Protein AF-A0A4S4KG31-F1 (afdb_monomer_lite)

Foldseek 3Di:
DVVVLCCCPPNPCVVVFPPSVVVVVVVVVCVVCVVVLVVLLVVCLLVVPLVSLVVNLVVLVVCLVVVVCLCVTPSSVVCLVVPVVVVVVVVVVNVCSVVSSVVSVVSNVCRVVPSLLVLLLLLLQFFAFEFLEAAFAFDPVCLPVDDPLVLQAQEDDCCSPPVSCVDLLNLVLQVVLCVLLVPPDDGHPVNSVVSCVPDDQVVQLCSQLQSLNHQEYAYACQPPCSVPTGDDQQVCVVSHNHGYAYAYEQQSVLQVLLLVLLVVCVVVVHDDLVVSLVSSVVVSLVVLLVLLPDPRHLAYEYALQLAAFLLQDAPPDPPLSVVLSVVSVVQSVVCVPPVDHGPRRRSVSSVSVNSNLVSQLVSLHAYEYEAADHYPSGPRVRRACLSNVNVLVVRLSHAYEYECCNPPNVLSLLVCQQPRVRYAYENEPVFSNPNLVVSLVSVVSNVPRHDLLRAAYHLNYDHGSSSSNRRSVSSSVSLSVNLVVCVVVVVDPSVVSSVSSCNHRHDSSCVSSVVPDDTPGDSD

Sequence (524 aa):
MGLWADQLLHGAIAAVSSHTQIYLGLFIFTIVTFVPWMILGRHAVRRENKWMMSIFIFLTAFYIVSWSIMFYSEVYRWTWVQWPFFACLTICAFIVLVAGGVLAAICWFNFTKGLAHYQLVRVALTYPAIDNHAHPLLKAEHRDAFDFEGLVSEASGPSLTEDAIHTLACYRATQQLGKLYRLTGESTWEAVKQARKAADYDALCRACMEPTRIQCILIDDGLGGSSEYAEDYKWHDRYTSSPTKRIVRVEILAEGILKTIFDSQLSTGSINPYYAWIEFLASFSRALEESAADPEVVGFKSIACYRTGLNVVPDVNDEDGNRVEQCVTVVMLRYEVTRTLRLADKALNDYIVNSTMRVAGKCGKPVQFHTGLGDSDITLSLSSPSVMQPLIKAYPSTKIVLLHSSYPFTREAGYLTAVYPNVFLDFGEIFPFLSAEGQAGVVKQVLELCPTNKIMWSTDGHWWPESYYLGTLQARETLWKVLAETVHRQEMTEAQAIGVVKRAMFDNANRVYGLNLEPRWHPE

Radius of gyration: 32.2 Å; chains: 1; bounding box: 80×58×98 Å

pLDDT: mean 92.92, std 8.39, range [49.84, 98.94]

Organism: NCBI:txid98765

Structure (mmCIF, N/CA/C/O backbone):
data_AF-A0A4S4KG31-F1
#
_entry.id   AF-A0A4S4KG31-F1
#
loop_
_atom_site.group_PDB
_atom_site.id
_atom_site.type_symbol
_atom_site.label_atom_id
_atom_site.label_alt_id
_atom_site.label_comp_id
_atom_site.label_asym_id
_atom_site.label_entity_id
_atom_site.label_seq_id
_atom_site.pdbx_PDB_ins_code
_atom_site.Cartn_x
_atom_site.Cartn_y
_atom_site.Cartn_z
_atom_site.occupancy
_atom_site.B_iso_or_equiv
_atom_site.auth_seq_id
_atom_site.auth_comp_id
_atom_site.auth_asym_id
_atom_site.auth_atom_id
_atom_site.pdbx_PDB_model_num
ATOM 1 N N . MET A 1 1 ? -30.311 -23.800 45.338 1.00 67.06 1 MET A N 1
ATOM 2 C CA . MET A 1 1 ? -31.302 -24.461 44.459 1.00 67.06 1 MET A CA 1
ATOM 3 C C . MET A 1 1 ? -31.426 -25.951 44.754 1.00 67.06 1 MET A C 1
ATOM 5 O O . MET A 1 1 ? -32.380 -26.310 45.426 1.00 67.06 1 MET A O 1
ATOM 9 N N . GLY A 1 2 ? -30.468 -26.797 44.351 1.00 71.81 2 GLY A N 1
ATOM 10 C CA . GLY A 1 2 ? -30.572 -28.262 44.514 1.00 71.81 2 GLY A CA 1
ATOM 11 C C . GLY A 1 2 ? -30.770 -28.742 45.959 1.00 71.81 2 GLY A C 1
ATOM 12 O O . GLY A 1 2 ? -31.665 -29.532 46.213 1.00 71.81 2 GLY A O 1
ATOM 13 N N . LEU A 1 3 ? -30.024 -28.177 46.915 1.00 70.75 3 LEU A N 1
ATOM 14 C CA . LEU A 1 3 ? -30.133 -28.516 48.346 1.00 70.75 3 LEU A CA 1
ATOM 15 C C . LEU A 1 3 ? -31.522 -28.233 48.948 1.00 70.75 3 LEU A C 1
ATOM 17 O O . LEU A 1 3 ? -31.983 -28.958 49.821 1.00 70.75 3 LEU A O 1
ATOM 21 N N . TRP A 1 4 ? -32.193 -27.179 48.477 1.00 71.50 4 TRP A N 1
ATOM 22 C CA . TRP A 1 4 ? -33.532 -26.815 48.946 1.00 71.50 4 TRP A CA 1
ATOM 23 C C . TRP A 1 4 ? -34.614 -27.674 48.281 1.00 71.50 4 TRP A C 1
ATOM 25 O O . TRP A 1 4 ? -35.542 -28.109 48.954 1.00 71.50 4 TRP A O 1
ATOM 35 N N . ALA A 1 5 ? -34.468 -27.977 46.986 1.00 74.31 5 ALA A N 1
ATOM 36 C CA . ALA A 1 5 ? -35.367 -28.891 46.280 1.00 74.31 5 ALA A CA 1
ATOM 37 C C . ALA A 1 5 ? -35.327 -30.310 46.874 1.00 74.31 5 ALA A C 1
ATOM 39 O O . ALA A 1 5 ? -36.372 -30.934 47.025 1.00 74.31 5 ALA A O 1
ATOM 40 N N . ASP A 1 6 ? -34.143 -30.784 47.271 1.00 76.19 6 ASP A N 1
ATOM 41 C CA . ASP A 1 6 ? -33.980 -32.081 47.930 1.00 76.19 6 ASP A CA 1
ATOM 42 C C . ASP A 1 6 ? -34.660 -32.125 49.311 1.00 76.19 6 ASP A C 1
ATOM 44 O O . ASP A 1 6 ? -35.422 -33.044 49.597 1.00 76.19 6 ASP A O 1
ATOM 48 N N . GLN A 1 7 ? -34.506 -31.077 50.129 1.00 73.81 7 GLN A N 1
ATOM 49 C CA . GLN A 1 7 ? -35.229 -30.948 51.406 1.00 73.81 7 GLN A CA 1
ATOM 50 C C . GLN A 1 7 ? -36.757 -30.904 51.238 1.00 73.81 7 GLN A C 1
ATOM 52 O O . GLN A 1 7 ? -37.483 -31.464 52.057 1.00 73.81 7 GLN A O 1
ATOM 57 N N . LEU A 1 8 ? -37.248 -30.262 50.175 1.00 75.00 8 LEU A N 1
ATOM 58 C CA . LEU A 1 8 ? -38.678 -30.161 49.861 1.00 75.00 8 LEU A CA 1
ATOM 59 C C . LEU A 1 8 ? -39.294 -31.467 49.344 1.00 75.00 8 LEU A C 1
ATOM 61 O O . LEU A 1 8 ? -40.496 -31.661 49.511 1.00 75.00 8 LEU A O 1
ATOM 65 N N . LEU A 1 9 ? -38.504 -32.323 48.690 1.00 76.56 9 LEU A N 1
ATOM 66 C CA . LEU A 1 9 ? -38.977 -33.555 48.046 1.00 76.56 9 LEU A CA 1
ATOM 67 C C . LEU A 1 9 ? -38.705 -34.815 48.872 1.00 76.56 9 LEU A C 1
ATOM 69 O O . LEU A 1 9 ? -39.533 -35.722 48.885 1.00 76.56 9 LEU A O 1
ATOM 73 N N . HIS A 1 10 ? -37.561 -34.872 49.554 1.00 76.88 10 HIS A N 1
ATOM 74 C CA . HIS A 1 10 ? -37.070 -36.070 50.242 1.00 76.88 10 HIS A CA 1
ATOM 75 C C . HIS A 1 10 ? -36.780 -35.842 51.734 1.00 76.88 10 HIS A C 1
ATOM 77 O O . HIS A 1 10 ? -36.544 -36.800 52.468 1.00 76.88 10 HIS A O 1
ATOM 83 N N . GLY A 1 11 ? -36.790 -34.590 52.204 1.00 70.38 11 GLY A N 1
ATOM 84 C CA . GLY A 1 11 ? -36.552 -34.247 53.606 1.00 70.38 11 GLY A CA 1
ATOM 85 C C . GLY A 1 11 ? -37.796 -34.388 54.491 1.00 70.38 11 GLY A C 1
ATOM 86 O O . GLY A 1 11 ? -38.931 -34.302 54.025 1.00 70.38 11 GLY A O 1
ATOM 87 N N . ALA A 1 12 ? -37.591 -34.504 55.810 1.00 67.50 12 ALA A N 1
ATOM 88 C CA . ALA A 1 12 ? -38.670 -34.500 56.818 1.00 67.50 12 ALA A CA 1
ATOM 89 C C . ALA A 1 12 ? -39.547 -33.228 56.766 1.00 67.50 12 ALA A C 1
ATOM 91 O O . ALA A 1 12 ? -40.688 -33.205 57.221 1.00 67.50 12 ALA A O 1
ATOM 92 N N . ILE A 1 13 ? -38.998 -32.179 56.159 1.00 66.88 13 ILE A N 1
ATOM 93 C CA . ILE A 1 13 ? -39.610 -30.892 55.859 1.00 66.88 13 ILE A CA 1
ATOM 94 C C . ILE A 1 13 ? -40.797 -30.995 54.880 1.00 66.88 13 ILE A C 1
ATOM 96 O O . ILE A 1 13 ? -41.744 -30.209 54.985 1.00 66.88 13 ILE A O 1
ATOM 100 N N . ALA A 1 14 ? -40.789 -31.966 53.961 1.00 66.31 14 ALA A N 1
ATOM 101 C CA . ALA A 1 14 ? -41.847 -32.142 52.965 1.00 66.31 14 ALA A CA 1
ATOM 102 C C . ALA A 1 14 ? -43.237 -32.339 53.604 1.00 66.31 14 ALA A C 1
ATOM 104 O O . ALA A 1 14 ? -44.239 -31.884 53.056 1.00 66.31 14 ALA A O 1
ATOM 105 N N . ALA A 1 15 ? -43.288 -32.949 54.796 1.00 64.94 15 ALA A N 1
ATOM 106 C CA . ALA A 1 15 ? -44.517 -33.225 55.542 1.00 64.94 15 ALA A CA 1
ATOM 107 C C . ALA A 1 15 ? -45.172 -31.978 56.170 1.00 64.94 15 ALA A C 1
ATOM 109 O O . ALA A 1 15 ? -46.331 -32.038 56.573 1.00 64.94 15 ALA A O 1
ATOM 110 N N . VAL A 1 16 ? -44.443 -30.860 56.264 1.00 68.94 16 VAL A N 1
ATOM 111 C CA . VAL A 1 16 ? -44.873 -29.633 56.967 1.00 68.94 16 VAL A CA 1
ATOM 112 C C . VAL A 1 16 ? -45.075 -28.457 55.995 1.00 68.94 16 VAL A C 1
ATOM 114 O O . VAL A 1 16 ? -45.614 -27.415 56.357 1.00 68.94 16 VAL A O 1
ATOM 117 N N . SER A 1 17 ? -44.672 -28.606 54.731 1.00 72.31 17 SER A N 1
ATOM 118 C CA . SER A 1 17 ? -44.790 -27.560 53.712 1.00 72.31 17 SER A CA 1
ATOM 119 C C . SER A 1 17 ? -46.217 -27.474 53.149 1.00 72.31 17 SER A C 1
ATOM 121 O O . SER A 1 17 ? -46.688 -28.386 52.473 1.00 72.31 17 SER A O 1
ATOM 123 N N . SER A 1 18 ? -46.901 -26.345 53.366 1.00 73.44 18 SER A N 1
ATOM 124 C CA . SER A 1 18 ? -48.282 -26.104 52.906 1.00 73.44 18 SER A CA 1
ATOM 125 C C . SER A 1 18 ? -48.413 -25.747 51.415 1.00 73.44 18 SER A C 1
ATOM 127 O O . SER A 1 18 ? -49.518 -25.755 50.874 1.00 73.44 18 SER A O 1
ATOM 129 N N . HIS A 1 19 ? -47.306 -25.429 50.730 1.00 81.12 19 HIS A N 1
ATOM 130 C CA . HIS A 1 19 ? -47.312 -24.879 49.362 1.00 81.12 19 HIS A CA 1
ATOM 131 C C . HIS A 1 19 ? -46.295 -25.543 48.418 1.00 81.12 19 HIS A C 1
ATOM 133 O O . HIS A 1 19 ? -45.845 -24.939 47.444 1.00 81.12 19 HIS A O 1
ATOM 139 N N . THR A 1 20 ? -45.955 -26.808 48.668 1.00 77.38 20 THR A N 1
ATOM 140 C CA . THR A 1 20 ? -44.930 -27.578 47.934 1.00 77.38 20 THR A CA 1
ATOM 141 C C . THR A 1 20 ? -45.080 -27.528 46.407 1.00 77.38 20 THR A C 1
ATOM 143 O O . THR A 1 20 ? -44.085 -27.358 45.706 1.00 77.38 20 THR A O 1
ATOM 146 N N . GLN A 1 21 ? -46.308 -27.587 45.876 1.00 79.69 21 GLN A N 1
ATOM 147 C CA . GLN A 1 21 ? -46.562 -27.512 44.426 1.00 79.69 21 GLN A CA 1
ATOM 148 C C . GLN A 1 21 ? -46.187 -26.151 43.818 1.00 79.69 21 GLN A C 1
ATOM 150 O O . GLN A 1 21 ? -45.639 -26.087 42.719 1.00 79.69 21 GLN A O 1
ATOM 155 N N . ILE A 1 22 ? -46.430 -25.059 44.548 1.00 82.25 22 ILE A N 1
ATOM 156 C CA . ILE A 1 22 ? -46.080 -23.701 44.108 1.00 82.25 22 ILE A CA 1
ATOM 157 C C . ILE A 1 22 ? -44.556 -23.545 44.083 1.00 82.25 22 ILE A C 1
ATOM 159 O O . ILE A 1 22 ? -44.002 -23.022 43.116 1.00 82.25 22 ILE A O 1
ATOM 163 N N . TYR A 1 23 ? -43.866 -24.055 45.108 1.00 82.25 23 TYR A N 1
ATOM 164 C CA . TYR A 1 23 ? -42.404 -24.027 45.169 1.00 82.25 23 TYR A CA 1
ATOM 165 C C . TYR A 1 23 ? -41.772 -24.857 44.046 1.00 82.25 23 TYR A C 1
ATOM 167 O O . TYR A 1 23 ? -40.850 -24.383 43.385 1.00 82.25 23 TYR A O 1
ATOM 175 N N . LEU A 1 24 ? -42.306 -26.050 43.765 1.00 81.38 24 LEU A N 1
ATOM 176 C CA . LEU A 1 24 ? -41.871 -26.888 42.642 1.00 81.38 24 LEU A CA 1
ATOM 177 C C . LEU A 1 24 ? -42.060 -26.194 41.290 1.00 81.38 24 LEU A C 1
ATOM 179 O O . LEU A 1 24 ? -41.137 -26.192 40.477 1.00 81.38 24 LEU A O 1
ATOM 183 N N . GLY A 1 25 ? -43.209 -25.549 41.066 1.00 85.00 25 GLY A N 1
ATOM 184 C CA . GLY A 1 25 ? -43.453 -24.762 39.855 1.00 85.00 25 GLY A CA 1
ATOM 185 C C . GLY A 1 25 ? -42.430 -23.636 39.671 1.00 85.00 25 GLY A C 1
ATOM 186 O O . GLY A 1 25 ? -41.867 -23.482 38.587 1.00 85.00 25 GLY A O 1
ATOM 187 N N . LEU A 1 26 ? -42.116 -22.906 40.748 1.00 84.81 26 LEU A N 1
ATOM 188 C CA . LEU A 1 26 ? -41.096 -21.852 40.750 1.00 84.81 26 LEU A CA 1
ATOM 189 C C . LEU A 1 26 ? -39.699 -22.385 40.397 1.00 84.81 26 LEU A C 1
ATOM 191 O O . LEU A 1 26 ? -38.938 -21.758 39.653 1.00 84.81 26 LEU A O 1
ATOM 195 N N . PHE A 1 27 ? -39.361 -23.553 40.938 1.00 83.50 27 PHE A N 1
ATOM 196 C CA . PHE A 1 27 ? -38.094 -24.230 40.702 1.00 83.50 27 PHE A CA 1
ATOM 197 C C . PHE A 1 27 ? -37.937 -24.678 39.256 1.00 83.50 27 PHE A C 1
ATOM 199 O O . PHE A 1 27 ? -36.922 -24.366 38.630 1.00 83.50 27 PHE A O 1
ATOM 206 N N . ILE A 1 28 ? -38.943 -25.380 38.730 1.00 86.75 28 ILE A N 1
ATOM 207 C CA . ILE A 1 28 ? -38.958 -25.858 37.347 1.00 86.75 28 ILE A CA 1
ATOM 208 C C . ILE A 1 28 ? -38.846 -24.667 36.402 1.00 86.75 28 ILE A C 1
ATOM 210 O O . ILE A 1 28 ? -37.991 -24.679 35.519 1.00 86.75 28 ILE A O 1
ATOM 214 N N . PHE A 1 29 ? -39.635 -23.613 36.636 1.00 89.88 29 PHE A N 1
ATOM 215 C CA . PHE A 1 29 ? -39.545 -22.383 35.860 1.00 89.88 29 PHE A CA 1
ATOM 216 C C . PHE A 1 29 ? -38.121 -21.827 35.878 1.00 89.88 29 PHE A C 1
ATOM 218 O O . PHE A 1 29 ? -37.525 -21.676 34.818 1.00 89.88 29 PHE A O 1
ATOM 225 N N . THR A 1 30 ? -37.544 -21.614 37.067 1.00 88.00 30 THR A N 1
ATOM 226 C CA . THR A 1 30 ? -36.198 -21.040 37.200 1.00 88.00 30 THR A CA 1
ATOM 227 C C . THR A 1 30 ? -35.155 -21.872 36.456 1.00 88.00 30 THR A C 1
ATOM 229 O O . THR A 1 30 ? -34.332 -21.300 35.754 1.00 88.00 30 THR A O 1
ATOM 232 N N . ILE A 1 31 ? -35.195 -23.205 36.547 1.00 87.50 31 ILE A N 1
ATOM 233 C CA . ILE A 1 31 ? -34.257 -24.092 35.837 1.00 87.50 31 ILE A CA 1
ATOM 234 C C . ILE A 1 31 ? -34.419 -23.965 34.318 1.00 87.50 31 ILE A C 1
ATOM 236 O O . ILE A 1 31 ? -33.428 -23.793 33.607 1.00 87.50 31 ILE A O 1
ATOM 240 N N . VAL A 1 32 ? -35.659 -24.014 33.826 1.00 91.44 32 VAL A N 1
ATOM 241 C CA . VAL A 1 32 ? -35.966 -23.935 32.391 1.00 91.44 32 VAL A CA 1
ATOM 242 C C . VAL A 1 32 ? -35.549 -22.583 31.813 1.00 91.44 32 VAL A C 1
ATOM 244 O O . VAL A 1 32 ? -34.999 -22.521 30.714 1.00 91.44 32 VAL A O 1
ATOM 247 N N . THR A 1 33 ? -35.766 -21.491 32.547 1.00 92.88 33 THR A N 1
ATOM 248 C CA . THR A 1 33 ? -35.501 -20.135 32.054 1.00 92.88 33 THR A CA 1
ATOM 249 C C . THR A 1 33 ? -34.097 -19.621 32.366 1.00 92.88 33 THR A C 1
ATOM 251 O O . THR A 1 33 ? -33.697 -18.608 31.793 1.00 92.88 33 THR A O 1
ATOM 254 N N . PHE A 1 34 ? -33.306 -20.295 33.208 1.00 88.94 34 PHE A N 1
ATOM 255 C CA . PHE A 1 34 ? -31.970 -19.828 33.603 1.00 88.94 34 PHE A CA 1
ATOM 256 C C . PHE A 1 34 ? -30.987 -19.742 32.428 1.00 88.94 34 PHE A C 1
ATOM 258 O O . PHE A 1 34 ? -30.346 -18.710 32.228 1.00 88.94 34 PHE A O 1
ATOM 265 N N . VAL A 1 35 ? -30.887 -20.801 31.617 1.00 89.19 35 VAL A N 1
ATOM 266 C CA . VAL A 1 35 ? -29.986 -20.820 30.451 1.00 89.19 35 VAL A CA 1
ATOM 267 C C . VAL A 1 35 ? -30.401 -19.774 29.403 1.00 89.19 35 VAL A C 1
ATOM 269 O O . VAL A 1 35 ? -29.548 -18.968 29.018 1.00 89.19 35 VAL A O 1
ATOM 272 N N . PRO A 1 36 ? -31.685 -19.687 28.988 1.00 91.19 36 PRO A N 1
ATOM 273 C CA . PRO A 1 36 ? -32.158 -18.596 28.139 1.00 91.19 36 PRO A CA 1
ATOM 274 C C . PRO A 1 36 ? -31.860 -17.205 28.709 1.00 91.19 36 PRO A C 1
ATOM 276 O O . PRO A 1 36 ? -31.396 -16.336 27.974 1.00 91.19 36 PRO A O 1
ATOM 279 N N . TRP A 1 37 ? -32.068 -16.996 30.012 1.00 92.44 37 TRP A N 1
ATOM 280 C CA . TRP A 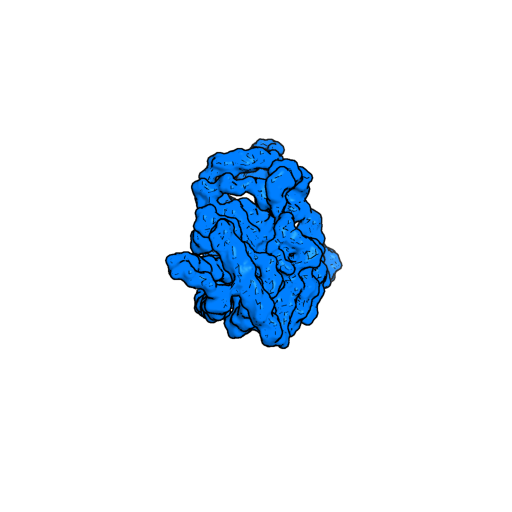1 37 ? -31.798 -15.724 30.687 1.00 92.44 37 TRP A CA 1
ATOM 281 C C . TRP A 1 37 ? -30.321 -15.309 30.580 1.00 92.44 37 TRP A C 1
ATOM 283 O O . TRP A 1 37 ? -30.036 -14.172 30.196 1.00 92.44 37 TRP A O 1
ATOM 293 N N . MET A 1 38 ? -29.375 -16.229 30.805 1.00 87.50 38 MET A N 1
ATOM 294 C CA . MET A 1 38 ? -27.941 -15.941 30.646 1.00 87.50 38 MET A CA 1
ATOM 295 C C . MET A 1 38 ? -27.571 -15.564 29.202 1.00 87.50 38 MET A C 1
ATOM 297 O O . MET A 1 38 ? -26.794 -14.634 28.969 1.00 87.50 38 MET A O 1
ATOM 301 N N . ILE A 1 39 ? -28.137 -16.266 28.215 1.00 89.44 39 ILE A N 1
ATOM 302 C CA . ILE A 1 39 ? -27.874 -16.003 26.791 1.00 89.44 39 ILE A CA 1
ATOM 303 C C . ILE A 1 39 ? -28.472 -14.653 26.369 1.00 89.44 39 ILE A C 1
ATOM 305 O O . ILE A 1 39 ? -27.819 -13.899 25.633 1.00 89.44 39 ILE A O 1
ATOM 309 N N . LEU A 1 40 ? -29.684 -14.345 26.843 1.00 90.56 40 LEU A N 1
ATOM 310 C CA . LEU A 1 40 ? -30.417 -13.116 26.540 1.00 90.56 40 LEU A CA 1
ATOM 311 C C . LEU A 1 40 ? -29.647 -11.878 26.988 1.00 90.56 40 LEU A C 1
ATOM 313 O O . LEU A 1 40 ? -29.462 -10.984 26.168 1.00 90.56 40 LEU A O 1
ATOM 317 N N . GLY A 1 41 ? -29.140 -11.837 28.225 1.00 86.00 41 GLY A N 1
ATOM 318 C CA . GLY A 1 41 ? -28.415 -10.668 28.741 1.00 86.00 41 GLY A CA 1
ATOM 319 C C . GLY A 1 41 ? -27.200 -10.305 27.882 1.00 86.00 41 GLY A C 1
ATOM 320 O O . GLY A 1 41 ? -27.045 -9.163 27.446 1.00 86.00 41 GLY A O 1
ATOM 321 N N . ARG A 1 42 ? -26.379 -11.303 27.529 1.00 85.12 42 ARG A N 1
ATOM 322 C CA . ARG A 1 42 ? -25.193 -11.113 26.676 1.00 85.12 42 ARG A CA 1
ATOM 323 C C . ARG A 1 42 ? -25.553 -10.600 25.281 1.00 85.12 42 ARG A C 1
ATOM 325 O O . ARG A 1 42 ? -24.885 -9.702 24.766 1.00 85.12 42 ARG A O 1
ATOM 332 N N . HIS A 1 43 ? -26.576 -11.178 24.651 1.00 84.50 43 HIS A N 1
ATOM 333 C CA . HIS A 1 43 ? -26.995 -10.779 23.305 1.00 84.50 43 HIS A CA 1
ATOM 334 C C . HIS A 1 43 ? -27.673 -9.411 23.293 1.00 84.50 43 HIS A C 1
ATOM 336 O O . HIS A 1 43 ? -27.393 -8.609 22.402 1.00 84.50 43 HIS A O 1
ATOM 342 N N . ALA A 1 44 ? -28.519 -9.138 24.286 1.00 85.81 44 ALA A N 1
ATOM 343 C CA . ALA A 1 44 ? -29.234 -7.881 24.429 1.00 85.81 44 ALA A CA 1
ATOM 344 C C . ALA A 1 44 ? -28.269 -6.701 24.554 1.00 85.81 44 ALA A C 1
ATOM 346 O O . ALA A 1 44 ? -28.421 -5.727 23.825 1.00 85.81 44 ALA A O 1
ATOM 347 N N . VAL A 1 45 ? -27.236 -6.817 25.402 1.00 83.62 45 VAL A N 1
ATOM 348 C CA . VAL A 1 45 ? -26.202 -5.778 25.544 1.00 83.62 45 VAL A CA 1
ATOM 349 C C . VAL A 1 45 ? -25.403 -5.618 24.253 1.00 83.62 45 VAL A C 1
ATOM 351 O O . VAL A 1 45 ? -25.278 -4.510 23.751 1.00 83.62 45 VAL A O 1
ATOM 354 N N . ARG A 1 46 ? -24.896 -6.713 23.666 1.00 77.75 46 ARG A N 1
ATOM 355 C CA . ARG A 1 46 ? -24.018 -6.648 22.479 1.00 77.75 46 ARG A CA 1
ATOM 356 C C . ARG A 1 46 ? -24.687 -6.088 21.227 1.00 77.75 46 ARG A C 1
ATOM 358 O O . ARG A 1 46 ? -23.989 -5.564 20.363 1.00 77.75 46 ARG A O 1
ATOM 365 N N . ARG A 1 47 ? -26.003 -6.263 21.108 1.00 76.00 47 ARG A N 1
ATOM 366 C CA . ARG A 1 47 ? -26.804 -5.789 19.972 1.00 76.00 47 ARG A CA 1
ATOM 367 C C . ARG A 1 47 ? -27.636 -4.550 20.300 1.00 76.00 47 ARG A C 1
ATOM 369 O O . ARG A 1 47 ? -28.449 -4.168 19.469 1.00 76.00 47 ARG A O 1
ATOM 376 N N . GLU A 1 48 ? -27.496 -3.995 21.506 1.00 82.06 48 GLU A N 1
ATOM 377 C CA . GLU A 1 48 ? -28.353 -2.921 22.033 1.00 82.06 48 GLU A CA 1
ATOM 378 C C . GLU A 1 48 ? -29.862 -3.178 21.802 1.00 82.06 48 GLU A C 1
ATOM 380 O O . GLU A 1 48 ? -30.655 -2.273 21.538 1.00 82.06 48 GLU A O 1
ATOM 385 N N . ASN A 1 49 ? -30.287 -4.447 21.874 1.00 83.38 49 ASN A N 1
ATOM 386 C CA . ASN A 1 49 ? -31.652 -4.841 21.541 1.00 83.38 49 ASN A CA 1
ATOM 387 C C . ASN A 1 49 ? -32.566 -4.625 22.753 1.00 83.38 49 ASN A C 1
ATOM 389 O O . ASN A 1 49 ? -32.585 -5.433 23.687 1.00 83.38 49 ASN A O 1
ATOM 393 N N . LYS A 1 50 ? -33.358 -3.547 22.708 1.00 86.56 50 LYS A N 1
ATOM 394 C CA . LYS A 1 50 ? -34.330 -3.202 23.757 1.00 86.56 50 LYS A CA 1
ATOM 395 C C . LYS A 1 50 ? -35.322 -4.334 24.021 1.00 86.56 50 LYS A C 1
ATOM 397 O O . LYS A 1 50 ? -35.575 -4.653 25.170 1.00 86.56 50 LYS A O 1
ATOM 402 N N . TRP A 1 51 ? -35.839 -5.015 23.003 1.00 89.19 51 TRP A N 1
ATOM 403 C CA . TRP A 1 51 ? -36.808 -6.093 23.228 1.00 89.19 51 TRP A CA 1
ATOM 404 C C . TRP A 1 51 ? -36.204 -7.265 24.019 1.00 89.19 51 TRP A C 1
ATOM 406 O O . TRP A 1 51 ? -36.754 -7.679 25.038 1.00 89.19 51 TRP A O 1
ATOM 416 N N . MET A 1 52 ? -35.015 -7.734 23.628 1.00 91.31 52 MET A N 1
ATOM 417 C CA . MET A 1 52 ? -34.313 -8.806 24.351 1.00 91.31 52 MET A CA 1
ATOM 418 C C . MET A 1 52 ? -33.903 -8.379 25.765 1.00 91.31 52 MET A C 1
ATOM 420 O O . MET A 1 52 ? -34.014 -9.170 26.702 1.00 91.31 52 MET A O 1
ATOM 424 N N . MET A 1 53 ? -33.470 -7.124 25.939 1.00 93.00 53 MET A N 1
ATOM 425 C CA . MET A 1 53 ? -33.167 -6.584 27.265 1.00 93.00 53 MET A CA 1
ATOM 426 C C . MET A 1 53 ? -34.427 -6.514 28.139 1.00 93.00 53 MET A C 1
ATOM 428 O O . MET A 1 53 ? -34.338 -6.656 29.352 1.00 93.00 53 MET A O 1
ATOM 432 N N . SER A 1 54 ? -35.611 -6.359 27.541 1.00 92.56 54 SER A N 1
ATOM 433 C CA . SER A 1 54 ? -36.874 -6.202 28.280 1.00 92.56 54 SER A CA 1
ATOM 434 C C . SER A 1 54 ? -37.239 -7.513 28.933 1.00 92.56 54 SER A C 1
ATOM 436 O O . SER A 1 54 ? -37.509 -7.568 30.128 1.00 92.56 54 SER A O 1
ATOM 438 N N . ILE A 1 55 ? -37.129 -8.586 28.150 1.00 93.50 55 ILE A N 1
ATOM 439 C CA . ILE A 1 55 ? -37.310 -9.956 28.615 1.00 93.50 55 ILE A CA 1
ATOM 440 C C . ILE A 1 55 ? -36.267 -10.289 29.682 1.00 93.50 55 ILE A C 1
ATOM 442 O O . ILE A 1 55 ? -36.612 -10.864 30.711 1.00 93.50 55 ILE A O 1
ATOM 446 N N . PHE A 1 56 ? -35.004 -9.897 29.482 1.00 94.75 56 PHE A N 1
ATOM 447 C CA . PHE A 1 56 ? -33.953 -10.107 30.478 1.00 94.75 56 PHE A CA 1
ATOM 448 C C . PHE A 1 56 ? -34.260 -9.400 31.807 1.00 94.75 56 PHE A C 1
ATOM 450 O O . PHE A 1 56 ? -34.201 -10.034 32.861 1.00 94.75 56 PHE A O 1
ATOM 457 N N . ILE A 1 57 ? -34.622 -8.113 31.775 1.00 94.44 57 ILE A N 1
ATOM 458 C CA . ILE A 1 57 ? -34.983 -7.332 32.968 1.00 94.44 57 ILE A CA 1
ATOM 459 C C . ILE A 1 57 ? -36.223 -7.929 33.637 1.00 94.44 57 ILE A C 1
ATOM 461 O O . ILE A 1 57 ? -36.221 -8.104 34.852 1.00 94.44 57 ILE A O 1
ATOM 465 N N . PHE A 1 58 ? -37.243 -8.303 32.860 1.00 94.25 58 PHE A N 1
ATOM 466 C CA . PHE A 1 58 ? -38.456 -8.940 33.370 1.00 94.25 58 PHE A CA 1
ATOM 467 C C . PHE A 1 58 ? -38.145 -10.246 34.107 1.00 94.25 58 PHE A C 1
ATOM 469 O O . PHE A 1 58 ? -38.552 -10.410 35.253 1.00 94.25 58 PHE A O 1
ATOM 476 N N . LEU A 1 59 ? -37.376 -11.150 33.492 1.00 94.25 59 LEU A N 1
ATOM 477 C CA . LEU A 1 59 ? -36.972 -12.410 34.122 1.00 94.25 59 LEU A CA 1
ATOM 478 C C . LEU A 1 59 ? -36.110 -12.171 35.367 1.00 94.25 59 LEU A C 1
ATOM 480 O O . LEU A 1 59 ? -36.296 -12.840 36.379 1.00 94.25 59 LEU A O 1
ATOM 484 N N . THR A 1 60 ? -35.211 -11.183 35.329 1.00 94.31 60 THR A N 1
ATOM 485 C CA . THR A 1 60 ? -34.387 -10.803 36.488 1.00 94.31 60 THR A CA 1
ATOM 486 C C . THR A 1 60 ? -35.256 -10.311 37.644 1.00 94.31 60 THR A C 1
ATOM 488 O O . THR A 1 60 ? -35.105 -10.781 38.769 1.00 94.31 60 THR A O 1
ATOM 491 N N . ALA A 1 61 ? -36.204 -9.411 37.371 1.00 93.88 61 ALA A N 1
ATOM 492 C CA . ALA A 1 61 ? -37.151 -8.912 38.361 1.00 93.88 61 ALA A CA 1
ATOM 493 C C . ALA A 1 61 ? -38.038 -10.041 38.905 1.00 93.88 61 ALA A C 1
ATOM 495 O O . ALA A 1 61 ? -38.231 -10.138 40.116 1.00 93.88 61 ALA A O 1
ATOM 496 N N . PHE A 1 62 ? -38.507 -10.937 38.032 1.00 93.38 62 PHE A N 1
ATOM 497 C CA . PHE A 1 62 ? -39.267 -12.116 38.427 1.00 93.38 62 PHE A CA 1
ATOM 498 C C . PHE A 1 62 ? -38.467 -13.006 39.379 1.00 93.38 62 PHE A C 1
ATOM 500 O O . PHE A 1 62 ? -39.007 -13.407 40.407 1.00 93.38 62 PHE A O 1
ATOM 507 N N . TYR A 1 63 ? -37.189 -13.280 39.099 1.00 92.69 63 TYR A N 1
ATOM 508 C CA . TYR A 1 63 ? -36.335 -14.039 40.012 1.00 92.69 63 TYR A CA 1
ATOM 509 C C . TYR A 1 63 ? -36.151 -13.317 41.348 1.00 92.69 63 TYR A C 1
ATOM 511 O O . TYR A 1 63 ? -36.339 -13.941 42.388 1.00 92.69 63 TYR A O 1
ATOM 519 N N . ILE A 1 64 ? -35.851 -12.014 41.348 1.00 91.88 64 ILE A N 1
ATOM 520 C CA . ILE A 1 64 ? -35.682 -11.241 42.588 1.00 91.88 64 ILE A CA 1
ATOM 521 C C . ILE A 1 64 ? -36.945 -11.346 43.447 1.00 91.88 64 ILE A C 1
ATOM 523 O O . ILE A 1 64 ? -36.858 -11.713 44.617 1.00 91.88 64 ILE A O 1
ATOM 527 N N . VAL A 1 65 ? -38.119 -11.080 42.870 1.00 91.69 65 VAL A N 1
ATOM 528 C CA . VAL A 1 65 ? -39.401 -11.114 43.589 1.00 91.69 65 VAL A CA 1
ATOM 529 C C . VAL A 1 65 ? -39.719 -12.527 44.071 1.00 91.69 65 VAL A C 1
ATOM 531 O O . VAL A 1 65 ? -39.977 -12.730 45.255 1.00 91.69 65 VAL A O 1
ATOM 534 N N . SER A 1 66 ? -39.643 -13.511 43.179 1.00 87.81 66 SER A N 1
ATOM 535 C CA . SER A 1 66 ? -39.967 -14.909 43.469 1.00 87.81 66 SER A CA 1
ATOM 536 C C . SER A 1 66 ? -39.119 -15.480 44.598 1.00 87.81 66 SER A C 1
ATOM 538 O O . SER A 1 66 ? -39.642 -16.073 45.540 1.00 87.81 66 SER A O 1
ATOM 540 N N . TRP A 1 67 ? -37.806 -15.255 44.539 1.00 87.75 67 TRP A N 1
ATOM 541 C CA . TRP A 1 67 ? -36.887 -15.720 45.569 1.00 87.75 67 TRP A CA 1
ATOM 542 C C . TRP A 1 67 ? -36.985 -14.891 46.856 1.00 87.75 67 TRP A C 1
ATOM 544 O O . TRP A 1 67 ? -36.690 -15.412 47.926 1.00 87.75 67 TRP A O 1
ATOM 554 N N . SER A 1 68 ? -37.437 -13.632 46.797 1.00 89.00 68 SER A N 1
ATOM 555 C CA . SER A 1 68 ? -37.651 -12.816 48.005 1.00 89.00 68 SER A CA 1
ATOM 556 C C . SER A 1 68 ? -38.887 -13.283 48.764 1.00 89.00 68 SER A C 1
ATOM 558 O O . SER A 1 68 ? -38.866 -13.398 49.988 1.00 89.00 68 SER A O 1
ATOM 560 N N . ILE A 1 69 ? -39.952 -13.629 48.034 1.00 87.69 69 ILE A N 1
ATOM 561 C CA . ILE A 1 69 ? -41.181 -14.187 48.606 1.00 87.69 69 ILE A CA 1
ATOM 562 C C . ILE A 1 69 ? -40.898 -15.503 49.337 1.00 87.69 69 ILE A C 1
ATOM 564 O O . ILE A 1 69 ? -41.610 -15.839 50.282 1.00 87.69 69 ILE A O 1
ATOM 568 N N . MET A 1 70 ? -39.828 -16.224 48.985 1.00 84.44 70 MET A N 1
ATOM 569 C CA . MET A 1 70 ? -39.494 -17.475 49.662 1.00 84.44 70 MET A CA 1
ATOM 570 C C . MET A 1 70 ? -39.241 -17.316 51.161 1.00 84.44 70 MET A C 1
ATOM 572 O O . MET A 1 70 ? -39.529 -18.239 51.917 1.00 84.44 70 MET A O 1
ATOM 576 N N . PHE A 1 71 ? -38.838 -16.130 51.620 1.00 86.88 71 PHE A N 1
ATOM 577 C CA . PHE A 1 71 ? -38.695 -15.839 53.045 1.00 86.88 71 PHE A CA 1
ATOM 578 C C . PHE A 1 71 ? -40.024 -15.780 53.820 1.00 86.88 71 PHE A C 1
ATOM 580 O O . PHE A 1 71 ? -39.992 -15.803 55.047 1.00 86.88 71 PHE A O 1
ATOM 587 N N . TYR A 1 72 ? -41.190 -15.780 53.163 1.00 85.44 72 TYR A N 1
ATOM 588 C CA . TYR A 1 72 ? -42.470 -16.008 53.851 1.00 85.44 72 TYR A CA 1
ATOM 589 C C . TYR A 1 72 ? -42.645 -17.461 54.303 1.00 85.44 72 TYR A C 1
ATOM 591 O O . TYR A 1 72 ? -43.361 -17.723 55.267 1.00 85.44 72 TYR A O 1
ATOM 599 N N . SER A 1 73 ? -41.986 -18.416 53.640 1.00 83.25 73 SER A N 1
ATOM 600 C CA . SER A 1 73 ? -42.040 -19.819 54.039 1.00 83.25 73 SER A CA 1
ATOM 601 C C . SER A 1 73 ? -41.288 -20.014 55.354 1.00 83.25 73 SER A C 1
ATOM 603 O O . SER A 1 73 ? -40.091 -19.734 55.452 1.00 83.25 73 SER A O 1
ATOM 605 N N . GLU A 1 74 ? -41.980 -20.515 56.379 1.00 82.19 74 GLU A N 1
ATOM 606 C CA . GLU A 1 74 ? -41.359 -20.861 57.666 1.00 82.19 74 GLU A CA 1
ATOM 607 C C . GLU A 1 74 ? -40.230 -21.866 57.483 1.00 82.19 74 GLU A C 1
ATOM 609 O O . GLU A 1 74 ? -39.150 -21.721 58.048 1.00 82.19 74 GLU A O 1
ATOM 614 N N . VAL A 1 75 ? -40.470 -22.835 56.608 1.00 80.56 75 VAL A N 1
ATOM 615 C CA . VAL A 1 75 ? -39.524 -23.885 56.276 1.00 80.56 75 VAL A CA 1
ATOM 616 C C . VAL A 1 75 ? -38.274 -23.305 55.606 1.00 80.56 75 VAL A C 1
ATOM 618 O O . VAL A 1 75 ? -37.157 -23.643 55.991 1.00 80.56 75 VAL A O 1
ATOM 621 N N . TYR A 1 76 ? -38.441 -22.387 54.647 1.00 83.75 76 TYR A N 1
ATOM 622 C CA . TYR A 1 76 ? -37.307 -21.745 53.976 1.00 83.75 76 TYR A CA 1
ATOM 623 C C . TYR A 1 76 ? -36.472 -20.922 54.959 1.00 83.75 76 TYR A C 1
ATOM 625 O O . TYR A 1 76 ? -35.246 -21.015 54.956 1.00 83.75 76 TYR A O 1
ATOM 633 N N . ARG A 1 77 ? -37.128 -20.157 55.845 1.00 88.12 77 ARG A N 1
ATOM 634 C CA . ARG A 1 77 ? -36.454 -19.402 56.914 1.00 88.12 77 ARG A CA 1
ATOM 635 C C . ARG A 1 77 ? -35.719 -20.317 57.885 1.00 88.12 77 ARG A C 1
ATOM 637 O O . ARG A 1 77 ? -34.620 -19.987 58.319 1.00 88.12 77 ARG A O 1
ATOM 644 N N . TRP A 1 78 ? -36.299 -21.463 58.220 1.00 84.31 78 TRP A N 1
ATOM 645 C CA . TRP A 1 78 ? -35.652 -22.426 59.097 1.00 84.31 78 TRP A CA 1
ATOM 646 C C . TRP A 1 78 ? -34.381 -22.991 58.455 1.00 84.31 78 TRP A C 1
ATOM 648 O O . TRP A 1 78 ? -33.313 -22.917 59.060 1.00 84.31 78 TRP A O 1
ATOM 658 N N . THR A 1 79 ? -34.448 -23.451 57.201 1.00 83.81 79 THR A N 1
ATOM 659 C CA . THR A 1 79 ? -33.263 -23.921 56.461 1.00 83.81 79 THR A CA 1
ATOM 660 C C . THR A 1 79 ? -32.222 -22.819 56.298 1.00 83.81 79 THR A C 1
ATOM 662 O O . THR A 1 79 ? -31.032 -23.076 56.447 1.00 83.81 79 THR A O 1
ATOM 665 N N . TRP A 1 80 ? -32.660 -21.583 56.064 1.00 86.88 80 TRP A N 1
ATOM 666 C CA . TRP A 1 80 ? -31.787 -20.416 56.012 1.00 86.88 80 TRP A CA 1
ATOM 667 C C . TRP A 1 80 ? -30.966 -20.221 57.287 1.00 86.88 80 TRP A C 1
ATOM 669 O O . TRP A 1 80 ? -29.754 -20.049 57.224 1.00 86.88 80 TRP A O 1
ATOM 679 N N . VAL A 1 81 ? -31.622 -20.254 58.449 1.00 88.56 81 VAL A N 1
ATOM 680 C CA . VAL A 1 81 ? -30.972 -20.025 59.747 1.00 88.56 81 VAL A CA 1
ATOM 681 C C . VAL A 1 81 ? -30.077 -21.199 60.134 1.00 88.56 81 VAL A C 1
ATOM 683 O O . VAL A 1 81 ? -28.990 -20.996 60.667 1.00 88.56 81 VAL A O 1
ATOM 686 N N . GLN A 1 82 ? -30.522 -22.426 59.869 1.00 89.19 82 GLN A N 1
ATOM 687 C CA . GLN A 1 82 ? -29.807 -23.621 60.305 1.00 89.19 82 GLN A CA 1
ATOM 688 C C . GLN A 1 82 ? -28.591 -23.947 59.436 1.00 89.19 82 GLN A C 1
ATOM 690 O O . GLN A 1 82 ? -27.685 -24.633 59.902 1.00 89.19 82 GLN A O 1
ATOM 695 N N . TRP A 1 83 ? -28.582 -23.542 58.160 1.00 88.75 83 TRP A N 1
ATOM 696 C CA . TRP A 1 83 ? -27.556 -23.949 57.195 1.00 88.75 83 TRP A CA 1
ATOM 697 C C . TRP A 1 83 ? -26.792 -22.723 56.665 1.00 88.75 83 TRP A C 1
ATOM 699 O O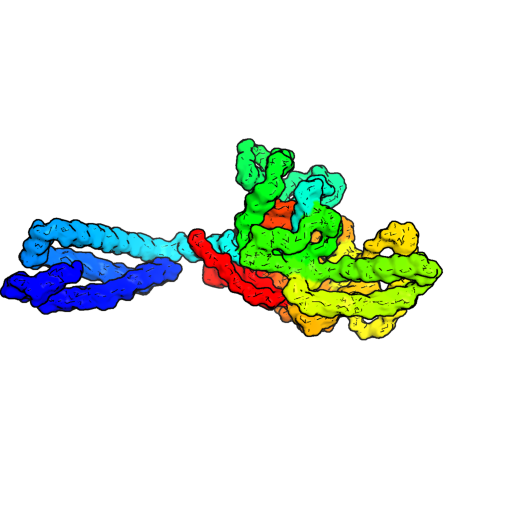 . TRP A 1 83 ? -27.119 -22.202 55.594 1.00 88.75 83 TRP A O 1
ATOM 709 N N . PRO A 1 84 ? -25.719 -22.284 57.357 1.00 88.25 84 PRO A N 1
ATOM 710 C CA . PRO A 1 84 ? -24.965 -21.082 56.995 1.00 88.25 84 PRO A CA 1
ATOM 711 C C . PRO A 1 84 ? -24.446 -21.077 55.553 1.00 88.25 84 PRO A C 1
ATOM 713 O O . PRO A 1 84 ? -24.468 -20.046 54.889 1.00 88.25 84 PRO A O 1
ATOM 716 N N . PHE A 1 85 ? -24.025 -22.232 55.030 1.00 86.50 85 PHE A N 1
ATOM 717 C CA . PHE A 1 85 ? -23.561 -22.350 53.644 1.00 86.50 85 PHE A CA 1
ATOM 718 C C . PHE A 1 85 ? -24.658 -22.007 52.623 1.00 86.50 85 PHE A C 1
ATOM 720 O O . PHE A 1 85 ? -24.413 -21.277 51.661 1.00 86.50 85 PHE A O 1
ATOM 727 N N . PHE A 1 86 ? -25.882 -22.494 52.850 1.00 85.81 86 PHE A N 1
ATOM 728 C CA . PHE A 1 86 ? -27.037 -22.197 52.001 1.00 85.81 86 PHE A CA 1
ATOM 729 C C . PHE A 1 86 ? -27.412 -20.711 52.065 1.00 85.81 86 PHE A C 1
ATOM 731 O O . PHE A 1 86 ? -27.679 -20.100 51.024 1.00 85.81 86 PHE A O 1
ATOM 738 N N . ALA A 1 87 ? -27.367 -20.127 53.267 1.00 87.81 87 ALA A N 1
ATOM 739 C CA . ALA A 1 87 ? -27.595 -18.703 53.470 1.00 87.81 87 ALA A CA 1
ATOM 740 C C . ALA A 1 87 ? -26.571 -17.849 52.708 1.00 87.81 87 ALA A C 1
ATOM 742 O O . ALA A 1 87 ? -26.954 -17.015 51.890 1.00 87.81 87 ALA A O 1
ATOM 743 N N . CYS A 1 88 ? -25.272 -18.107 52.889 1.00 91.31 88 CYS A N 1
ATOM 744 C CA . CYS A 1 88 ? -24.208 -17.369 52.206 1.00 91.31 88 CYS A CA 1
ATOM 745 C C . CYS A 1 88 ? -24.336 -17.437 50.680 1.00 91.31 88 CYS A C 1
ATOM 747 O O . CYS A 1 88 ? -24.329 -16.400 50.019 1.00 91.31 88 CYS A O 1
ATOM 749 N N . LEU A 1 89 ? -24.512 -18.638 50.113 1.00 89.06 89 LEU A N 1
ATOM 750 C CA . LEU A 1 89 ? -24.669 -18.811 48.665 1.00 89.06 89 LEU A CA 1
ATOM 751 C C . LEU A 1 89 ? -25.841 -18.009 48.109 1.00 89.06 89 LEU A C 1
ATOM 753 O O . LEU A 1 89 ? -25.738 -17.400 47.045 1.00 89.06 89 LEU A O 1
ATOM 757 N N . THR A 1 90 ? -26.958 -18.007 48.821 1.00 88.50 90 THR A N 1
ATOM 758 C CA . THR A 1 90 ? -28.146 -17.311 48.349 1.00 88.50 90 THR A CA 1
ATOM 759 C C . THR A 1 90 ? -28.019 -15.798 48.523 1.00 88.50 90 THR A C 1
ATOM 761 O O . THR A 1 90 ? -28.469 -15.074 47.641 1.00 88.50 90 THR A O 1
ATOM 764 N N . ILE A 1 91 ? -27.361 -15.303 49.582 1.00 91.06 91 ILE A N 1
ATOM 765 C CA . ILE A 1 91 ? -27.022 -13.873 49.713 1.00 91.06 91 ILE A CA 1
ATOM 766 C C . ILE A 1 91 ? -26.158 -13.437 48.530 1.00 91.06 91 ILE A C 1
ATOM 768 O O . ILE A 1 91 ? -26.498 -12.473 47.847 1.00 91.06 91 ILE A O 1
ATOM 772 N N . CYS A 1 92 ? -25.077 -14.167 48.238 1.00 92.81 92 CYS A N 1
ATOM 773 C CA . CYS A 1 92 ? -24.211 -13.873 47.096 1.00 92.81 92 CYS A CA 1
ATOM 774 C C . CYS A 1 92 ? -24.990 -13.891 45.773 1.00 92.81 92 CYS A C 1
ATOM 776 O O . CYS A 1 92 ? -24.850 -12.970 44.968 1.00 92.81 92 CYS A O 1
ATOM 778 N N . ALA A 1 93 ? -25.847 -14.895 45.564 1.00 90.38 93 ALA A N 1
ATOM 779 C CA . ALA A 1 93 ? -26.685 -14.984 44.372 1.00 90.38 93 ALA A CA 1
ATOM 780 C C . ALA A 1 93 ? -27.635 -13.782 44.246 1.00 90.38 93 ALA A C 1
ATOM 782 O O . ALA A 1 93 ? -27.745 -13.211 43.164 1.00 90.38 93 ALA A O 1
ATOM 783 N N . PHE A 1 94 ? -28.267 -13.353 45.342 1.00 91.25 94 PHE A N 1
ATOM 784 C CA . PHE A 1 94 ? -29.130 -12.172 45.366 1.00 91.25 94 PHE A CA 1
ATOM 785 C C . PHE A 1 94 ? -28.378 -10.886 45.042 1.00 91.25 94 PHE A C 1
ATOM 787 O O . PHE A 1 94 ? -28.867 -10.084 44.251 1.00 91.25 94 PHE A O 1
ATOM 794 N N . ILE A 1 95 ? -27.185 -10.701 45.613 1.00 93.94 95 ILE A N 1
ATOM 795 C CA . ILE A 1 95 ? -26.343 -9.533 45.334 1.00 93.94 95 ILE A CA 1
ATOM 796 C C . ILE A 1 95 ? -26.021 -9.466 43.838 1.00 93.94 95 ILE A C 1
ATOM 798 O O . ILE A 1 95 ? -26.235 -8.428 43.215 1.00 93.94 95 ILE A O 1
ATOM 802 N N . VAL A 1 96 ? -25.567 -10.575 43.243 1.00 91.81 96 VAL A N 1
ATOM 803 C CA . VAL A 1 96 ? -25.252 -10.640 41.805 1.00 91.81 96 VAL A CA 1
ATOM 804 C C . VAL A 1 96 ? -26.499 -10.402 40.952 1.00 91.81 96 VAL A C 1
ATOM 806 O O . VAL A 1 96 ? -26.430 -9.685 39.957 1.00 91.81 96 VAL A O 1
ATOM 809 N N . LEU A 1 97 ? -27.645 -10.961 41.343 1.00 92.38 97 LEU A N 1
ATOM 810 C CA . LEU A 1 97 ? -28.904 -10.822 40.614 1.00 92.38 97 LEU A CA 1
ATOM 811 C C . LEU A 1 97 ? -29.416 -9.373 40.622 1.00 92.38 97 LEU A C 1
ATOM 813 O O . LEU A 1 97 ? -29.775 -8.841 39.572 1.00 92.38 97 LEU A O 1
ATOM 817 N N . VAL A 1 98 ? -29.403 -8.716 41.786 1.00 93.94 98 VAL A N 1
ATOM 818 C CA . VAL A 1 98 ? -29.793 -7.306 41.934 1.00 93.94 98 VAL A CA 1
ATOM 819 C C . VAL A 1 98 ? -28.816 -6.401 41.187 1.00 93.94 98 VAL A C 1
ATOM 821 O O . VAL A 1 98 ? -29.253 -5.560 40.403 1.00 93.94 98 VAL A O 1
ATOM 824 N N . ALA A 1 99 ? -27.506 -6.601 41.357 1.00 93.62 99 ALA A N 1
ATOM 825 C CA . ALA A 1 99 ? -26.490 -5.837 40.636 1.00 93.62 99 ALA A CA 1
ATOM 826 C C . ALA A 1 99 ? -26.628 -6.003 39.113 1.00 93.62 99 ALA A C 1
ATOM 828 O O . ALA A 1 99 ? -26.588 -5.017 38.377 1.00 93.62 99 ALA A O 1
ATOM 829 N N . GLY A 1 100 ? -26.864 -7.230 38.638 1.00 91.31 100 GLY A N 1
ATOM 830 C CA . GLY A 1 100 ? -27.121 -7.530 37.230 1.00 91.31 100 GLY A CA 1
ATOM 831 C C . GLY A 1 100 ? -28.383 -6.848 36.697 1.00 91.31 100 GLY A C 1
ATOM 832 O O . GLY A 1 100 ? -28.360 -6.302 35.596 1.00 91.31 100 GLY A O 1
ATOM 833 N N . GLY A 1 101 ? -29.461 -6.807 37.488 1.00 92.69 101 GLY A N 1
ATOM 834 C CA . GLY A 1 101 ? -30.689 -6.083 37.148 1.00 92.69 101 GLY A CA 1
ATOM 835 C C . GLY A 1 101 ? -30.487 -4.568 37.055 1.00 92.69 101 GLY A C 1
ATOM 836 O O . GLY A 1 101 ? -30.932 -3.947 36.089 1.00 92.69 101 GLY A O 1
ATOM 837 N N . VAL A 1 102 ? -29.762 -3.977 38.011 1.00 93.25 102 VAL A N 1
ATOM 838 C CA . VAL A 1 102 ? -29.413 -2.545 38.000 1.00 93.25 102 VAL A CA 1
ATOM 839 C C . VAL A 1 102 ? -28.551 -2.209 36.783 1.00 93.25 102 VAL A C 1
ATOM 841 O O . VAL A 1 102 ? -28.870 -1.276 36.048 1.00 93.25 102 VAL A O 1
ATOM 844 N N . LEU A 1 103 ? -27.503 -2.993 36.515 1.00 91.62 103 LEU A N 1
ATOM 845 C CA . LEU A 1 103 ? -26.655 -2.816 35.333 1.00 91.62 103 LEU A CA 1
ATOM 846 C C . LEU A 1 103 ? -27.453 -2.954 34.034 1.00 91.62 103 LEU A C 1
ATOM 848 O O . LEU A 1 103 ? -27.279 -2.144 33.130 1.00 91.62 103 LEU A O 1
ATOM 852 N N . ALA A 1 104 ? -28.364 -3.924 33.941 1.00 90.69 104 ALA A N 1
ATOM 853 C CA . ALA A 1 104 ? -29.227 -4.094 32.776 1.00 90.69 104 ALA A CA 1
ATOM 854 C C . ALA A 1 104 ? -30.143 -2.886 32.538 1.00 90.69 104 ALA A C 1
ATOM 856 O O . ALA A 1 104 ? -30.291 -2.450 31.395 1.00 90.69 104 ALA A O 1
ATOM 857 N N . ALA A 1 105 ? -30.703 -2.301 33.601 1.00 91.00 105 ALA A N 1
ATOM 858 C CA . ALA A 1 105 ? -31.467 -1.060 33.510 1.00 91.00 105 ALA A CA 1
ATOM 859 C C . ALA A 1 105 ? -30.583 0.114 33.054 1.00 91.00 105 ALA A C 1
ATOM 861 O O . ALA A 1 105 ? -30.955 0.840 32.134 1.00 91.00 105 ALA A O 1
ATOM 862 N N . ILE A 1 106 ? -29.378 0.265 33.619 1.00 88.88 106 ILE A N 1
ATOM 863 C CA . ILE A 1 106 ? -28.406 1.279 33.175 1.00 88.88 106 ILE A CA 1
ATOM 864 C C . ILE A 1 106 ? -28.076 1.091 31.688 1.00 88.88 106 ILE A C 1
ATOM 866 O O . ILE A 1 106 ? -28.085 2.065 30.935 1.00 88.88 106 ILE A O 1
ATOM 870 N N . CYS A 1 107 ? -27.825 -0.142 31.240 1.00 85.88 107 CYS A N 1
ATOM 871 C CA . CYS A 1 107 ? -27.588 -0.456 29.834 1.00 85.88 107 CYS A CA 1
ATOM 872 C C . CYS A 1 107 ? -28.788 -0.070 28.966 1.00 85.88 107 CYS A C 1
ATOM 874 O O . CYS A 1 107 ? -28.597 0.607 27.964 1.00 85.88 107 CYS A O 1
ATOM 876 N N . TRP A 1 108 ? -30.015 -0.420 29.361 1.00 87.00 108 TRP A N 1
ATOM 877 C CA . TRP A 1 108 ? -31.231 -0.057 28.627 1.00 87.00 108 TRP A CA 1
ATOM 878 C C . TRP A 1 108 ? -31.326 1.447 28.350 1.00 87.00 108 TRP A C 1
ATOM 880 O O . TRP A 1 108 ? -31.625 1.857 27.227 1.00 87.00 108 TRP A O 1
ATOM 890 N N . PHE A 1 109 ? -31.057 2.275 29.364 1.00 85.31 109 PHE A N 1
ATOM 891 C CA . PHE A 1 109 ? -31.104 3.736 29.240 1.00 85.31 109 PHE A CA 1
ATOM 892 C C . PHE A 1 109 ? -29.930 4.329 28.449 1.00 85.31 109 PHE A C 1
ATOM 894 O O . PHE A 1 109 ? -29.982 5.502 28.069 1.00 85.31 109 PHE A O 1
ATOM 901 N N . ASN A 1 110 ? -28.877 3.546 28.208 1.00 80.19 110 ASN A N 1
ATOM 902 C CA . ASN A 1 110 ? -27.677 3.962 27.482 1.00 80.19 110 ASN A CA 1
ATOM 903 C C . ASN A 1 110 ? -27.478 3.251 26.139 1.00 80.19 110 ASN A C 1
ATOM 905 O O . ASN A 1 110 ? -26.531 3.575 25.426 1.00 80.19 110 ASN A O 1
ATOM 909 N N . PHE A 1 111 ? -28.371 2.339 25.756 1.00 77.44 111 PHE A N 1
ATOM 910 C CA . PHE A 1 111 ? -28.440 1.850 24.383 1.00 77.44 111 PHE A CA 1
ATOM 911 C C . PHE A 1 111 ? -28.559 3.032 23.423 1.00 77.44 111 PHE A C 1
ATOM 913 O O . PHE A 1 111 ? -29.211 4.023 23.751 1.00 77.44 111 PHE A O 1
ATOM 920 N N . THR A 1 112 ? -27.899 2.910 22.271 1.00 66.94 112 THR A N 1
ATOM 921 C CA . THR A 1 112 ? -27.693 3.930 21.236 1.00 66.94 112 THR A CA 1
ATOM 922 C C . THR A 1 112 ? -26.777 5.093 21.622 1.00 66.94 112 THR A C 1
ATOM 924 O O . THR A 1 112 ? -26.688 6.056 20.866 1.00 66.94 112 THR A O 1
ATOM 927 N N . LYS A 1 113 ? -26.080 5.037 22.769 1.00 68.69 113 LYS A N 1
ATOM 928 C CA . LYS A 1 113 ? -25.164 6.111 23.210 1.00 68.69 113 LYS A CA 1
ATOM 929 C C . LYS A 1 113 ? -23.673 5.803 23.043 1.00 68.69 113 LYS A C 1
ATOM 931 O O . LYS A 1 113 ? -22.857 6.593 23.508 1.00 68.69 113 LYS A O 1
ATOM 936 N N . GLY A 1 114 ? -23.286 4.695 22.397 1.00 70.19 114 GLY A N 1
ATOM 937 C CA . GLY A 1 114 ? -21.872 4.517 22.038 1.00 70.19 114 GLY A CA 1
ATOM 938 C C . GLY A 1 114 ? -21.350 3.110 21.760 1.00 70.19 114 GLY A C 1
ATOM 939 O O . GLY A 1 114 ? -20.210 3.011 21.309 1.00 70.19 114 GLY A O 1
ATOM 940 N N . LEU A 1 115 ? -22.105 2.020 21.971 1.00 72.12 115 LEU A N 1
ATOM 941 C CA . LEU A 1 115 ? -21.552 0.679 21.719 1.00 72.12 115 LEU A CA 1
ATOM 942 C C . LEU A 1 115 ? -21.205 0.472 20.241 1.00 72.12 115 LEU A C 1
ATOM 944 O O . LEU A 1 115 ? -20.161 -0.097 19.929 1.00 72.12 115 LEU A O 1
ATOM 948 N N . ALA A 1 116 ? -22.064 0.941 19.336 1.00 71.94 116 ALA A N 1
ATOM 949 C CA . ALA A 1 116 ? -21.845 0.828 17.898 1.00 71.94 116 ALA A CA 1
ATOM 950 C C . ALA A 1 116 ? -20.614 1.642 17.447 1.00 71.94 116 ALA A C 1
ATOM 952 O O . ALA A 1 116 ? -19.763 1.131 16.718 1.00 71.94 116 ALA A O 1
ATOM 953 N N . HIS A 1 117 ? -20.445 2.852 17.991 1.00 79.56 117 HIS A N 1
ATOM 954 C CA . HIS A 1 117 ? -19.239 3.661 17.798 1.00 79.56 117 HIS A CA 1
ATOM 955 C C . HIS A 1 117 ? -17.984 2.948 18.325 1.00 79.56 117 HIS A C 1
ATOM 957 O O . HIS A 1 117 ? -16.991 2.840 17.610 1.00 79.56 117 HIS A O 1
ATOM 963 N N . TYR A 1 118 ? -18.038 2.382 19.535 1.00 85.88 118 TYR A N 1
ATOM 964 C CA . TYR A 1 118 ? -16.939 1.599 20.104 1.00 85.88 118 TYR A CA 1
ATOM 965 C C . TYR A 1 118 ? -16.575 0.387 19.231 1.00 85.88 118 TYR A C 1
ATOM 967 O O . TYR A 1 118 ? -15.396 0.093 19.039 1.00 85.88 118 TYR A O 1
ATOM 975 N N . GLN A 1 119 ? -17.564 -0.307 18.658 1.00 87.75 119 GLN A N 1
ATOM 976 C CA . GLN A 1 119 ? -17.309 -1.414 17.735 1.00 87.75 119 GLN A CA 1
ATOM 977 C C . GLN A 1 119 ? -16.612 -0.946 16.456 1.00 87.75 119 GLN A C 1
ATOM 979 O O . GLN A 1 119 ? -15.668 -1.609 16.028 1.00 87.75 119 GLN A O 1
ATOM 984 N N . LEU A 1 120 ? -17.029 0.184 15.876 1.00 93.12 120 LEU A N 1
ATOM 985 C CA . LEU A 1 120 ? -16.367 0.768 14.709 1.00 93.12 120 LEU A CA 1
ATOM 986 C C . LEU A 1 120 ? -14.913 1.146 15.020 1.00 93.12 120 LEU A C 1
ATOM 988 O O . LEU A 1 120 ? -14.022 0.726 14.286 1.00 93.12 120 LEU A O 1
ATOM 992 N N . VAL A 1 121 ? -14.671 1.862 16.127 1.00 93.94 121 VAL A N 1
ATOM 993 C CA . VAL A 1 121 ? -13.318 2.207 16.608 1.00 93.94 121 VAL A CA 1
ATOM 994 C C . VAL A 1 121 ? -12.478 0.941 16.730 1.00 93.94 121 VAL A C 1
ATOM 996 O O . VAL A 1 121 ? -11.396 0.840 16.158 1.00 93.94 121 VAL A O 1
ATOM 999 N N . ARG A 1 122 ? -12.997 -0.064 17.444 1.00 93.31 122 ARG A N 1
ATOM 1000 C CA . ARG A 1 122 ? -12.282 -1.315 17.673 1.00 93.31 122 ARG A CA 1
ATOM 1001 C C . ARG A 1 122 ? -11.937 -1.991 16.353 1.00 93.31 122 ARG A C 1
ATOM 1003 O O . ARG A 1 122 ? -10.780 -2.336 16.160 1.00 93.31 122 ARG A O 1
ATOM 1010 N N . VAL A 1 123 ? -12.887 -2.180 15.436 1.00 96.06 123 VAL A N 1
ATOM 1011 C CA . VAL A 1 123 ? -12.608 -2.856 14.156 1.00 96.06 123 VAL A CA 1
ATOM 1012 C C . VAL A 1 123 ? -11.601 -2.052 13.325 1.00 96.06 123 VAL A C 1
ATOM 1014 O O . VAL A 1 123 ? -10.621 -2.631 12.872 1.00 96.06 123 VAL A O 1
ATOM 1017 N N . ALA A 1 124 ? -11.761 -0.734 13.193 1.00 96.56 124 ALA A N 1
ATOM 1018 C CA . ALA A 1 124 ? -10.826 0.108 12.438 1.00 96.56 124 ALA A CA 1
ATOM 1019 C C . ALA A 1 124 ? -9.385 0.024 12.958 1.00 96.56 124 ALA A C 1
ATOM 1021 O O . ALA A 1 124 ? -8.445 -0.140 12.179 1.00 96.56 124 ALA A O 1
ATOM 1022 N N . LEU A 1 125 ? -9.211 0.059 14.279 1.00 95.50 125 LEU A N 1
ATOM 1023 C CA . LEU A 1 125 ? -7.887 0.080 14.893 1.00 95.50 125 LEU A CA 1
ATOM 1024 C C . LEU A 1 125 ? -7.268 -1.313 15.088 1.00 95.50 125 LEU A C 1
ATOM 1026 O O . LEU A 1 125 ? -6.057 -1.410 15.253 1.00 95.50 125 LEU A O 1
ATOM 1030 N N . THR A 1 126 ? -8.065 -2.390 15.096 1.00 95.38 126 THR A N 1
ATOM 1031 C CA . THR A 1 126 ? -7.584 -3.719 15.529 1.00 95.38 126 THR A CA 1
ATOM 1032 C C . THR A 1 126 ? -7.779 -4.856 14.539 1.00 95.38 126 THR A C 1
ATOM 1034 O O . THR A 1 126 ? -7.149 -5.897 14.724 1.00 95.38 126 THR A O 1
ATOM 1037 N N . TYR A 1 127 ? -8.649 -4.707 13.537 1.00 97.31 127 TYR A N 1
ATOM 1038 C CA . TYR A 1 127 ? -8.895 -5.769 12.561 1.00 97.31 127 TYR A CA 1
ATOM 1039 C C . TYR A 1 127 ? -7.622 -6.027 11.739 1.00 97.31 127 TYR A C 1
ATOM 1041 O O . TYR A 1 127 ? -6.962 -5.050 11.362 1.00 97.31 127 TYR A O 1
ATOM 1049 N N . PRO A 1 128 ? -7.245 -7.295 11.482 1.00 97.50 128 PRO A N 1
ATOM 1050 C CA . PRO A 1 128 ? -6.053 -7.615 10.709 1.00 97.50 128 PRO A CA 1
ATOM 1051 C C . PRO A 1 128 ? -6.120 -6.973 9.326 1.00 97.50 128 PRO A C 1
ATOM 1053 O O . PRO A 1 128 ? -7.206 -6.775 8.777 1.00 97.50 128 PRO A O 1
ATOM 1056 N N . ALA A 1 129 ? -4.953 -6.644 8.785 1.00 98.19 129 ALA A N 1
ATOM 1057 C CA . ALA A 1 129 ? -4.835 -6.064 7.456 1.00 98.19 129 ALA A CA 1
ATOM 1058 C C . ALA A 1 129 ? -4.023 -6.957 6.513 1.00 98.19 129 ALA A C 1
ATOM 1060 O O . ALA A 1 129 ? -3.129 -7.677 6.957 1.00 98.19 129 ALA A O 1
ATOM 1061 N N . ILE A 1 130 ? -4.329 -6.894 5.223 1.00 98.88 130 ILE A N 1
ATOM 1062 C CA . ILE A 1 130 ? -3.420 -7.295 4.155 1.00 98.88 130 ILE A CA 1
ATOM 1063 C C . ILE A 1 130 ? -2.859 -6.004 3.592 1.00 98.88 130 ILE A C 1
ATOM 1065 O O . ILE A 1 130 ? -3.607 -5.200 3.045 1.00 98.88 130 ILE A O 1
ATOM 1069 N N . ASP A 1 131 ? -1.557 -5.825 3.747 1.00 98.88 131 ASP A N 1
ATOM 1070 C CA . ASP A 1 131 ? -0.848 -4.722 3.125 1.00 98.88 131 ASP A CA 1
ATOM 1071 C C . ASP A 1 131 ? -0.606 -5.082 1.659 1.00 98.88 131 ASP A C 1
ATOM 1073 O O . ASP A 1 131 ? 0.237 -5.929 1.347 1.00 98.88 131 ASP A O 1
ATOM 1077 N N . ASN A 1 132 ? -1.430 -4.539 0.757 1.00 98.75 132 ASN A N 1
ATOM 1078 C CA . ASN A 1 132 ? -1.459 -5.019 -0.622 1.00 98.75 132 ASN A CA 1
ATOM 1079 C C . ASN A 1 132 ? -0.302 -4.513 -1.496 1.00 98.75 132 ASN A C 1
ATOM 1081 O O . ASN A 1 132 ? -0.247 -4.904 -2.665 1.00 98.75 132 ASN A O 1
ATOM 1085 N N . HIS A 1 133 ? 0.559 -3.632 -0.986 1.00 98.88 133 HIS A N 1
ATOM 1086 C CA . HIS A 1 133 ? 1.756 -3.163 -1.680 1.00 98.88 133 HIS A CA 1
ATOM 1087 C C . HIS A 1 133 ? 2.745 -2.536 -0.694 1.00 98.88 133 HIS A C 1
ATOM 1089 O O . HIS A 1 133 ? 2.455 -1.512 -0.079 1.00 98.88 133 HIS A O 1
ATOM 1095 N N . ALA A 1 134 ? 3.921 -3.131 -0.569 1.00 98.69 134 ALA A N 1
ATOM 1096 C CA . ALA A 1 134 ? 5.011 -2.560 0.207 1.00 98.69 134 ALA A CA 1
ATOM 1097 C C . ALA A 1 134 ? 6.359 -3.040 -0.339 1.00 98.69 134 ALA A C 1
ATOM 1099 O O . ALA A 1 134 ? 6.419 -3.823 -1.293 1.00 98.69 134 ALA A O 1
ATOM 1100 N N . HIS A 1 135 ? 7.440 -2.605 0.295 1.00 98.69 135 HIS A N 1
ATOM 1101 C CA . HIS A 1 135 ? 8.808 -2.908 -0.092 1.00 98.69 135 HIS A CA 1
ATOM 1102 C C . HIS A 1 135 ? 9.637 -3.414 1.091 1.00 98.69 135 HIS A C 1
ATOM 1104 O O . HIS A 1 135 ? 9.315 -3.148 2.254 1.00 98.69 135 HIS A O 1
ATOM 1110 N N . PRO A 1 136 ? 10.737 -4.130 0.822 1.00 98.31 136 PRO A N 1
ATOM 1111 C CA . PRO A 1 136 ? 11.578 -4.647 1.884 1.00 98.31 136 PRO A CA 1
ATOM 1112 C C . PRO A 1 136 ? 12.197 -3.574 2.798 1.00 98.31 136 PRO A C 1
ATOM 1114 O O . PRO A 1 136 ? 12.558 -2.475 2.366 1.00 98.31 136 PRO A O 1
ATOM 1117 N N . LEU A 1 137 ? 12.365 -3.930 4.072 1.00 98.44 137 LEU A N 1
ATOM 1118 C CA . LEU A 1 137 ? 13.138 -3.175 5.056 1.00 98.44 137 LEU A CA 1
ATOM 1119 C C . LEU A 1 137 ? 14.641 -3.293 4.793 1.00 98.44 137 LEU A C 1
ATOM 1121 O O . LEU A 1 137 ? 15.119 -4.313 4.304 1.00 98.44 137 LEU A O 1
ATOM 1125 N N . LEU A 1 138 ? 15.394 -2.250 5.143 1.00 98.38 138 LEU A N 1
ATOM 1126 C CA . LEU A 1 138 ? 16.854 -2.243 5.047 1.00 98.38 138 LEU A CA 1
ATOM 1127 C C . LEU A 1 138 ? 17.474 -3.353 5.905 1.00 98.38 138 LEU A C 1
ATOM 1129 O O . LEU A 1 138 ? 16.978 -3.683 6.978 1.00 98.38 138 LEU A O 1
ATOM 1133 N N . LYS A 1 139 ? 18.626 -3.873 5.486 1.00 98.25 139 LYS A N 1
ATOM 1134 C CA . LYS A 1 139 ? 19.479 -4.663 6.380 1.00 98.25 139 LYS A CA 1
ATOM 1135 C C . LYS A 1 139 ? 19.988 -3.772 7.507 1.00 98.25 139 LYS A C 1
ATOM 1137 O O . LYS A 1 139 ? 20.214 -2.574 7.316 1.00 98.25 139 LYS A O 1
ATOM 1142 N N . ALA A 1 140 ? 20.260 -4.363 8.668 1.00 97.25 140 ALA A N 1
ATOM 1143 C CA . ALA A 1 140 ? 20.744 -3.624 9.837 1.00 97.25 140 ALA A CA 1
ATOM 1144 C C . ALA A 1 140 ? 22.013 -2.791 9.548 1.00 97.25 140 ALA A C 1
ATOM 1146 O O . ALA A 1 140 ? 22.133 -1.665 10.028 1.00 97.25 140 ALA A O 1
ATOM 1147 N N . GLU A 1 141 ? 22.934 -3.314 8.734 1.00 97.00 141 GLU A N 1
ATOM 1148 C CA . GLU A 1 141 ? 24.165 -2.630 8.298 1.00 97.00 141 GLU A CA 1
ATOM 1149 C C . GLU A 1 141 ? 23.930 -1.447 7.346 1.00 97.00 141 GLU A C 1
ATOM 1151 O O . GLU A 1 141 ? 24.763 -0.547 7.267 1.00 97.00 141 GLU A O 1
ATOM 1156 N N . HIS A 1 142 ? 22.775 -1.409 6.676 1.00 97.50 142 HIS A N 1
ATOM 1157 C CA . HIS A 1 142 ? 22.374 -0.360 5.738 1.00 97.50 142 HIS A CA 1
ATOM 1158 C C . HIS A 1 142 ? 21.275 0.548 6.291 1.00 97.50 142 HIS A C 1
ATOM 1160 O O . HIS A 1 142 ? 20.719 1.357 5.556 1.00 97.50 142 HIS A O 1
ATOM 1166 N N . ARG A 1 143 ? 20.972 0.468 7.592 1.00 95.06 143 ARG A N 1
ATOM 1167 C CA . ARG A 1 143 ? 19.873 1.214 8.231 1.00 95.06 143 ARG A CA 1
ATOM 1168 C C . ARG A 1 143 ? 19.913 2.736 8.039 1.00 95.06 143 ARG A C 1
ATOM 1170 O O . ARG A 1 143 ? 18.879 3.373 8.226 1.00 95.06 143 ARG A O 1
ATOM 1177 N N . ASP A 1 144 ? 21.075 3.295 7.708 1.00 94.19 144 ASP A N 1
ATOM 1178 C CA . ASP A 1 144 ? 21.313 4.728 7.488 1.00 94.19 144 ASP A CA 1
ATOM 1179 C C . ASP A 1 144 ? 21.822 5.014 6.056 1.00 94.19 144 ASP A C 1
ATOM 1181 O O . ASP A 1 144 ? 22.461 6.032 5.818 1.00 94.19 144 ASP A O 1
ATOM 1185 N N . ALA A 1 145 ? 21.581 4.103 5.101 1.00 95.88 145 ALA A N 1
ATOM 1186 C CA . ALA A 1 145 ? 22.009 4.257 3.704 1.00 95.88 145 ALA A CA 1
ATOM 1187 C C . ALA A 1 145 ? 21.247 5.358 2.941 1.00 95.88 145 ALA A C 1
ATOM 1189 O O . ALA A 1 145 ? 21.726 5.830 1.914 1.00 95.88 145 ALA A O 1
ATOM 1190 N N . PHE A 1 146 ? 20.082 5.763 3.449 1.00 96.31 146 PHE A N 1
ATOM 1191 C CA . PHE A 1 146 ? 19.200 6.764 2.855 1.00 96.31 146 PHE A CA 1
ATOM 1192 C C . PHE A 1 146 ? 18.836 7.832 3.889 1.00 96.31 146 PHE A C 1
ATOM 1194 O O . PHE A 1 146 ? 18.714 7.525 5.082 1.00 96.31 146 PHE A O 1
ATOM 1201 N N . ASP A 1 147 ? 18.621 9.065 3.426 1.00 97.12 147 ASP A N 1
ATOM 1202 C CA . ASP A 1 147 ? 18.157 10.171 4.264 1.00 97.12 147 ASP A CA 1
ATOM 1203 C C . ASP A 1 147 ? 16.780 9.845 4.860 1.00 97.12 147 ASP A C 1
ATOM 1205 O O . ASP A 1 147 ? 15.828 9.524 4.147 1.00 97.12 147 ASP A O 1
ATOM 1209 N N . PHE A 1 148 ? 16.671 9.907 6.188 1.00 97.81 148 PHE A N 1
ATOM 1210 C CA . PHE A 1 148 ? 15.479 9.454 6.916 1.00 97.81 148 PHE A CA 1
ATOM 1211 C C . PHE A 1 148 ? 14.243 10.321 6.644 1.00 97.81 148 PHE A C 1
ATOM 1213 O O . PHE A 1 148 ? 13.113 9.890 6.859 1.00 97.81 148 PHE A O 1
ATOM 1220 N N . GLU A 1 149 ? 14.444 11.540 6.150 1.00 97.94 149 GLU A N 1
ATOM 1221 C CA . GLU A 1 149 ? 13.408 12.436 5.643 1.00 97.94 149 GLU A CA 1
ATOM 1222 C C . GLU A 1 149 ? 12.572 11.795 4.521 1.00 97.94 149 GLU A C 1
ATOM 1224 O O . GLU A 1 149 ? 11.405 12.163 4.363 1.00 97.94 149 GLU A O 1
ATOM 1229 N N . GLY A 1 150 ? 13.107 10.780 3.823 1.00 97.44 150 GLY A N 1
ATOM 1230 C CA . GLY A 1 150 ? 12.357 9.967 2.858 1.00 97.44 150 GLY A CA 1
ATOM 1231 C C . GLY A 1 150 ? 11.126 9.283 3.462 1.00 97.44 150 GLY A C 1
ATOM 1232 O O . GLY A 1 150 ? 10.175 8.972 2.759 1.00 97.44 150 GLY A O 1
ATOM 1233 N N . LEU A 1 151 ? 11.075 9.138 4.792 1.00 97.94 151 LEU A N 1
ATOM 1234 C CA . LEU A 1 151 ? 9.904 8.628 5.505 1.00 97.94 151 LEU A CA 1
ATOM 1235 C C . LEU A 1 151 ? 8.632 9.462 5.265 1.00 97.94 151 LEU A C 1
ATOM 1237 O O . LEU A 1 151 ? 7.530 8.948 5.446 1.00 97.94 151 LEU A O 1
ATOM 1241 N N . VAL A 1 152 ? 8.769 10.755 4.954 1.00 97.31 152 VAL A N 1
ATOM 1242 C CA . VAL A 1 152 ? 7.647 11.707 4.852 1.00 97.31 152 VAL A CA 1
ATOM 1243 C C . VAL A 1 152 ? 7.599 12.459 3.519 1.00 97.31 152 VAL A C 1
ATOM 1245 O O . VAL A 1 152 ? 6.758 13.347 3.366 1.00 97.31 152 VAL A O 1
ATOM 1248 N N . SER A 1 153 ? 8.505 12.163 2.582 1.00 97.50 153 SER A N 1
ATOM 1249 C CA . SER A 1 153 ? 8.632 12.880 1.311 1.00 97.50 153 SER A CA 1
ATOM 1250 C C . SER A 1 153 ? 9.361 12.054 0.253 1.00 97.50 153 SER A C 1
ATOM 1252 O O . SER A 1 153 ? 10.383 11.449 0.542 1.00 97.50 153 SER A O 1
ATOM 1254 N N . GLU A 1 154 ? 8.872 12.111 -0.988 1.00 96.00 154 GLU A N 1
ATOM 1255 C CA . GLU A 1 154 ? 9.501 11.487 -2.164 1.00 96.00 154 GLU A CA 1
ATOM 1256 C C . GLU A 1 154 ? 10.548 12.423 -2.799 1.00 96.00 154 GLU A C 1
ATOM 1258 O O . GLU A 1 154 ? 11.056 12.187 -3.892 1.00 96.00 154 GLU A O 1
ATOM 1263 N N . ALA A 1 155 ? 10.836 13.563 -2.165 1.00 96.94 155 ALA A N 1
ATOM 1264 C CA . ALA A 1 155 ? 11.841 14.488 -2.664 1.00 96.94 155 ALA A CA 1
ATOM 1265 C C . ALA A 1 155 ? 13.245 13.860 -2.635 1.00 96.94 155 ALA A C 1
ATOM 1267 O O . ALA A 1 155 ? 13.503 12.858 -1.975 1.00 96.94 155 ALA A O 1
ATOM 1268 N N . SER A 1 156 ? 14.191 14.509 -3.310 1.00 95.38 156 SER A N 1
ATOM 1269 C CA . SER A 1 156 ? 15.607 14.147 -3.262 1.00 95.38 156 SER A CA 1
ATOM 1270 C C . SER A 1 156 ? 16.474 15.388 -3.036 1.00 95.38 156 SER A C 1
ATOM 1272 O O . SER A 1 156 ? 16.028 16.523 -3.241 1.00 95.38 156 SER A O 1
ATOM 1274 N N . GLY A 1 157 ? 17.715 15.184 -2.584 1.00 96.19 157 GLY A N 1
ATOM 1275 C CA . GLY A 1 157 ? 18.675 16.269 -2.361 1.00 96.19 157 GLY A CA 1
ATOM 1276 C C . GLY A 1 157 ? 18.178 17.328 -1.360 1.00 96.19 157 GLY A C 1
ATOM 1277 O O . GLY A 1 157 ? 17.485 16.979 -0.406 1.00 96.19 157 GLY A O 1
ATOM 1278 N N . PRO A 1 158 ? 18.486 18.624 -1.568 1.00 97.12 158 PRO A N 1
ATOM 1279 C CA . PRO A 1 158 ? 18.089 19.695 -0.647 1.00 97.12 158 PRO A CA 1
ATOM 1280 C C . PRO A 1 158 ? 16.578 19.780 -0.392 1.00 97.12 158 PRO A C 1
ATOM 1282 O O . PRO A 1 158 ? 16.160 20.044 0.731 1.00 97.12 158 PRO A O 1
ATOM 1285 N N . SER A 1 159 ? 15.738 19.476 -1.388 1.00 97.56 159 SER A N 1
ATOM 1286 C CA . SER A 1 159 ? 14.282 19.458 -1.189 1.00 97.56 159 SER A CA 1
ATOM 1287 C C . SER A 1 159 ? 13.823 18.353 -0.236 1.00 97.56 159 SER A C 1
ATOM 1289 O O . SER A 1 159 ? 12.770 18.469 0.391 1.00 97.56 159 SER A O 1
ATOM 1291 N N . LEU A 1 160 ? 14.612 17.288 -0.090 1.00 97.69 160 LEU A N 1
ATOM 1292 C CA . LEU A 1 160 ? 14.385 16.271 0.926 1.00 97.69 160 LEU A CA 1
ATOM 1293 C C . LEU A 1 160 ? 14.926 16.709 2.289 1.00 97.69 160 LEU A C 1
ATOM 1295 O O . LEU A 1 160 ? 14.198 16.697 3.276 1.00 97.69 160 LEU A O 1
ATOM 1299 N N . THR A 1 161 ? 16.195 17.108 2.352 1.00 96.50 161 THR A N 1
ATOM 1300 C CA . THR A 1 161 ? 16.896 17.303 3.630 1.00 96.50 161 THR A CA 1
ATOM 1301 C C . THR A 1 161 ? 16.609 18.645 4.301 1.00 96.50 161 THR A C 1
ATOM 1303 O O . THR A 1 161 ? 16.701 18.744 5.522 1.00 96.50 161 THR A O 1
ATOM 1306 N N . GLU A 1 162 ? 16.276 19.679 3.527 1.00 97.19 162 GLU A N 1
ATOM 1307 C CA . GLU A 1 162 ? 16.062 21.045 4.022 1.00 97.19 162 GLU A CA 1
ATOM 1308 C C . GLU A 1 162 ? 14.575 21.424 4.027 1.00 97.19 162 GLU A C 1
ATOM 1310 O O . GLU A 1 162 ? 14.101 21.994 5.007 1.00 97.19 162 GLU A O 1
ATOM 1315 N N . ASP A 1 163 ? 13.809 21.060 2.990 1.00 97.62 163 ASP A N 1
ATOM 1316 C CA . ASP A 1 163 ? 12.409 21.501 2.859 1.00 97.62 163 ASP A CA 1
ATOM 1317 C C . ASP A 1 163 ? 11.396 20.530 3.493 1.00 97.62 163 ASP A C 1
ATOM 1319 O O . ASP A 1 163 ? 10.442 20.961 4.152 1.00 97.62 163 ASP A O 1
ATOM 1323 N N . ALA A 1 164 ? 11.574 19.211 3.329 1.00 97.31 164 ALA A N 1
ATOM 1324 C CA . ALA A 1 164 ? 10.563 18.220 3.728 1.00 97.31 164 ALA A CA 1
ATOM 1325 C C . ALA A 1 164 ? 10.272 18.216 5.237 1.00 97.31 164 ALA A C 1
ATOM 1327 O O . ALA A 1 164 ? 9.149 17.917 5.666 1.00 97.31 164 ALA A O 1
ATOM 1328 N N . ILE A 1 165 ? 11.257 18.605 6.051 1.00 97.25 165 ILE A N 1
ATOM 1329 C CA . ILE A 1 165 ? 11.109 18.697 7.505 1.00 97.25 165 ILE A CA 1
ATOM 1330 C C . ILE A 1 165 ? 10.166 19.826 7.940 1.00 97.25 165 ILE A C 1
ATOM 1332 O O . ILE A 1 165 ? 9.659 19.798 9.061 1.00 97.25 165 ILE A O 1
ATOM 1336 N N . HIS A 1 166 ? 9.882 20.786 7.055 1.00 97.56 166 HIS A N 1
ATOM 1337 C CA . HIS A 1 166 ? 9.008 21.935 7.294 1.00 97.56 166 HIS A CA 1
ATOM 1338 C C . HIS A 1 166 ? 7.566 21.707 6.813 1.00 97.56 166 HIS A C 1
ATOM 1340 O O . HIS A 1 166 ? 6.859 22.640 6.428 1.00 97.56 166 HIS A O 1
ATOM 1346 N N . THR A 1 167 ? 7.098 20.460 6.855 1.00 98.19 167 THR A N 1
ATOM 1347 C CA . THR A 1 167 ? 5.756 20.063 6.412 1.00 98.19 167 THR A CA 1
ATOM 1348 C C . THR A 1 167 ? 4.880 19.599 7.578 1.00 98.19 167 THR A C 1
ATOM 1350 O O . THR A 1 167 ? 5.356 19.075 8.585 1.00 98.19 167 THR A O 1
ATOM 1353 N N . LEU A 1 168 ? 3.55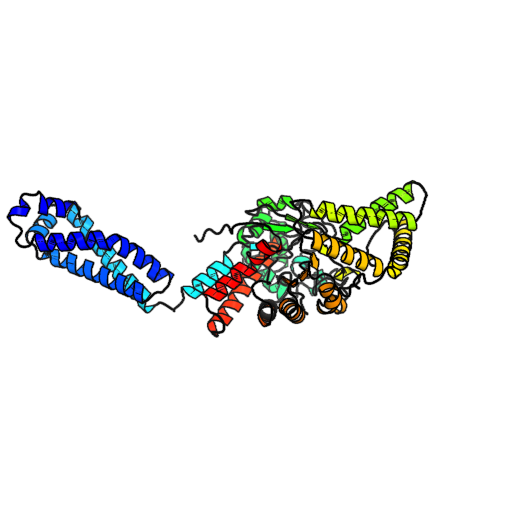2 19.719 7.430 1.00 98.25 168 LEU A N 1
ATOM 1354 C CA . LEU A 1 168 ? 2.602 19.150 8.401 1.00 98.25 168 LEU A CA 1
ATOM 1355 C C . LEU A 1 168 ? 2.729 17.620 8.516 1.00 98.25 168 LEU A C 1
ATOM 1357 O O . LEU A 1 168 ? 2.444 17.067 9.580 1.00 98.25 168 LEU A O 1
ATOM 1361 N N . ALA A 1 169 ? 3.153 16.960 7.434 1.00 97.69 169 ALA A N 1
ATOM 1362 C CA . ALA A 1 169 ? 3.491 15.542 7.406 1.00 97.69 169 ALA A CA 1
ATOM 1363 C C . ALA A 1 169 ? 4.633 15.236 8.387 1.00 97.69 169 ALA A C 1
ATOM 1365 O O . ALA A 1 169 ? 4.437 14.472 9.338 1.00 97.69 169 ALA A O 1
ATOM 1366 N N . CYS A 1 170 ? 5.772 15.927 8.247 1.00 98.50 170 CYS A N 1
ATOM 1367 C CA . CYS A 1 170 ? 6.911 15.779 9.152 1.00 98.50 170 CYS A CA 1
ATOM 1368 C C . CYS A 1 170 ? 6.552 16.126 10.605 1.00 98.50 170 CYS A C 1
ATOM 1370 O O . CYS A 1 170 ? 6.867 15.365 11.523 1.00 98.50 170 CYS A O 1
ATOM 1372 N N . TYR A 1 171 ? 5.833 17.227 10.849 1.00 98.25 171 TYR A N 1
ATOM 1373 C CA . TYR A 1 171 ? 5.454 17.618 12.213 1.00 98.25 171 TYR A CA 1
ATOM 1374 C C . TYR A 1 171 ? 4.579 16.561 12.894 1.00 98.25 171 TYR A C 1
ATOM 1376 O O . TYR A 1 171 ? 4.794 16.228 14.063 1.00 98.25 171 TYR A O 1
ATOM 1384 N N . ARG A 1 172 ? 3.619 15.974 12.169 1.00 98.00 172 ARG A N 1
ATOM 1385 C CA . ARG A 1 172 ? 2.789 14.890 12.708 1.00 98.00 172 ARG A CA 1
ATOM 1386 C C . ARG A 1 172 ? 3.607 13.622 12.948 1.00 98.00 172 ARG A C 1
ATOM 1388 O O . ARG A 1 172 ? 3.477 13.033 14.024 1.00 98.00 172 ARG A O 1
ATOM 1395 N N . ALA A 1 173 ? 4.440 13.221 11.986 1.00 98.50 173 ALA A N 1
ATOM 1396 C CA . ALA A 1 173 ? 5.319 12.061 12.114 1.00 98.50 173 ALA A CA 1
ATOM 1397 C C . ALA A 1 173 ? 6.246 12.206 13.329 1.00 98.50 173 ALA A C 1
ATOM 1399 O O . ALA A 1 173 ? 6.315 11.299 14.155 1.00 98.50 173 ALA A O 1
ATOM 1400 N N . THR A 1 174 ? 6.847 13.383 13.517 1.00 98.56 174 THR A N 1
ATOM 1401 C CA . THR A 1 174 ? 7.708 13.714 14.662 1.00 98.56 174 THR A CA 1
ATOM 1402 C C . THR A 1 174 ? 7.001 13.459 15.993 1.00 98.56 174 THR A C 1
ATOM 1404 O O . THR A 1 174 ? 7.544 12.796 16.873 1.00 98.56 174 THR A O 1
ATOM 1407 N N . GLN A 1 175 ? 5.760 13.930 16.144 1.00 97.69 175 GLN A N 1
ATOM 1408 C CA . GLN A 1 175 ? 4.991 13.740 17.379 1.00 97.69 175 GLN A CA 1
ATOM 1409 C C . GLN A 1 175 ? 4.587 12.276 17.608 1.00 97.69 175 GLN A C 1
ATOM 1411 O O . GLN A 1 175 ? 4.545 11.804 18.745 1.00 97.69 175 GLN A O 1
ATOM 1416 N N . GLN A 1 176 ? 4.269 11.536 16.544 1.00 98.06 176 GLN A N 1
ATOM 1417 C CA . GLN A 1 176 ? 3.883 10.126 16.645 1.00 98.06 176 GLN A CA 1
ATOM 1418 C C . GLN A 1 176 ? 5.084 9.219 16.942 1.00 98.06 176 GLN A C 1
ATOM 1420 O O . GLN A 1 176 ? 4.984 8.348 17.809 1.00 98.06 176 GLN A O 1
ATOM 1425 N N . LEU A 1 177 ? 6.221 9.457 16.290 1.00 98.44 177 LEU A N 1
ATOM 1426 C CA . LEU A 1 177 ? 7.473 8.751 16.558 1.00 98.44 177 LEU A CA 1
ATOM 1427 C C . LEU A 1 177 ? 8.054 9.133 17.919 1.00 98.44 177 LEU A C 1
ATOM 1429 O O . LEU A 1 177 ? 8.540 8.266 18.635 1.00 98.44 177 LEU A O 1
ATOM 1433 N N . GLY A 1 178 ? 7.908 10.389 18.346 1.00 97.88 178 GLY A N 1
ATOM 1434 C CA . GLY A 1 178 ? 8.276 10.814 19.695 1.00 97.88 178 GLY A CA 1
ATOM 1435 C C . GLY A 1 178 ? 7.566 10.006 20.785 1.00 97.88 178 GLY A C 1
ATOM 1436 O O . GLY A 1 178 ? 8.191 9.592 21.762 1.00 97.88 178 GLY A O 1
ATOM 1437 N N . LYS A 1 179 ? 6.279 9.682 20.584 1.00 96.81 179 LYS A N 1
ATOM 1438 C CA . LYS A 1 179 ? 5.528 8.775 21.471 1.00 96.81 179 LYS A CA 1
ATOM 1439 C C . LYS A 1 179 ? 6.030 7.335 21.395 1.00 96.81 179 LYS A C 1
ATOM 1441 O O . LYS A 1 179 ? 6.180 6.707 22.442 1.00 96.81 179 LYS A O 1
ATOM 1446 N N . LEU A 1 180 ? 6.295 6.823 20.190 1.00 96.88 180 LEU A N 1
ATOM 1447 C CA . LEU A 1 180 ? 6.825 5.469 19.989 1.00 96.88 180 LEU A CA 1
ATOM 1448 C C . LEU A 1 180 ? 8.169 5.288 20.714 1.00 96.88 180 LEU A C 1
ATOM 1450 O O . LEU A 1 180 ? 8.363 4.308 21.431 1.00 96.88 180 LEU A O 1
ATOM 1454 N N . TYR A 1 181 ? 9.052 6.279 20.599 1.00 96.88 181 TYR A N 1
ATOM 1455 C CA . TYR A 1 181 ? 10.387 6.291 21.204 1.00 96.88 181 TYR A CA 1
ATOM 1456 C C . TYR A 1 181 ? 10.414 6.800 22.644 1.00 96.88 181 TYR A C 1
ATOM 1458 O O . TYR A 1 181 ? 11.476 6.826 23.261 1.00 96.88 181 TYR A O 1
ATOM 1466 N N . ARG A 1 182 ? 9.252 7.160 23.208 1.00 95.62 182 ARG A N 1
ATOM 1467 C CA . ARG A 1 182 ? 9.102 7.653 24.587 1.00 95.62 182 ARG A CA 1
ATOM 1468 C C . ARG A 1 182 ? 10.009 8.854 24.884 1.00 95.62 182 ARG A C 1
ATOM 1470 O O . ARG A 1 182 ? 10.590 8.944 25.966 1.00 95.62 182 ARG A O 1
ATOM 1477 N N . LEU A 1 183 ? 10.127 9.771 23.924 1.00 95.69 183 LEU A N 1
ATOM 1478 C CA . LEU A 1 183 ? 10.910 10.993 24.089 1.00 95.69 183 LEU A CA 1
ATOM 1479 C C . LEU A 1 183 ? 10.293 11.880 25.175 1.00 95.69 183 LEU A C 1
ATOM 1481 O O . LEU A 1 183 ? 9.073 12.011 25.281 1.00 95.69 183 LEU A O 1
ATOM 1485 N N . THR A 1 184 ? 11.145 12.496 25.991 1.00 90.19 184 THR A N 1
ATOM 1486 C CA . THR A 1 184 ? 10.730 13.426 27.045 1.00 90.19 184 THR A CA 1
ATOM 1487 C C . THR A 1 184 ? 10.774 14.864 26.539 1.00 90.19 184 THR A C 1
ATOM 1489 O O . THR A 1 184 ? 11.802 15.292 26.020 1.00 90.19 184 THR A O 1
ATOM 1492 N N . GLY A 1 185 ? 9.705 15.631 26.762 1.00 86.94 185 GLY A N 1
ATOM 1493 C CA . GLY A 1 185 ? 9.610 17.029 26.326 1.00 86.94 185 GLY A CA 1
ATOM 1494 C C . GLY A 1 185 ? 9.046 17.182 24.911 1.00 86.94 185 GLY A C 1
ATOM 1495 O O . GLY A 1 185 ? 8.341 16.304 24.412 1.00 86.94 185 GLY A O 1
ATOM 1496 N N . GLU A 1 186 ? 9.315 18.324 24.280 1.00 88.31 186 GLU A N 1
ATOM 1497 C CA . GLU A 1 186 ? 8.888 18.590 22.905 1.00 88.31 186 GLU A CA 1
ATOM 1498 C C . GLU A 1 186 ? 9.702 17.739 21.921 1.00 88.31 186 GLU A C 1
ATOM 1500 O O . GLU A 1 186 ? 10.930 17.795 21.893 1.00 88.31 186 GLU A O 1
ATOM 1505 N N . SER A 1 187 ? 9.013 16.917 21.124 1.00 93.62 187 SER A N 1
ATOM 1506 C CA . SER A 1 187 ? 9.664 16.068 20.122 1.00 93.62 187 SER A CA 1
ATOM 1507 C C . SER A 1 187 ? 10.085 16.899 18.912 1.00 93.62 187 SER A C 1
ATOM 1509 O O . SER A 1 187 ? 9.240 17.517 18.266 1.00 93.62 187 SER A O 1
ATOM 1511 N N . THR A 1 188 ? 11.378 16.872 18.589 1.00 97.31 188 THR A N 1
ATOM 1512 C CA . THR A 1 188 ? 11.947 17.448 17.362 1.00 97.31 188 THR A CA 1
ATOM 1513 C C . THR A 1 188 ? 12.348 16.340 16.390 1.00 97.31 188 THR A C 1
ATOM 1515 O O . THR A 1 188 ? 12.608 15.207 16.804 1.00 97.31 188 THR A O 1
ATOM 1518 N N . TRP A 1 189 ? 12.426 16.658 15.096 1.00 97.56 189 TRP A N 1
ATOM 1519 C CA . TRP A 1 189 ? 12.837 15.685 14.079 1.00 97.56 189 TRP A CA 1
ATOM 1520 C C . TRP A 1 189 ? 14.253 15.140 14.333 1.00 97.56 189 TRP A C 1
ATOM 1522 O O . TRP A 1 189 ? 14.491 13.937 14.248 1.00 97.56 189 TRP A O 1
ATOM 1532 N N . GLU A 1 190 ? 15.176 15.996 14.776 1.00 97.00 190 GLU A N 1
ATOM 1533 C CA . GLU A 1 190 ? 16.522 15.572 15.178 1.00 97.00 190 GLU A CA 1
ATOM 1534 C C . GLU A 1 190 ? 16.518 14.629 16.386 1.00 97.00 190 GLU A C 1
ATOM 1536 O O . GLU A 1 190 ? 17.245 13.637 16.393 1.00 97.00 190 GLU A O 1
ATOM 1541 N N . ALA A 1 191 ? 15.672 14.876 17.394 1.00 97.56 191 ALA A N 1
ATOM 1542 C CA . ALA A 1 191 ? 15.549 13.970 18.536 1.00 97.56 191 ALA A CA 1
ATOM 1543 C C . ALA A 1 191 ? 15.013 12.591 18.112 1.00 97.56 191 ALA A C 1
ATOM 1545 O O . ALA A 1 191 ? 15.469 11.568 18.623 1.00 97.56 191 ALA A O 1
ATOM 1546 N N . VAL A 1 192 ? 14.096 12.551 17.138 1.00 98.12 192 VAL A N 1
ATOM 1547 C CA . VAL A 1 192 ? 13.611 11.303 16.527 1.00 98.12 192 VAL A CA 1
ATOM 1548 C C . VAL A 1 192 ? 14.748 10.568 15.813 1.00 98.12 192 VAL A C 1
ATOM 1550 O O . VAL A 1 192 ? 14.953 9.383 16.082 1.00 98.12 192 VAL A O 1
ATOM 1553 N N . LYS A 1 193 ? 15.536 11.254 14.971 1.00 97.44 193 LYS A N 1
ATOM 1554 C CA . LYS A 1 193 ? 16.698 10.656 14.285 1.00 97.44 193 LYS A CA 1
ATOM 1555 C C . LYS A 1 193 ? 17.740 10.117 15.268 1.00 97.44 193 LYS A C 1
ATOM 1557 O O . LYS A 1 193 ? 18.237 9.005 15.093 1.00 97.44 193 LYS A O 1
ATOM 1562 N N . GLN A 1 194 ? 18.039 10.860 16.335 1.00 96.88 194 GLN A N 1
ATOM 1563 C CA . GLN A 1 194 ? 18.974 10.430 17.381 1.00 96.88 194 GLN A CA 1
ATOM 1564 C C . GLN A 1 194 ? 18.472 9.196 18.138 1.00 96.88 194 GLN A C 1
ATOM 1566 O O . GLN A 1 194 ? 19.229 8.243 18.327 1.00 96.88 194 GLN A O 1
ATOM 1571 N N . ALA A 1 195 ? 17.197 9.185 18.537 1.00 96.62 195 ALA A N 1
ATOM 1572 C CA . ALA A 1 195 ? 16.599 8.053 19.237 1.00 96.62 195 ALA A CA 1
ATOM 1573 C C . ALA A 1 195 ? 16.559 6.798 18.361 1.00 96.62 195 ALA A C 1
ATOM 1575 O O . ALA A 1 195 ? 16.942 5.720 18.816 1.00 96.62 195 ALA A O 1
ATOM 1576 N N . ARG A 1 196 ? 16.190 6.955 17.083 1.00 96.31 196 ARG A N 1
ATOM 1577 C CA . ARG A 1 196 ? 16.268 5.889 16.084 1.00 96.31 196 ARG A CA 1
ATOM 1578 C C . ARG A 1 196 ? 17.684 5.326 16.011 1.00 96.31 196 ARG A C 1
ATOM 1580 O O . ARG A 1 196 ? 17.859 4.121 16.158 1.00 96.31 196 ARG A O 1
ATOM 1587 N N . LYS A 1 197 ? 18.693 6.182 15.821 1.00 95.75 197 LYS A N 1
ATOM 1588 C CA . LYS A 1 197 ? 20.102 5.775 15.694 1.00 95.75 197 LYS A CA 1
ATOM 1589 C C . LYS A 1 197 ? 20.620 5.025 16.926 1.00 95.75 197 LYS A C 1
ATOM 1591 O O . LYS A 1 197 ? 21.401 4.091 16.782 1.00 95.75 197 LYS A O 1
ATOM 1596 N N . ALA A 1 198 ? 20.177 5.415 18.120 1.00 95.69 198 ALA A N 1
ATOM 1597 C CA . ALA A 1 198 ? 20.558 4.769 19.374 1.00 95.69 198 ALA A CA 1
ATOM 1598 C C . ALA A 1 198 ? 19.838 3.431 19.630 1.00 95.69 198 ALA A C 1
ATOM 1600 O O . ALA A 1 198 ? 20.311 2.633 20.439 1.00 95.69 198 ALA A O 1
ATOM 1601 N N . ALA A 1 199 ? 18.700 3.182 18.976 1.00 96.50 199 ALA A N 1
ATOM 1602 C CA . ALA A 1 199 ? 17.930 1.959 19.161 1.00 96.50 199 ALA A CA 1
ATOM 1603 C C . ALA A 1 199 ? 18.611 0.747 18.508 1.00 96.50 199 ALA A C 1
ATOM 1605 O O . ALA A 1 199 ? 19.124 0.828 17.385 1.00 96.50 199 ALA A O 1
ATOM 1606 N N . ASP A 1 200 ? 18.544 -0.400 19.188 1.00 97.62 200 ASP A N 1
ATOM 1607 C CA . ASP A 1 200 ? 18.819 -1.700 18.575 1.00 97.62 200 ASP A CA 1
ATOM 1608 C C . ASP A 1 200 ? 17.879 -1.915 17.378 1.00 97.62 200 ASP A C 1
ATOM 1610 O O . ASP A 1 200 ? 16.681 -1.638 17.466 1.00 97.62 200 ASP A O 1
ATOM 1614 N N . TYR A 1 201 ? 18.425 -2.367 16.247 1.00 97.69 201 TYR A N 1
ATOM 1615 C CA . TYR A 1 201 ? 17.678 -2.420 14.990 1.00 97.69 201 TYR A CA 1
ATOM 1616 C C . TYR A 1 201 ? 16.530 -3.435 15.028 1.00 97.69 201 TYR A C 1
ATOM 1618 O O . TYR A 1 201 ? 15.442 -3.166 14.520 1.00 97.69 201 TYR A O 1
ATOM 1626 N N . ASP A 1 202 ? 16.741 -4.583 15.668 1.00 97.31 202 ASP A N 1
ATOM 1627 C CA . ASP A 1 202 ? 15.727 -5.626 15.768 1.00 97.31 202 ASP A CA 1
ATOM 1628 C C . ASP A 1 202 ? 14.610 -5.206 16.736 1.00 97.31 202 ASP A C 1
ATOM 1630 O O . ASP A 1 202 ? 13.425 -5.369 16.436 1.00 97.31 202 ASP A O 1
ATOM 1634 N N . ALA A 1 203 ? 14.971 -4.568 17.854 1.00 97.31 203 ALA A N 1
ATOM 1635 C CA . ALA A 1 203 ? 14.006 -3.961 18.769 1.00 97.31 203 ALA A CA 1
ATOM 1636 C C . ALA A 1 203 ? 13.201 -2.830 18.103 1.00 97.31 203 ALA A C 1
ATOM 1638 O O . ALA A 1 203 ? 11.988 -2.743 18.308 1.00 97.31 203 ALA A O 1
ATOM 1639 N N . LEU A 1 204 ? 13.849 -1.994 17.283 1.00 97.81 204 LEU A N 1
ATOM 1640 C CA . LEU A 1 204 ? 13.203 -0.939 16.499 1.00 97.81 204 LEU A CA 1
ATOM 1641 C C . LEU A 1 204 ? 12.176 -1.526 15.524 1.00 97.81 204 LEU A C 1
ATOM 1643 O O . LEU A 1 204 ? 11.027 -1.080 15.501 1.00 97.81 204 LEU A O 1
ATOM 1647 N N . CYS A 1 205 ? 12.566 -2.554 14.764 1.00 98.31 205 CYS A N 1
ATOM 1648 C CA . CYS A 1 205 ? 11.667 -3.229 13.833 1.00 98.31 205 CYS A CA 1
ATOM 1649 C C . CYS A 1 205 ? 10.452 -3.819 14.557 1.00 98.31 205 CYS A C 1
ATOM 1651 O O . CYS A 1 205 ? 9.322 -3.563 14.148 1.00 98.31 205 CYS A O 1
ATOM 1653 N N . ARG A 1 206 ? 10.650 -4.537 15.672 1.00 97.56 206 ARG A N 1
ATOM 1654 C CA . ARG A 1 206 ? 9.536 -5.081 16.471 1.00 97.56 206 ARG A CA 1
ATOM 1655 C C . ARG A 1 206 ? 8.604 -3.985 16.983 1.00 97.56 206 ARG A C 1
ATOM 1657 O O . ARG A 1 206 ? 7.395 -4.090 16.798 1.00 97.56 206 ARG A O 1
ATOM 1664 N N . ALA A 1 207 ? 9.153 -2.918 17.567 1.00 97.75 207 ALA A N 1
ATOM 1665 C CA . ALA A 1 207 ? 8.364 -1.820 18.125 1.00 97.75 207 ALA A CA 1
ATOM 1666 C C . ALA A 1 207 ? 7.471 -1.137 17.076 1.00 97.75 207 ALA A C 1
ATOM 1668 O O . ALA A 1 207 ? 6.357 -0.722 17.392 1.00 97.75 207 ALA A O 1
ATOM 1669 N N . CYS A 1 208 ? 7.946 -1.043 15.833 1.00 98.50 208 CYS A N 1
ATOM 1670 C CA . CYS A 1 208 ? 7.191 -0.472 14.724 1.00 98.50 208 CYS A CA 1
ATOM 1671 C C . CYS A 1 208 ? 6.194 -1.464 14.110 1.00 98.50 208 CYS A C 1
ATOM 1673 O O . CYS A 1 208 ? 5.064 -1.084 13.807 1.00 98.50 208 CYS A O 1
ATOM 1675 N N . MET A 1 209 ? 6.592 -2.727 13.927 1.00 98.19 209 MET A N 1
ATOM 1676 C CA . MET A 1 209 ? 5.807 -3.711 13.179 1.00 98.19 209 MET A CA 1
ATOM 1677 C C . MET A 1 209 ? 4.714 -4.379 14.019 1.00 98.19 209 MET A C 1
ATOM 1679 O O . MET A 1 209 ? 3.614 -4.592 13.508 1.00 98.19 209 MET A O 1
ATOM 1683 N N . GLU A 1 210 ? 4.948 -4.672 15.302 1.00 94.50 210 GLU A N 1
ATOM 1684 C CA . GLU A 1 210 ? 3.959 -5.343 16.166 1.00 94.50 210 GLU A CA 1
ATOM 1685 C C . GLU A 1 210 ? 2.608 -4.594 16.246 1.00 94.50 210 GLU A C 1
ATOM 1687 O O . GLU A 1 210 ? 1.558 -5.234 16.106 1.00 94.50 210 GLU A O 1
ATOM 1692 N N . PRO A 1 211 ? 2.564 -3.251 16.400 1.00 95.25 211 PRO A N 1
ATOM 1693 C CA . PRO A 1 211 ? 1.300 -2.516 16.466 1.00 95.25 211 PRO A CA 1
ATOM 1694 C C . PRO A 1 211 ? 0.507 -2.487 15.152 1.00 95.25 211 PRO A C 1
ATOM 1696 O O . PRO A 1 211 ? -0.684 -2.173 15.185 1.00 95.25 211 PRO A O 1
ATOM 1699 N N . THR A 1 212 ? 1.128 -2.800 14.007 1.00 96.94 212 THR A N 1
ATOM 1700 C CA . THR A 1 212 ? 0.484 -2.695 12.681 1.00 96.94 212 THR A CA 1
ATOM 1701 C C . THR A 1 212 ? -0.661 -3.697 12.509 1.00 96.94 212 THR A C 1
ATOM 1703 O O . THR A 1 212 ? -1.677 -3.414 11.858 1.00 96.94 212 THR A O 1
ATOM 1706 N N . ARG A 1 213 ? -0.521 -4.880 13.127 1.00 95.19 213 ARG A N 1
ATOM 1707 C CA . ARG A 1 213 ? -1.437 -6.022 12.970 1.00 95.19 213 ARG A CA 1
ATOM 1708 C C . ARG A 1 213 ? -1.627 -6.419 11.502 1.00 95.19 213 ARG A C 1
ATOM 1710 O O . ARG A 1 213 ? -2.708 -6.872 11.111 1.00 95.19 213 ARG A O 1
ATOM 1717 N N . ILE A 1 214 ? -0.599 -6.217 10.682 1.00 98.38 214 ILE A N 1
ATOM 1718 C CA . ILE A 1 214 ? -0.592 -6.704 9.309 1.00 98.38 214 ILE A CA 1
ATOM 1719 C C . ILE A 1 214 ? -0.459 -8.227 9.360 1.00 98.38 214 ILE A C 1
ATOM 1721 O O . ILE A 1 214 ? 0.456 -8.788 9.958 1.00 98.38 214 ILE A O 1
ATOM 1725 N N . GLN A 1 215 ? -1.430 -8.915 8.771 1.00 98.50 215 GLN A N 1
ATOM 1726 C CA . GLN A 1 215 ? -1.454 -10.367 8.717 1.00 98.50 215 GLN A CA 1
ATOM 1727 C C . GLN A 1 215 ? -0.620 -10.902 7.554 1.00 98.50 215 GLN A C 1
ATOM 1729 O O . GLN A 1 215 ? -0.027 -11.959 7.715 1.00 98.50 215 GLN A O 1
ATOM 1734 N N . CYS A 1 216 ? -0.578 -10.208 6.419 1.00 98.69 216 CYS A N 1
ATOM 1735 C CA . CYS A 1 216 ? 0.188 -10.588 5.232 1.00 98.69 216 CYS A CA 1
ATOM 1736 C C . CYS A 1 216 ? 0.620 -9.314 4.495 1.00 98.69 216 CYS A C 1
ATOM 1738 O O . CYS A 1 216 ? -0.170 -8.370 4.411 1.00 98.69 216 CYS A O 1
ATOM 1740 N N . ILE A 1 217 ? 1.848 -9.300 3.975 1.00 98.88 217 ILE A N 1
ATOM 1741 C CA . ILE A 1 217 ? 2.400 -8.202 3.170 1.00 98.88 217 ILE A CA 1
ATOM 1742 C C . ILE A 1 217 ? 2.629 -8.720 1.749 1.00 98.88 217 ILE A C 1
ATOM 1744 O O . ILE A 1 217 ? 3.180 -9.811 1.568 1.00 98.88 217 ILE A O 1
ATOM 1748 N N . LEU A 1 218 ? 2.198 -7.944 0.754 1.00 98.88 218 LEU A N 1
ATOM 1749 C CA . LEU A 1 218 ? 2.490 -8.178 -0.658 1.00 98.88 218 LEU A CA 1
ATOM 1750 C C . LEU A 1 218 ? 3.670 -7.291 -1.064 1.00 98.88 218 LEU A C 1
ATOM 1752 O O . LEU A 1 218 ? 3.511 -6.089 -1.276 1.00 98.88 218 LEU A O 1
ATOM 1756 N N . ILE A 1 219 ? 4.855 -7.890 -1.124 1.00 98.81 219 ILE A N 1
ATOM 1757 C CA . ILE A 1 219 ? 6.126 -7.187 -1.264 1.00 98.81 219 ILE A CA 1
ATOM 1758 C C . ILE A 1 219 ? 6.530 -7.120 -2.734 1.00 98.81 219 ILE A C 1
ATOM 1760 O O . ILE A 1 219 ? 6.722 -8.147 -3.386 1.00 98.81 219 ILE A O 1
ATOM 1764 N N . ASP A 1 220 ? 6.695 -5.902 -3.232 1.00 98.62 220 ASP A N 1
ATOM 1765 C CA . ASP A 1 220 ? 7.450 -5.617 -4.444 1.00 98.62 220 ASP A CA 1
ATOM 1766 C C . ASP A 1 220 ? 8.933 -5.488 -4.074 1.00 98.62 220 ASP A C 1
ATOM 1768 O O . ASP A 1 220 ? 9.362 -4.512 -3.458 1.00 98.62 220 ASP A O 1
ATOM 1772 N N . ASP A 1 221 ? 9.720 -6.498 -4.432 1.00 95.81 221 ASP A N 1
ATOM 1773 C CA . ASP A 1 221 ? 11.156 -6.570 -4.149 1.00 95.81 221 ASP A CA 1
ATOM 1774 C C . ASP A 1 221 ? 12.032 -5.945 -5.250 1.00 95.81 221 ASP A C 1
ATOM 1776 O O . ASP A 1 221 ? 13.258 -6.035 -5.201 1.00 95.81 221 ASP A O 1
ATOM 1780 N N . GLY A 1 222 ? 11.412 -5.291 -6.237 1.00 96.00 222 GLY A N 1
ATOM 1781 C CA . GLY A 1 222 ? 12.079 -4.625 -7.351 1.00 96.00 222 GLY A CA 1
ATOM 1782 C C . GLY A 1 222 ? 12.308 -3.126 -7.147 1.00 96.00 222 GLY A C 1
ATOM 1783 O O . GLY A 1 222 ? 12.618 -2.428 -8.113 1.00 96.00 222 GLY A O 1
ATOM 1784 N N . LEU A 1 223 ? 12.128 -2.578 -5.944 1.00 93.00 223 LEU A N 1
ATOM 1785 C CA . LEU A 1 223 ? 12.464 -1.174 -5.698 1.00 93.00 223 LEU A CA 1
ATOM 1786 C C . LEU A 1 223 ? 13.979 -0.949 -5.884 1.00 93.00 223 LEU A C 1
ATOM 1788 O O . LEU A 1 223 ? 14.805 -1.816 -5.589 1.00 93.00 223 LEU A O 1
ATOM 1792 N N . GLY A 1 224 ? 14.353 0.209 -6.434 1.00 89.81 224 GLY A N 1
ATOM 1793 C CA . GLY A 1 224 ? 15.751 0.525 -6.731 1.00 89.81 224 GLY A CA 1
ATOM 1794 C C . GLY A 1 224 ? 16.625 0.406 -5.482 1.00 89.81 224 GLY A C 1
ATOM 1795 O O . GLY A 1 224 ? 16.340 1.034 -4.471 1.00 89.81 224 GLY A O 1
ATOM 1796 N N . GLY A 1 225 ? 17.676 -0.416 -5.545 1.00 90.25 225 GLY A N 1
ATOM 1797 C CA . GLY A 1 225 ? 18.576 -0.671 -4.416 1.00 90.25 225 GLY A CA 1
ATOM 1798 C C . GLY A 1 225 ? 18.151 -1.809 -3.478 1.00 90.25 225 GLY A C 1
ATOM 1799 O O . GLY A 1 225 ? 18.950 -2.193 -2.627 1.00 90.25 225 GLY A O 1
ATOM 1800 N N . SER A 1 226 ? 16.962 -2.413 -3.632 1.00 92.50 226 SER A N 1
ATOM 1801 C CA . SER A 1 226 ? 16.493 -3.463 -2.709 1.00 92.50 226 SER A CA 1
ATOM 1802 C C . SER A 1 226 ? 17.410 -4.685 -2.676 1.00 92.50 226 SER A C 1
ATOM 1804 O O . SER A 1 226 ? 17.714 -5.180 -1.596 1.00 92.50 226 SER A O 1
ATOM 1806 N N . SER A 1 227 ? 17.929 -5.124 -3.826 1.00 91.62 227 SER A N 1
ATOM 1807 C CA . SER A 1 227 ? 18.853 -6.267 -3.899 1.00 91.62 227 SER A CA 1
ATOM 1808 C C . SER A 1 227 ? 20.175 -6.045 -3.155 1.00 91.62 227 SER A C 1
ATOM 1810 O O . SER A 1 227 ? 20.832 -7.007 -2.764 1.00 91.62 227 SER A O 1
ATOM 1812 N N . GLU A 1 228 ? 20.589 -4.788 -2.994 1.00 95.19 228 GLU A N 1
ATOM 1813 C CA . GLU A 1 228 ? 21.828 -4.417 -2.311 1.00 95.19 228 GLU A CA 1
ATOM 1814 C C . GLU A 1 228 ? 21.557 -4.166 -0.824 1.00 95.19 228 GLU A C 1
ATOM 1816 O O . GLU A 1 228 ? 22.106 -4.854 0.044 1.00 95.19 228 GLU A O 1
ATOM 1821 N N . TYR A 1 229 ? 20.644 -3.237 -0.537 1.00 97.50 229 TYR A N 1
ATOM 1822 C CA . TYR A 1 229 ? 20.496 -2.642 0.787 1.00 97.50 229 TYR A CA 1
ATOM 1823 C C . TYR A 1 229 ? 19.453 -3.304 1.680 1.00 97.50 229 TYR A C 1
ATOM 1825 O O . TYR A 1 229 ? 19.515 -3.121 2.896 1.00 97.50 229 TYR A O 1
ATOM 1833 N N . ALA A 1 230 ? 18.497 -4.044 1.119 1.00 97.94 230 ALA A N 1
ATOM 1834 C CA . ALA A 1 230 ? 17.347 -4.531 1.866 1.00 97.94 230 ALA A CA 1
ATOM 1835 C C . ALA A 1 230 ? 17.325 -6.043 2.077 1.00 97.94 230 ALA A C 1
ATOM 1837 O O . ALA A 1 230 ? 18.049 -6.812 1.445 1.00 97.94 230 ALA A O 1
ATOM 1838 N N . GLU A 1 231 ? 16.512 -6.438 3.046 1.00 97.94 231 GLU A N 1
ATOM 1839 C CA . GLU A 1 231 ? 16.236 -7.822 3.390 1.00 97.94 231 GLU A CA 1
ATOM 1840 C C . GLU A 1 231 ? 15.432 -8.523 2.285 1.00 97.94 231 GLU A C 1
ATOM 1842 O O . GLU A 1 231 ? 14.748 -7.894 1.478 1.00 97.94 231 GLU A O 1
ATOM 1847 N N . ASP A 1 232 ? 15.479 -9.853 2.269 1.00 96.94 232 ASP A N 1
ATOM 1848 C CA . ASP A 1 232 ? 14.607 -10.646 1.400 1.00 96.94 232 ASP A CA 1
ATOM 1849 C C . ASP A 1 232 ? 13.130 -10.472 1.798 1.00 96.94 232 ASP A C 1
ATOM 1851 O O . ASP A 1 232 ? 12.804 -10.259 2.972 1.00 96.94 232 ASP A O 1
ATOM 1855 N N . TYR A 1 233 ? 12.204 -10.613 0.845 1.00 96.94 233 TYR A N 1
ATOM 1856 C CA . TYR A 1 233 ? 10.778 -10.461 1.135 1.00 96.94 233 TYR A CA 1
ATOM 1857 C C . TYR A 1 233 ? 10.315 -11.403 2.266 1.00 96.94 233 TYR A C 1
ATOM 1859 O O . TYR A 1 233 ? 9.612 -10.955 3.173 1.00 96.94 233 TYR A O 1
ATOM 1867 N N . LYS A 1 234 ? 10.816 -12.649 2.325 1.00 97.62 234 LYS A N 1
ATOM 1868 C CA . LYS A 1 234 ? 10.452 -13.621 3.374 1.00 97.62 234 LYS A CA 1
ATOM 1869 C C . LYS A 1 234 ? 10.957 -13.252 4.758 1.00 97.62 234 LYS A C 1
ATOM 1871 O O . LYS A 1 234 ? 10.423 -13.743 5.752 1.00 97.62 234 LYS A O 1
ATOM 1876 N N . TRP A 1 235 ? 11.959 -12.381 4.865 1.00 97.88 235 TRP A N 1
ATOM 1877 C CA . TRP A 1 235 ? 12.445 -11.913 6.162 1.00 97.88 235 TRP A CA 1
ATOM 1878 C C . TRP A 1 235 ? 11.323 -11.261 6.987 1.00 97.88 235 TRP A C 1
ATOM 1880 O O . TRP A 1 235 ? 11.316 -11.351 8.214 1.00 97.88 235 TRP A O 1
ATOM 1890 N N . HIS A 1 236 ? 10.322 -10.684 6.318 1.00 98.12 236 HIS A N 1
ATOM 1891 C CA . HIS A 1 236 ? 9.180 -9.999 6.921 1.00 98.12 236 HIS A CA 1
ATOM 1892 C C . HIS A 1 236 ? 8.138 -10.957 7.525 1.00 98.12 236 HIS A C 1
ATOM 1894 O O . HIS A 1 236 ? 7.303 -10.524 8.326 1.00 98.12 236 HIS A O 1
ATOM 1900 N N . ASP A 1 237 ? 8.210 -12.263 7.234 1.00 98.06 237 ASP A N 1
ATOM 1901 C CA . ASP A 1 237 ? 7.332 -13.290 7.820 1.00 98.06 237 ASP A CA 1
ATOM 1902 C C . ASP A 1 237 ? 7.404 -13.299 9.353 1.00 98.06 237 ASP A C 1
ATOM 1904 O O . ASP A 1 237 ? 6.445 -13.645 10.038 1.00 98.06 237 ASP A O 1
ATOM 1908 N N . ARG A 1 238 ? 8.527 -12.842 9.917 1.00 97.12 238 ARG A N 1
ATOM 1909 C CA . ARG A 1 238 ? 8.737 -12.738 11.365 1.00 97.12 238 ARG A CA 1
ATOM 1910 C C . ARG A 1 238 ? 7.830 -11.723 12.072 1.00 97.12 238 ARG A C 1
ATOM 1912 O O . ARG A 1 238 ? 7.720 -11.784 13.294 1.00 97.12 238 ARG A O 1
ATOM 1919 N N . TYR A 1 239 ? 7.216 -10.797 11.333 1.00 97.19 239 TYR A N 1
ATOM 1920 C CA . TYR A 1 239 ? 6.320 -9.767 11.876 1.00 97.19 239 TYR A CA 1
ATOM 1921 C C . TYR A 1 239 ? 4.857 -9.954 11.471 1.00 97.19 239 TYR A C 1
ATOM 1923 O O . TYR A 1 239 ? 3.996 -9.183 11.893 1.00 97.19 239 TYR A O 1
ATOM 1931 N N . THR A 1 240 ? 4.563 -10.963 10.655 1.00 97.38 240 THR A N 1
ATOM 1932 C CA . THR A 1 240 ? 3.229 -11.210 10.112 1.00 97.38 240 THR A CA 1
ATOM 1933 C C . THR A 1 240 ? 2.680 -12.532 10.639 1.00 97.38 240 THR A C 1
ATOM 1935 O O . THR A 1 240 ? 3.404 -13.398 11.125 1.00 97.38 240 THR A O 1
ATOM 1938 N N . SER A 1 241 ? 1.357 -12.692 10.602 1.00 96.50 241 SER A N 1
ATOM 1939 C CA . SER A 1 241 ? 0.711 -13.936 11.053 1.00 96.50 241 SER A CA 1
ATOM 1940 C C . SER A 1 241 ? 0.385 -14.892 9.903 1.00 96.50 241 SER A C 1
ATOM 1942 O O . SER A 1 241 ? -0.130 -15.985 10.129 1.00 96.50 241 SER A O 1
ATOM 1944 N N . SER A 1 242 ? 0.656 -14.509 8.661 1.00 97.94 242 SER A N 1
ATOM 1945 C CA . SER A 1 242 ? 0.575 -15.330 7.453 1.00 97.94 242 SER A CA 1
ATOM 1946 C C . SER A 1 242 ? 1.771 -14.991 6.559 1.00 97.94 242 SER A C 1
ATOM 1948 O O . SER A 1 242 ? 2.165 -13.828 6.550 1.00 97.94 242 SER A O 1
ATOM 1950 N N . PRO A 1 243 ? 2.328 -15.961 5.808 1.00 98.00 243 PRO A N 1
ATOM 1951 C CA . PRO A 1 243 ? 3.491 -15.714 4.962 1.00 98.00 243 PRO A CA 1
ATOM 1952 C C . PRO A 1 243 ? 3.277 -14.538 4.011 1.00 98.00 243 PRO A C 1
ATOM 1954 O O . PRO A 1 243 ? 2.193 -14.382 3.432 1.00 98.00 243 PRO A O 1
ATOM 1957 N N . THR A 1 244 ? 4.312 -13.725 3.857 1.00 98.38 244 THR A N 1
ATOM 1958 C CA . THR A 1 244 ? 4.373 -12.669 2.853 1.00 98.38 244 THR A CA 1
ATOM 1959 C C . THR A 1 244 ? 4.386 -13.260 1.449 1.00 98.38 244 THR A C 1
ATOM 1961 O O . THR A 1 244 ? 4.691 -14.435 1.228 1.00 98.38 244 THR A O 1
ATOM 1964 N N . LYS A 1 245 ? 3.972 -12.448 0.481 1.00 98.75 245 LYS A N 1
ATOM 1965 C CA . LYS A 1 245 ? 3.878 -12.841 -0.923 1.00 98.75 245 LYS A CA 1
ATOM 1966 C C . LYS A 1 245 ? 4.565 -11.812 -1.792 1.00 98.75 245 LYS A C 1
ATOM 1968 O O . LYS A 1 245 ? 4.733 -10.665 -1.392 1.00 98.75 245 LYS A O 1
ATOM 1973 N N . ARG A 1 246 ? 4.944 -12.232 -2.991 1.00 98.56 246 ARG A N 1
ATOM 1974 C CA . ARG A 1 246 ? 5.748 -11.436 -3.906 1.00 98.56 246 ARG A CA 1
ATOM 1975 C C . ARG A 1 246 ? 4.887 -10.771 -4.978 1.00 98.56 246 ARG A C 1
ATOM 1977 O O . ARG A 1 246 ? 3.960 -11.381 -5.521 1.00 98.56 246 ARG A O 1
ATOM 1984 N N . ILE A 1 247 ? 5.224 -9.531 -5.303 1.00 98.88 247 ILE A N 1
ATOM 1985 C CA . ILE A 1 247 ? 4.750 -8.789 -6.467 1.00 98.88 247 ILE A CA 1
ATOM 1986 C C . ILE A 1 247 ? 5.946 -8.568 -7.388 1.00 98.88 247 ILE A C 1
ATOM 1988 O O . ILE A 1 247 ? 6.965 -8.032 -6.970 1.00 98.88 247 ILE A O 1
ATOM 1992 N N . VAL A 1 248 ? 5.835 -8.975 -8.651 1.00 98.75 248 VAL A N 1
ATOM 1993 C CA . VAL A 1 248 ? 6.945 -8.845 -9.605 1.00 98.75 248 VAL A CA 1
ATOM 1994 C C . VAL A 1 248 ? 6.876 -7.496 -10.316 1.00 98.75 248 VAL A C 1
ATOM 1996 O O . VAL A 1 248 ? 5.923 -7.234 -11.056 1.00 98.75 248 VAL A O 1
ATOM 1999 N N . ARG A 1 249 ? 7.897 -6.651 -10.131 1.00 98.75 249 ARG A N 1
ATOM 2000 C CA . ARG A 1 249 ? 8.055 -5.386 -10.864 1.00 98.75 249 ARG A CA 1
ATOM 2001 C C . ARG A 1 249 ? 8.569 -5.631 -12.279 1.00 98.75 249 ARG A C 1
ATOM 2003 O O . ARG A 1 249 ? 9.709 -6.052 -12.481 1.00 98.75 249 ARG A O 1
ATOM 2010 N N . VAL A 1 250 ? 7.724 -5.373 -13.272 1.00 98.56 250 VAL A N 1
ATOM 2011 C CA . VAL A 1 250 ? 7.937 -5.894 -14.631 1.00 98.56 250 VAL A CA 1
ATOM 2012 C C . VAL A 1 250 ? 8.999 -5.148 -15.424 1.00 98.56 250 VAL A C 1
ATOM 2014 O O . VAL A 1 250 ? 9.689 -5.767 -16.229 1.00 98.56 250 VAL A O 1
ATOM 2017 N N . GLU A 1 251 ? 9.196 -3.856 -15.168 1.00 98.00 251 GLU A N 1
ATOM 2018 C CA . GLU A 1 251 ? 10.272 -3.088 -15.797 1.00 98.00 251 GLU A CA 1
ATOM 2019 C C . GLU A 1 251 ? 11.647 -3.578 -15.325 1.00 98.00 251 GLU A C 1
ATOM 2021 O O . GLU A 1 251 ? 12.555 -3.708 -16.139 1.00 98.00 251 GLU A O 1
ATOM 2026 N N . ILE A 1 252 ? 11.789 -3.936 -14.045 1.00 97.44 252 ILE A N 1
ATOM 2027 C CA . ILE A 1 252 ? 13.047 -4.473 -13.500 1.00 97.44 252 ILE A CA 1
ATOM 2028 C C . ILE A 1 252 ? 13.298 -5.900 -13.989 1.00 97.44 252 ILE A C 1
ATOM 2030 O O . ILE A 1 252 ? 14.424 -6.243 -14.346 1.00 97.44 252 ILE A O 1
ATOM 2034 N N . LEU A 1 253 ? 12.249 -6.727 -14.071 1.00 98.00 253 LEU A N 1
ATOM 2035 C CA . LEU A 1 253 ? 12.348 -8.052 -14.686 1.00 98.00 253 LEU A CA 1
ATOM 2036 C C . LEU A 1 253 ? 12.840 -7.949 -16.140 1.00 98.00 253 LEU A C 1
ATOM 2038 O O . LEU A 1 253 ? 13.758 -8.667 -16.538 1.00 98.00 253 LEU A O 1
ATOM 2042 N N . ALA A 1 254 ? 12.252 -7.041 -16.922 1.00 97.56 254 ALA A N 1
ATOM 2043 C CA . ALA A 1 254 ? 12.649 -6.803 -18.304 1.00 97.56 254 ALA A CA 1
ATOM 2044 C C . ALA A 1 254 ? 14.090 -6.275 -18.411 1.00 97.56 254 ALA A C 1
ATOM 2046 O O . ALA A 1 254 ? 14.847 -6.742 -19.264 1.00 97.56 254 ALA A O 1
ATOM 2047 N N . GLU A 1 255 ? 14.493 -5.355 -17.529 1.00 96.75 255 GLU A N 1
ATOM 2048 C CA . GLU A 1 255 ? 15.870 -4.859 -17.444 1.00 96.75 255 GLU A CA 1
ATOM 2049 C C . GLU A 1 255 ? 16.867 -5.988 -17.169 1.00 96.75 255 GLU A C 1
ATOM 2051 O O . GLU A 1 255 ? 17.873 -6.100 -17.866 1.00 96.75 255 GLU A O 1
ATOM 2056 N N . GLY A 1 256 ? 16.577 -6.870 -16.210 1.00 96.44 256 GLY A N 1
ATOM 2057 C CA . GLY A 1 256 ? 17.434 -8.016 -15.903 1.00 96.44 256 GLY A CA 1
ATOM 2058 C C . GLY A 1 256 ? 17.647 -8.932 -17.110 1.00 96.44 256 GLY A C 1
ATOM 2059 O O . GLY A 1 256 ? 18.782 -9.299 -17.415 1.00 96.44 256 GLY A O 1
ATOM 2060 N N . ILE A 1 257 ? 16.575 -9.239 -17.846 1.00 97.44 257 ILE A N 1
ATOM 2061 C CA . ILE A 1 257 ? 16.636 -10.087 -19.046 1.00 97.44 257 ILE A CA 1
ATOM 2062 C C . ILE A 1 257 ? 17.461 -9.416 -20.149 1.00 97.44 257 ILE A C 1
ATOM 2064 O O . ILE A 1 257 ? 18.372 -10.037 -20.694 1.00 97.44 257 ILE A O 1
ATOM 2068 N N . LEU A 1 258 ? 17.186 -8.144 -20.458 1.00 96.31 258 LEU A N 1
ATOM 2069 C CA . LEU A 1 258 ? 17.947 -7.395 -21.463 1.00 96.31 258 LEU A CA 1
ATOM 2070 C C . LEU A 1 258 ? 19.423 -7.297 -21.090 1.00 96.31 258 LEU A C 1
ATOM 2072 O O . LEU A 1 258 ? 20.279 -7.496 -21.947 1.00 96.31 258 LEU A O 1
ATOM 2076 N N . LYS A 1 259 ? 19.730 -7.051 -19.813 1.00 96.00 259 LYS A N 1
ATOM 2077 C CA . LYS A 1 259 ? 21.103 -7.011 -19.314 1.00 96.00 259 LYS A CA 1
ATOM 2078 C C . LYS A 1 259 ? 21.827 -8.329 -19.589 1.00 96.00 259 LYS A C 1
ATOM 2080 O O . LYS A 1 259 ? 22.932 -8.308 -20.124 1.00 96.00 259 LYS A O 1
ATOM 2085 N N . THR A 1 260 ? 21.205 -9.468 -19.274 1.00 96.44 260 THR A N 1
ATOM 2086 C CA . THR A 1 260 ? 21.779 -10.795 -19.544 1.00 96.44 260 THR A CA 1
ATOM 2087 C C . THR A 1 260 ? 22.027 -11.020 -21.037 1.00 96.44 260 THR A C 1
ATOM 2089 O O . THR A 1 260 ? 23.115 -11.461 -21.411 1.00 96.44 260 THR A O 1
ATOM 2092 N N . ILE A 1 261 ? 21.057 -10.680 -21.890 1.00 95.56 261 ILE A N 1
ATOM 2093 C CA . ILE A 1 261 ? 21.174 -10.813 -23.350 1.00 95.56 261 ILE A CA 1
ATOM 2094 C C . ILE A 1 261 ? 22.314 -9.933 -23.881 1.00 95.56 261 ILE A C 1
ATOM 2096 O O . ILE A 1 261 ? 23.180 -10.400 -24.624 1.00 95.56 261 ILE A O 1
ATOM 2100 N N . PHE A 1 262 ? 22.360 -8.663 -23.474 1.00 94.94 262 PHE A N 1
ATOM 2101 C CA . PHE A 1 262 ? 23.378 -7.721 -23.931 1.00 94.94 262 PHE A CA 1
ATOM 2102 C C . PHE A 1 262 ? 24.775 -8.094 -23.447 1.00 94.94 262 PHE A C 1
ATOM 2104 O O . PHE A 1 262 ? 25.708 -8.065 -24.243 1.00 94.94 262 PHE A O 1
ATOM 2111 N N . ASP A 1 263 ? 24.940 -8.484 -22.182 1.00 94.94 263 ASP A N 1
ATOM 2112 C CA . ASP A 1 263 ? 26.236 -8.933 -21.665 1.00 94.94 263 ASP A CA 1
ATOM 2113 C C . ASP A 1 263 ? 26.743 -10.171 -22.418 1.00 94.94 263 ASP A C 1
ATOM 2115 O O . ASP A 1 263 ? 27.923 -10.236 -22.770 1.00 94.94 263 ASP A O 1
ATOM 2119 N N . SER A 1 264 ? 25.851 -11.115 -22.738 1.00 94.06 264 SER A N 1
ATOM 2120 C CA . SER A 1 264 ? 26.180 -12.297 -23.542 1.00 94.06 264 SER A CA 1
ATOM 2121 C C . SER A 1 264 ? 26.694 -11.909 -24.936 1.00 94.06 264 SER A C 1
ATOM 2123 O O . SER A 1 264 ? 27.782 -12.327 -25.348 1.00 94.06 264 SER A O 1
ATOM 2125 N N . GLN A 1 265 ? 25.980 -11.028 -25.642 1.00 92.25 265 GLN A N 1
ATOM 2126 C CA . GLN A 1 265 ? 26.383 -10.575 -26.978 1.00 92.25 265 GLN A CA 1
ATOM 2127 C C . GLN A 1 265 ? 27.671 -9.740 -26.965 1.00 92.25 265 GLN A C 1
ATOM 2129 O O . GLN A 1 265 ? 28.544 -9.918 -27.816 1.00 92.25 265 GLN A O 1
ATOM 2134 N N . LEU A 1 266 ? 27.837 -8.868 -25.968 1.00 90.25 266 LEU A N 1
ATOM 2135 C CA . LEU A 1 266 ? 29.042 -8.053 -25.814 1.00 90.25 266 LEU A CA 1
ATOM 2136 C C . LEU A 1 266 ? 30.267 -8.912 -25.477 1.00 90.25 266 LEU A C 1
ATOM 2138 O O . LEU A 1 266 ? 31.355 -8.635 -25.975 1.00 90.25 266 LEU A O 1
ATOM 2142 N N . SER A 1 267 ? 30.099 -9.984 -24.693 1.00 89.88 267 SER A N 1
ATOM 2143 C CA . SER A 1 267 ? 31.190 -10.914 -24.364 1.00 89.88 267 SER A CA 1
ATOM 2144 C C . SER A 1 267 ? 31.695 -11.712 -25.574 1.00 89.88 267 SER A C 1
ATOM 2146 O O . SER A 1 267 ? 32.868 -12.076 -25.630 1.00 89.88 267 SER A O 1
ATOM 2148 N N . THR A 1 268 ? 30.828 -11.948 -26.562 1.00 89.06 268 THR A N 1
ATOM 2149 C CA . THR A 1 268 ? 31.138 -12.698 -27.791 1.00 89.06 268 THR A CA 1
ATOM 2150 C C . THR A 1 268 ? 31.547 -11.800 -28.963 1.00 89.06 268 THR A C 1
ATOM 2152 O O . THR A 1 268 ? 31.900 -12.309 -30.026 1.00 89.06 268 THR A O 1
ATOM 2155 N N . GLY A 1 269 ? 31.522 -10.471 -28.789 1.00 82.62 269 GLY A N 1
ATOM 2156 C CA . GLY A 1 269 ? 31.844 -9.497 -29.837 1.00 82.62 269 GLY A CA 1
ATOM 2157 C C . GLY A 1 269 ? 30.831 -9.451 -30.988 1.00 82.62 269 GLY A C 1
ATOM 2158 O O . GLY A 1 269 ? 31.134 -8.899 -32.043 1.00 82.62 269 GLY A O 1
ATOM 2159 N N . SER A 1 270 ? 29.640 -10.031 -30.806 1.00 82.06 270 SER A N 1
ATOM 2160 C CA . SER A 1 270 ? 28.591 -10.124 -31.823 1.00 82.06 270 SER A CA 1
ATOM 2161 C C . SER A 1 270 ? 27.363 -9.326 -31.390 1.00 82.06 270 SER A C 1
ATOM 2163 O O . SER A 1 270 ? 26.392 -9.885 -30.884 1.00 82.06 270 SER A O 1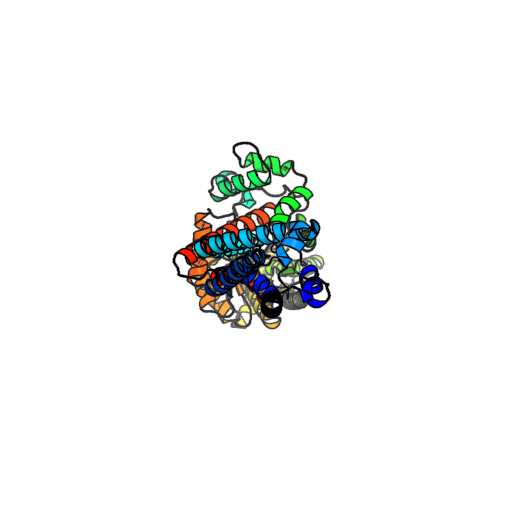
ATOM 2165 N N . ILE A 1 271 ? 27.401 -8.011 -31.613 1.00 83.19 271 ILE A N 1
ATOM 2166 C CA . ILE A 1 271 ? 26.272 -7.109 -31.358 1.00 83.19 271 ILE A CA 1
ATOM 2167 C C . ILE A 1 271 ? 25.239 -7.285 -32.474 1.00 83.19 271 ILE A C 1
ATOM 2169 O O . ILE A 1 271 ? 25.467 -6.876 -33.613 1.00 83.19 271 ILE A O 1
ATOM 2173 N N . ASN A 1 272 ? 24.097 -7.895 -32.156 1.00 88.94 272 ASN A N 1
ATOM 2174 C CA . ASN A 1 272 ? 22.981 -8.037 -33.081 1.00 88.94 272 ASN A CA 1
ATOM 2175 C C . ASN A 1 272 ? 21.654 -7.678 -32.385 1.00 88.94 272 ASN A C 1
ATOM 2177 O O . ASN A 1 272 ? 21.037 -8.534 -31.739 1.00 88.94 272 ASN A O 1
ATOM 2181 N N . PRO A 1 273 ? 21.191 -6.424 -32.545 1.00 86.62 273 PRO A N 1
ATOM 2182 C CA . PRO A 1 273 ? 19.966 -5.942 -31.915 1.00 86.62 273 PRO A CA 1
ATOM 2183 C C . PRO A 1 273 ? 18.707 -6.720 -32.303 1.00 86.62 273 PRO A C 1
ATOM 2185 O O . PRO A 1 273 ? 17.842 -6.924 -31.455 1.00 86.62 273 PRO A O 1
ATOM 2188 N N . TYR A 1 274 ? 18.618 -7.202 -33.547 1.00 87.31 274 TYR A N 1
ATOM 2189 C CA . TYR A 1 274 ? 17.488 -8.015 -34.001 1.00 87.31 274 TYR A CA 1
ATOM 2190 C C . TYR A 1 274 ? 17.416 -9.333 -33.224 1.00 87.31 274 TYR A C 1
ATOM 2192 O O . TYR A 1 274 ? 16.377 -9.664 -32.656 1.00 87.31 274 TYR A O 1
ATOM 2200 N N . TYR A 1 275 ? 18.531 -10.066 -33.114 1.00 89.69 275 TYR A N 1
ATOM 2201 C CA . TYR A 1 275 ? 18.556 -11.289 -32.305 1.00 89.69 275 TYR A CA 1
ATOM 2202 C C . TYR A 1 275 ? 18.324 -11.004 -30.821 1.00 89.69 275 TYR A C 1
ATOM 2204 O O . TYR A 1 275 ? 17.607 -11.768 -30.178 1.00 89.69 275 TYR A O 1
ATOM 2212 N N . ALA A 1 276 ? 18.860 -9.899 -30.290 1.00 91.62 276 ALA A N 1
ATOM 2213 C CA . ALA A 1 276 ? 18.608 -9.502 -28.905 1.00 91.62 276 ALA A CA 1
ATOM 2214 C C . ALA A 1 276 ? 17.113 -9.253 -28.650 1.00 91.62 276 ALA A C 1
ATOM 2216 O O . ALA A 1 276 ? 16.578 -9.670 -27.626 1.00 91.62 276 ALA A O 1
ATOM 2217 N N . TRP A 1 277 ? 16.425 -8.617 -29.602 1.00 90.94 277 TRP A N 1
ATOM 2218 C CA . TRP A 1 277 ? 14.986 -8.391 -29.541 1.00 90.94 277 TRP A CA 1
ATOM 2219 C C . TRP A 1 277 ? 14.191 -9.699 -29.581 1.00 90.94 277 TRP A C 1
ATOM 2221 O O . TRP A 1 277 ? 13.354 -9.924 -28.710 1.00 90.94 277 TRP A O 1
ATOM 2231 N N . ILE A 1 278 ? 14.482 -10.599 -30.526 1.00 91.31 278 ILE A N 1
ATOM 2232 C CA . ILE A 1 278 ? 13.806 -11.905 -30.614 1.00 91.31 278 ILE A CA 1
ATOM 2233 C C . ILE A 1 278 ? 14.019 -12.740 -29.342 1.00 91.31 278 ILE A C 1
ATOM 2235 O O . ILE A 1 278 ? 13.076 -13.345 -28.827 1.00 91.31 278 ILE A O 1
ATOM 2239 N N . GLU A 1 279 ? 15.238 -12.753 -28.802 1.00 93.88 279 GLU A N 1
ATOM 2240 C CA . GLU A 1 279 ? 15.550 -13.452 -27.553 1.00 93.88 279 GLU A CA 1
ATOM 2241 C C . GLU A 1 279 ? 14.827 -12.826 -26.354 1.00 93.88 279 GLU A C 1
ATOM 2243 O O . GLU A 1 279 ? 14.303 -13.549 -25.500 1.00 93.88 279 GLU A O 1
ATOM 2248 N N . PHE A 1 280 ? 14.735 -11.494 -26.311 1.00 94.44 280 PHE A N 1
ATOM 2249 C CA . PHE A 1 280 ? 13.991 -10.777 -25.283 1.00 94.44 280 PHE A CA 1
ATOM 2250 C C . PHE A 1 280 ? 12.496 -11.101 -25.336 1.00 94.44 280 PHE A C 1
ATOM 2252 O O . PHE A 1 280 ? 11.919 -11.403 -24.294 1.00 94.44 280 PHE A O 1
ATOM 2259 N N . LEU A 1 281 ? 11.876 -11.108 -26.522 1.00 91.69 281 LEU A N 1
ATOM 2260 C CA . LEU A 1 281 ? 10.463 -11.462 -26.703 1.00 91.69 281 LEU A CA 1
ATOM 2261 C C . LEU A 1 281 ? 10.136 -12.818 -26.064 1.00 91.69 281 LEU A C 1
ATOM 2263 O O . LEU A 1 281 ? 9.216 -12.929 -25.247 1.00 91.69 281 LEU A O 1
ATOM 2267 N N . ALA A 1 282 ? 10.919 -13.841 -26.416 1.00 93.25 282 ALA A N 1
ATOM 2268 C CA . ALA A 1 282 ? 10.736 -15.194 -25.907 1.00 93.25 282 ALA A CA 1
ATOM 2269 C C . ALA A 1 282 ? 11.024 -15.280 -24.399 1.00 93.25 282 ALA A C 1
ATOM 2271 O O . ALA A 1 282 ? 10.236 -15.851 -23.643 1.00 93.25 282 ALA A O 1
ATOM 2272 N N . SER A 1 283 ? 12.133 -14.686 -23.949 1.00 97.56 283 SER A N 1
ATOM 2273 C CA . SER A 1 283 ? 12.570 -14.755 -22.552 1.00 97.56 283 SER A CA 1
ATOM 2274 C C . SER A 1 283 ? 11.643 -13.998 -21.611 1.00 97.56 283 SER A C 1
ATOM 2276 O O . SER A 1 283 ? 11.342 -14.499 -20.532 1.00 97.56 283 SER A O 1
ATOM 2278 N N . PHE A 1 284 ? 11.149 -12.829 -22.018 1.00 96.94 284 PHE A N 1
ATOM 2279 C CA . PHE A 1 284 ? 10.238 -12.025 -21.213 1.00 96.94 284 PHE A CA 1
ATOM 2280 C C . PHE A 1 284 ? 8.862 -12.683 -21.089 1.00 96.94 284 PHE A C 1
ATOM 2282 O O . PHE A 1 284 ? 8.349 -12.802 -19.978 1.00 96.94 284 PHE A O 1
ATOM 2289 N N . SER A 1 285 ? 8.295 -13.191 -22.193 1.00 95.31 285 SER A N 1
ATOM 2290 C CA . SER A 1 285 ? 7.026 -13.933 -22.141 1.00 95.31 285 SER A CA 1
ATOM 2291 C C . SER A 1 285 ? 7.133 -15.149 -21.220 1.00 95.31 285 SER A C 1
ATOM 2293 O O . SER A 1 285 ? 6.283 -15.339 -20.351 1.00 95.31 285 SER A O 1
ATOM 2295 N N . ARG A 1 286 ? 8.212 -15.932 -21.356 1.00 97.75 286 ARG A N 1
ATOM 2296 C CA . ARG A 1 286 ? 8.473 -17.088 -20.493 1.00 97.75 286 ARG A CA 1
ATOM 2297 C C . ARG A 1 286 ? 8.633 -16.677 -19.028 1.00 97.75 286 ARG A C 1
ATOM 2299 O O . ARG A 1 286 ? 8.023 -17.294 -18.165 1.00 97.75 286 ARG A O 1
ATOM 2306 N N . ALA A 1 287 ? 9.394 -15.622 -18.742 1.00 98.62 287 ALA A N 1
ATOM 2307 C CA . ALA A 1 287 ? 9.611 -15.153 -17.375 1.00 98.62 287 ALA A CA 1
ATOM 2308 C C . ALA A 1 287 ? 8.315 -14.666 -16.703 1.00 98.62 287 ALA A C 1
ATOM 2310 O O . ALA A 1 287 ? 8.118 -14.904 -15.511 1.00 98.62 287 ALA A O 1
ATOM 2311 N N . LEU A 1 288 ? 7.413 -14.019 -17.452 1.00 98.56 288 LEU A N 1
ATOM 2312 C CA . LEU A 1 288 ? 6.086 -13.642 -16.958 1.00 98.56 288 LEU A CA 1
ATOM 2313 C C . LEU A 1 288 ? 5.225 -14.874 -16.643 1.00 98.56 288 LEU A C 1
ATOM 2315 O O . LEU A 1 288 ? 4.577 -14.908 -15.599 1.00 98.56 288 LEU A O 1
ATOM 2319 N N . GLU A 1 289 ? 5.215 -15.879 -17.521 1.00 98.25 289 GLU A N 1
ATOM 2320 C CA . GLU A 1 289 ? 4.460 -17.125 -17.323 1.00 98.25 289 GLU A CA 1
ATOM 2321 C C . GLU A 1 289 ? 5.003 -17.946 -16.145 1.00 98.25 289 GLU A C 1
ATOM 2323 O O . GLU A 1 289 ? 4.225 -18.400 -15.306 1.00 98.25 289 GLU A O 1
ATOM 2328 N N . GLU A 1 290 ? 6.327 -18.074 -16.030 1.00 98.50 290 GLU A N 1
ATOM 2329 C CA . GLU A 1 290 ? 7.002 -18.724 -14.899 1.00 98.50 290 GLU A CA 1
ATOM 2330 C C . GLU A 1 290 ? 6.706 -17.989 -13.586 1.00 98.50 290 GLU A C 1
ATOM 2332 O O . GLU A 1 290 ? 6.318 -18.618 -12.603 1.00 98.50 290 GLU A O 1
ATOM 2337 N N . SER A 1 291 ? 6.789 -16.653 -13.586 1.00 98.56 291 SER A N 1
ATOM 2338 C CA . SER A 1 291 ? 6.422 -15.837 -12.423 1.00 98.56 291 SER A CA 1
ATOM 2339 C C . SER A 1 291 ? 4.952 -16.017 -12.052 1.00 98.56 291 SER A C 1
ATOM 2341 O O . SER A 1 291 ? 4.620 -16.128 -10.882 1.00 98.56 291 SER A O 1
ATOM 2343 N N . ALA A 1 292 ? 4.042 -16.073 -13.027 1.00 98.19 292 ALA A N 1
ATOM 2344 C CA . ALA A 1 292 ? 2.621 -16.264 -12.753 1.00 98.19 292 ALA A CA 1
ATOM 2345 C C . ALA A 1 292 ? 2.293 -17.671 -12.217 1.00 98.19 292 ALA A C 1
ATOM 2347 O O . ALA A 1 292 ? 1.314 -17.825 -11.478 1.00 98.19 292 ALA A O 1
ATOM 2348 N N . ALA A 1 293 ? 3.083 -18.681 -12.596 1.00 98.25 293 ALA A N 1
ATOM 2349 C CA . ALA A 1 293 ? 2.952 -20.056 -12.125 1.00 98.25 293 ALA A CA 1
ATOM 2350 C C . ALA A 1 293 ? 3.503 -20.263 -10.703 1.00 98.25 293 ALA A C 1
ATOM 2352 O O . ALA A 1 293 ? 3.086 -21.206 -10.027 1.00 98.25 293 ALA A O 1
ATOM 2353 N N . ASP A 1 294 ? 4.396 -19.388 -10.234 1.00 98.31 294 ASP A N 1
ATOM 2354 C CA . ASP A 1 294 ? 4.924 -19.427 -8.872 1.00 98.31 294 ASP A CA 1
ATOM 2355 C C . ASP A 1 294 ? 3.802 -19.147 -7.838 1.00 98.31 294 ASP A C 1
ATOM 2357 O O . ASP A 1 294 ? 3.145 -18.098 -7.893 1.00 98.31 294 ASP A O 1
ATOM 2361 N N . PRO A 1 295 ? 3.544 -20.059 -6.876 1.00 96.88 295 PRO A N 1
ATOM 2362 C CA . PRO A 1 295 ? 2.544 -19.853 -5.824 1.00 96.88 295 PRO A CA 1
ATOM 2363 C C . PRO A 1 295 ? 2.887 -18.723 -4.832 1.00 96.88 295 PRO A C 1
ATOM 2365 O O . PRO A 1 295 ? 2.020 -18.300 -4.055 1.00 96.88 295 PRO A O 1
ATOM 2368 N N . GLU A 1 296 ? 4.129 -18.241 -4.818 1.00 97.75 296 GLU A N 1
ATOM 2369 C CA . GLU A 1 296 ? 4.571 -17.116 -3.991 1.00 97.75 296 GLU A CA 1
ATOM 2370 C C . GLU A 1 296 ? 4.303 -15.763 -4.655 1.00 97.75 296 GLU A C 1
ATOM 2372 O O . GLU A 1 296 ? 4.102 -14.770 -3.955 1.00 97.75 296 GLU A O 1
ATOM 2377 N N . VAL A 1 297 ? 4.234 -15.719 -5.988 1.00 98.69 297 VAL A N 1
ATOM 2378 C CA . VAL A 1 297 ? 3.930 -14.504 -6.747 1.00 98.69 297 VAL A CA 1
ATOM 2379 C C . VAL A 1 297 ? 2.422 -14.341 -6.859 1.00 98.69 297 VAL A C 1
ATOM 2381 O O . VAL A 1 297 ? 1.729 -15.173 -7.442 1.00 98.69 297 VAL A O 1
ATOM 2384 N N . VAL A 1 298 ? 1.875 -13.249 -6.336 1.00 98.75 298 VAL A N 1
ATOM 2385 C CA . VAL A 1 298 ? 0.416 -13.021 -6.321 1.00 98.75 298 VAL A CA 1
ATOM 2386 C C . VAL A 1 298 ? -0.041 -11.916 -7.260 1.00 98.75 298 VAL A C 1
ATOM 2388 O O . VAL A 1 298 ? -1.242 -11.730 -7.435 1.00 98.75 298 VAL A O 1
ATOM 2391 N N . GLY A 1 299 ? 0.887 -11.218 -7.907 1.00 98.75 299 GLY A N 1
ATOM 2392 C CA . GLY A 1 299 ? 0.588 -10.145 -8.843 1.00 98.75 299 GLY A CA 1
ATOM 2393 C C . GLY A 1 299 ? 1.841 -9.559 -9.478 1.00 98.75 299 GLY A C 1
ATOM 2394 O O . GLY A 1 299 ? 2.966 -9.954 -9.170 1.00 98.75 299 GLY A O 1
ATOM 2395 N N . PHE A 1 300 ? 1.620 -8.592 -10.357 1.00 98.94 300 PHE A N 1
ATOM 2396 C CA . PHE A 1 300 ? 2.666 -7.821 -11.023 1.00 98.94 300 PHE A CA 1
ATOM 2397 C C . PHE A 1 300 ? 2.532 -6.341 -10.663 1.00 98.94 300 PHE A C 1
ATOM 2399 O O . PHE A 1 300 ? 1.432 -5.893 -10.347 1.00 98.94 300 PHE A O 1
ATOM 2406 N N . LYS A 1 301 ? 3.620 -5.576 -10.749 1.00 98.88 301 LYS A N 1
ATOM 2407 C CA . LYS A 1 301 ? 3.637 -4.110 -10.629 1.00 98.88 301 LYS A CA 1
ATOM 2408 C C . LYS A 1 301 ? 4.276 -3.525 -11.879 1.00 98.88 301 LYS A C 1
ATOM 2410 O O . LYS A 1 301 ? 5.342 -3.977 -12.288 1.00 98.88 301 LYS A O 1
ATOM 2415 N N . SER A 1 302 ? 3.641 -2.507 -12.447 1.00 98.69 302 SER A N 1
ATOM 2416 C CA . SER A 1 302 ? 4.247 -1.624 -13.437 1.00 98.69 302 SER A CA 1
ATOM 2417 C C . SER A 1 302 ? 4.549 -0.264 -12.817 1.00 98.69 302 SER A C 1
ATOM 2419 O O . SER A 1 302 ? 3.711 0.347 -12.143 1.00 98.69 302 SER A O 1
ATOM 2421 N N . ILE A 1 303 ? 5.761 0.211 -13.084 1.00 97.81 303 ILE A N 1
ATOM 2422 C CA . ILE A 1 303 ? 6.232 1.565 -12.786 1.00 97.81 303 ILE A CA 1
ATOM 2423 C C . ILE A 1 303 ? 6.340 2.430 -14.045 1.00 97.81 303 ILE A C 1
ATOM 2425 O O . ILE A 1 303 ? 7.089 3.402 -14.056 1.00 97.81 303 ILE A O 1
ATOM 2429 N N . ALA A 1 304 ? 5.573 2.131 -15.100 1.00 97.50 304 ALA A N 1
ATOM 2430 C CA . ALA A 1 304 ? 5.537 2.930 -16.330 1.00 97.50 304 ALA A CA 1
ATOM 2431 C C . ALA A 1 304 ? 5.326 4.434 -16.065 1.00 97.50 304 ALA A C 1
ATOM 2433 O O . ALA A 1 304 ? 5.872 5.268 -16.784 1.00 97.50 304 ALA A O 1
ATOM 2434 N N . CYS A 1 305 ? 4.617 4.773 -14.985 1.00 96.56 305 CYS A N 1
ATOM 2435 C CA . CYS A 1 305 ? 4.448 6.128 -14.465 1.00 96.56 305 CYS A CA 1
ATOM 2436 C C . CYS A 1 305 ? 5.770 6.889 -14.215 1.00 96.56 305 CYS A C 1
ATOM 2438 O O . CYS A 1 305 ? 5.862 8.060 -14.571 1.00 96.56 305 CYS A O 1
ATOM 2440 N N . TYR A 1 306 ? 6.796 6.222 -13.674 1.00 96.50 306 TYR A N 1
ATOM 2441 C CA . TYR A 1 306 ? 8.147 6.772 -13.458 1.00 96.50 306 TYR A CA 1
ATOM 2442 C C . TYR A 1 306 ? 9.025 6.738 -14.711 1.00 96.50 306 TYR A C 1
ATOM 2444 O O . TYR A 1 306 ? 10.166 7.184 -14.686 1.00 96.50 306 TYR A O 1
ATOM 2452 N N . ARG A 1 307 ? 8.551 6.125 -15.800 1.00 95.50 307 ARG A N 1
ATOM 2453 C CA . ARG A 1 307 ? 9.347 5.915 -17.012 1.00 95.50 307 ARG A CA 1
ATOM 2454 C C . ARG A 1 307 ? 8.814 6.765 -18.153 1.00 95.50 307 ARG A C 1
ATOM 2456 O O . ARG A 1 307 ? 9.396 7.780 -18.506 1.00 95.50 307 ARG A O 1
ATOM 2463 N N . THR A 1 308 ? 7.703 6.340 -18.739 1.00 96.31 308 THR A N 1
ATOM 2464 C CA . THR A 1 308 ? 7.187 6.891 -19.997 1.00 96.31 308 THR A CA 1
ATOM 2465 C C . THR A 1 308 ? 5.744 7.379 -19.893 1.00 96.31 308 THR A C 1
ATOM 2467 O O . THR A 1 308 ? 5.179 7.810 -20.897 1.00 96.31 308 THR A O 1
ATOM 2470 N N . GLY A 1 309 ? 5.150 7.312 -18.697 1.00 97.19 309 GLY A N 1
ATOM 2471 C CA . GLY A 1 309 ? 3.771 7.700 -18.422 1.00 97.19 309 GLY A CA 1
ATOM 2472 C C . GLY A 1 309 ? 2.770 6.545 -18.475 1.00 97.19 309 GLY A C 1
ATOM 2473 O O . GLY A 1 309 ? 3.030 5.482 -19.038 1.00 97.19 309 GLY A O 1
ATOM 2474 N N . LEU A 1 310 ? 1.589 6.776 -17.896 1.00 98.25 310 LEU A N 1
ATOM 2475 C CA . LEU A 1 310 ? 0.467 5.830 -17.856 1.00 98.25 310 LEU A CA 1
ATOM 2476 C C . LEU A 1 310 ? -0.381 5.813 -19.137 1.00 98.25 310 LEU A C 1
ATOM 2478 O O . LEU A 1 310 ? -1.295 4.997 -19.267 1.00 98.25 310 LEU A O 1
ATOM 2482 N N . ASN A 1 311 ? -0.086 6.684 -20.104 1.00 97.00 311 ASN A N 1
ATOM 2483 C CA . ASN A 1 311 ? -0.712 6.720 -21.427 1.00 97.00 311 ASN A CA 1
ATOM 2484 C C . ASN A 1 311 ? -0.165 5.603 -22.336 1.00 97.00 311 ASN A C 1
ATOM 2486 O O . ASN A 1 311 ? 0.289 5.851 -23.457 1.00 97.00 311 ASN A O 1
ATOM 2490 N N . VAL A 1 312 ? -0.165 4.371 -21.829 1.00 96.50 312 VAL A N 1
ATOM 2491 C CA . VAL A 1 312 ? 0.270 3.169 -22.546 1.00 96.50 312 VAL A CA 1
ATOM 2492 C C . VAL A 1 312 ? -0.643 2.947 -23.744 1.00 96.50 312 VAL A C 1
ATOM 2494 O O . VAL A 1 312 ? -1.867 2.892 -23.596 1.00 96.50 312 VAL A O 1
ATOM 2497 N N . VAL A 1 313 ? -0.049 2.834 -24.931 1.00 93.75 313 VAL A N 1
ATOM 2498 C CA . VAL A 1 313 ? -0.792 2.513 -26.148 1.00 93.75 313 VAL A CA 1
ATOM 2499 C C . VAL A 1 313 ? -1.046 1.005 -26.147 1.00 93.75 313 VAL A C 1
ATOM 2501 O O . VAL A 1 313 ? -0.086 0.240 -26.049 1.00 93.75 313 VAL A O 1
ATOM 2504 N N . PRO A 1 314 ? -2.307 0.542 -26.198 1.00 90.75 314 PRO A N 1
ATOM 2505 C CA . PRO A 1 314 ? -2.580 -0.884 -26.301 1.00 90.75 314 PRO A CA 1
ATOM 2506 C C . PRO A 1 314 ? -2.019 -1.456 -27.607 1.00 90.75 314 PRO A C 1
ATOM 2508 O O . PRO A 1 314 ? -2.095 -0.783 -28.634 1.00 90.75 314 PRO A O 1
ATOM 2511 N N . ASP A 1 315 ? -1.516 -2.692 -27.588 1.00 76.69 315 ASP A N 1
ATOM 2512 C CA . ASP A 1 315 ? -1.102 -3.406 -28.805 1.00 76.69 315 ASP A CA 1
ATOM 2513 C C . ASP A 1 315 ? -2.332 -3.614 -29.709 1.00 76.69 315 ASP A C 1
ATOM 2515 O O . ASP A 1 315 ? -3.102 -4.556 -29.499 1.00 76.69 315 ASP A O 1
ATOM 2519 N N . VAL A 1 316 ? -2.558 -2.733 -30.694 1.00 53.97 316 VAL A N 1
ATOM 2520 C CA . VAL A 1 316 ? -3.657 -2.901 -31.664 1.00 53.97 316 VAL A CA 1
ATOM 2521 C C . VAL A 1 316 ? -3.166 -3.330 -33.052 1.00 53.97 316 VAL A C 1
ATOM 2523 O O . VAL A 1 316 ? -3.983 -3.868 -33.785 1.00 53.97 316 VAL A O 1
ATOM 2526 N N . ASN A 1 317 ? -1.878 -3.217 -33.423 1.00 50.28 317 ASN A N 1
ATOM 2527 C CA . ASN A 1 317 ? -1.394 -3.647 -34.752 1.00 50.28 317 ASN A CA 1
ATOM 2528 C C . ASN A 1 317 ? 0.076 -4.130 -34.766 1.00 50.28 317 ASN A C 1
ATOM 2530 O O . ASN A 1 317 ? 0.922 -3.570 -34.076 1.00 50.28 317 ASN A O 1
ATOM 2534 N N . ASP A 1 318 ? 0.393 -5.096 -35.642 1.00 51.06 318 ASP A N 1
ATOM 2535 C CA . ASP A 1 318 ? 1.746 -5.651 -35.885 1.00 51.06 318 ASP A CA 1
ATOM 2536 C C . ASP A 1 318 ? 2.781 -4.620 -36.409 1.00 51.06 318 ASP A C 1
ATOM 2538 O O . ASP A 1 318 ? 3.982 -4.892 -36.420 1.00 51.06 318 ASP A O 1
ATOM 2542 N N . GLU A 1 319 ? 2.353 -3.418 -36.820 1.00 51.81 319 GLU A N 1
ATOM 2543 C CA . GLU A 1 319 ? 3.237 -2.353 -37.330 1.00 51.81 319 GLU A CA 1
ATOM 2544 C C . GLU A 1 319 ? 4.220 -1.801 -36.275 1.00 51.81 319 GLU A C 1
ATOM 2546 O O . GLU A 1 319 ? 5.271 -1.261 -36.634 1.00 51.81 319 GLU A O 1
ATOM 2551 N N . ASP A 1 320 ? 3.939 -1.974 -34.977 1.00 61.16 320 ASP A N 1
ATOM 2552 C CA . ASP A 1 320 ? 4.805 -1.489 -33.894 1.00 61.16 320 ASP A CA 1
ATOM 2553 C C . ASP A 1 320 ? 6.044 -2.372 -33.647 1.00 61.16 320 ASP A C 1
ATOM 2555 O O . ASP A 1 320 ? 7.019 -1.896 -33.060 1.00 61.16 320 ASP A O 1
ATOM 2559 N N . GLY A 1 321 ? 6.086 -3.612 -34.159 1.00 66.00 321 GLY A N 1
ATOM 2560 C CA . GLY A 1 321 ? 7.226 -4.523 -33.968 1.00 66.00 321 GLY A CA 1
ATOM 2561 C C . GLY A 1 321 ? 8.562 -3.932 -34.438 1.00 66.00 321 GLY A C 1
ATOM 2562 O O . GLY A 1 321 ? 9.564 -4.009 -33.725 1.00 66.00 321 GLY A O 1
ATOM 2563 N N . ASN A 1 322 ? 8.549 -3.231 -35.578 1.00 73.12 322 ASN A N 1
ATOM 2564 C CA . ASN A 1 322 ? 9.725 -2.541 -36.121 1.00 73.12 322 ASN A CA 1
ATOM 2565 C C . ASN A 1 322 ? 10.179 -1.365 -35.237 1.00 73.12 322 ASN A C 1
ATOM 2567 O O . ASN A 1 322 ? 11.368 -1.059 -35.169 1.00 73.12 322 ASN A O 1
ATOM 2571 N N . ARG A 1 323 ? 9.250 -0.685 -34.552 1.00 79.50 323 ARG A N 1
ATOM 2572 C CA . ARG A 1 323 ? 9.574 0.449 -33.668 1.00 79.50 323 ARG A CA 1
ATOM 2573 C C . ARG A 1 323 ? 10.178 -0.033 -32.358 1.00 79.50 323 ARG A C 1
ATOM 2575 O O . ARG A 1 323 ? 11.116 0.587 -31.861 1.00 79.50 323 ARG A O 1
ATOM 2582 N N . VAL A 1 324 ? 9.679 -1.141 -31.812 1.00 80.12 324 VAL A N 1
ATOM 2583 C CA . VAL A 1 324 ? 10.251 -1.715 -30.590 1.00 80.12 324 VAL A CA 1
ATOM 2584 C C . VAL A 1 324 ? 11.648 -2.282 -30.854 1.00 80.12 324 VAL A C 1
ATOM 2586 O O . VAL A 1 324 ? 12.555 -2.036 -30.062 1.00 80.12 324 VAL A O 1
ATOM 2589 N N . GLU A 1 325 ? 11.869 -2.932 -32.000 1.00 82.56 325 GLU A N 1
ATOM 2590 C CA . GLU A 1 325 ? 13.207 -3.374 -32.424 1.00 82.56 325 GLU A CA 1
ATOM 2591 C C . GLU A 1 325 ? 14.206 -2.201 -32.507 1.00 82.56 325 GLU A C 1
ATOM 2593 O O . GLU A 1 325 ? 15.333 -2.279 -32.001 1.00 82.56 325 GLU A O 1
ATOM 2598 N N . GLN A 1 326 ? 13.786 -1.071 -33.087 1.00 85.31 326 GLN A N 1
ATOM 2599 C CA . GLN A 1 326 ? 14.599 0.148 -33.125 1.00 85.31 326 GLN A CA 1
ATOM 2600 C C . GLN A 1 326 ? 14.926 0.659 -31.714 1.00 85.31 326 GLN A C 1
ATOM 2602 O O . GLN A 1 326 ? 16.069 1.037 -31.453 1.00 85.31 326 GLN A O 1
ATOM 2607 N N . CYS A 1 327 ? 13.966 0.622 -30.782 1.00 88.25 327 CYS A N 1
ATOM 2608 C CA . CYS A 1 327 ? 14.221 0.967 -29.383 1.00 88.25 327 CYS A CA 1
ATOM 2609 C C . CYS A 1 327 ? 15.267 0.042 -28.751 1.00 88.25 327 CYS A C 1
ATOM 2611 O O . CYS A 1 327 ? 16.205 0.538 -28.134 1.00 88.25 327 CYS A O 1
ATOM 2613 N N . VAL A 1 328 ? 15.172 -1.277 -28.944 1.00 88.38 328 VAL A N 1
ATOM 2614 C CA . VAL A 1 328 ? 16.167 -2.232 -28.419 1.00 88.38 328 VAL A CA 1
ATOM 2615 C C . VAL A 1 328 ? 17.565 -1.923 -28.949 1.00 88.38 328 VAL A C 1
ATOM 2617 O O . VAL A 1 328 ? 18.525 -1.957 -28.183 1.00 88.38 328 VAL A O 1
ATOM 2620 N N . THR A 1 329 ? 17.680 -1.541 -30.223 1.00 88.25 329 THR A N 1
ATOM 2621 C CA . THR A 1 329 ? 18.955 -1.109 -30.817 1.00 88.25 329 THR A CA 1
ATOM 2622 C C . THR A 1 329 ? 19.548 0.090 -30.078 1.00 88.25 329 THR A C 1
ATOM 2624 O O . THR A 1 329 ? 20.707 0.054 -29.667 1.00 88.25 329 THR A O 1
ATOM 2627 N N . VAL A 1 330 ? 18.756 1.143 -29.859 1.00 89.75 330 VAL A N 1
ATOM 2628 C CA . VAL A 1 330 ? 19.206 2.351 -29.147 1.00 89.75 330 VAL A CA 1
ATOM 2629 C C . VAL A 1 330 ? 19.592 2.032 -27.702 1.00 89.75 330 VAL A C 1
ATOM 2631 O O . VAL A 1 330 ? 20.630 2.491 -27.219 1.00 89.75 330 VAL A O 1
ATOM 2634 N N . VAL A 1 331 ? 18.790 1.214 -27.020 1.00 92.31 331 VAL A N 1
ATOM 2635 C CA . VAL A 1 331 ? 19.051 0.784 -25.642 1.00 92.31 331 VAL A CA 1
ATOM 2636 C C . VAL A 1 331 ? 20.354 -0.015 -25.561 1.00 92.31 331 VAL A C 1
ATOM 2638 O O . VAL A 1 331 ? 21.159 0.235 -24.664 1.00 92.31 331 VAL A O 1
ATOM 2641 N N . MET A 1 332 ? 20.596 -0.926 -26.505 1.00 91.12 332 MET A N 1
ATOM 2642 C CA . MET A 1 332 ? 21.811 -1.739 -26.554 1.00 91.12 332 MET A CA 1
ATOM 2643 C C . MET A 1 332 ? 23.064 -0.878 -26.760 1.00 91.12 332 MET A C 1
ATOM 2645 O O . MET A 1 332 ? 24.039 -1.039 -26.029 1.00 91.12 332 MET A O 1
ATOM 2649 N N . LEU A 1 333 ? 23.020 0.082 -27.690 1.00 89.12 333 LEU A N 1
ATOM 2650 C CA . LEU A 1 333 ? 24.129 1.015 -27.934 1.00 89.12 333 LEU A CA 1
ATOM 2651 C C . LEU A 1 333 ? 24.412 1.901 -26.710 1.00 89.12 333 LEU A C 1
ATOM 2653 O O . LEU A 1 333 ? 25.566 2.119 -26.344 1.00 89.12 333 LEU A O 1
ATOM 2657 N N . ARG A 1 334 ? 23.363 2.380 -26.024 1.00 91.44 334 ARG A N 1
ATOM 2658 C CA . ARG A 1 334 ? 23.510 3.112 -24.754 1.00 91.44 334 ARG A CA 1
ATOM 2659 C C . ARG A 1 334 ? 24.155 2.230 -23.685 1.00 91.44 334 ARG A C 1
ATOM 2661 O O . ARG A 1 334 ? 25.044 2.693 -22.967 1.00 91.44 334 ARG A O 1
ATOM 2668 N N . TYR A 1 335 ? 23.722 0.977 -23.575 1.00 92.88 335 TYR A N 1
ATOM 2669 C CA . TYR A 1 335 ? 24.228 0.028 -22.587 1.00 92.88 335 TYR A CA 1
ATOM 2670 C C . TYR A 1 335 ? 25.696 -0.347 -22.828 1.00 92.88 335 TYR A C 1
ATOM 2672 O O . TYR A 1 335 ? 26.459 -0.441 -21.869 1.00 92.88 335 TYR A O 1
ATOM 2680 N N . GLU A 1 336 ? 26.127 -0.494 -24.084 1.00 90.81 336 GLU A N 1
ATOM 2681 C CA . GLU A 1 336 ? 27.524 -0.787 -24.433 1.00 90.81 336 GLU A CA 1
ATOM 2682 C C . GLU A 1 336 ? 28.502 0.231 -23.822 1.00 90.81 336 GLU A C 1
ATOM 2684 O O . GLU A 1 336 ? 29.540 -0.157 -23.272 1.00 90.81 336 GLU A O 1
ATOM 2689 N N . VAL A 1 337 ? 28.130 1.516 -23.864 1.00 91.19 337 VAL A N 1
ATOM 2690 C CA . VAL A 1 337 ? 28.934 2.636 -23.356 1.00 91.19 337 VAL A CA 1
ATOM 2691 C C . VAL A 1 337 ? 28.783 2.813 -21.847 1.00 91.19 337 VAL A C 1
ATOM 2693 O O . VAL A 1 337 ? 29.771 2.968 -21.136 1.00 91.19 337 VAL A O 1
ATOM 2696 N N . THR A 1 338 ? 27.545 2.831 -21.352 1.00 93.00 338 THR A N 1
ATOM 2697 C CA . THR A 1 338 ? 27.249 3.247 -19.969 1.00 93.00 338 THR A CA 1
ATOM 2698 C C . THR A 1 338 ? 27.288 2.103 -18.968 1.00 93.00 338 THR A C 1
ATOM 2700 O O . THR A 1 338 ? 27.487 2.342 -17.780 1.00 93.00 338 THR A O 1
ATOM 2703 N N . ARG A 1 339 ? 27.070 0.865 -19.432 1.00 91.56 339 ARG A N 1
ATOM 2704 C CA . ARG A 1 339 ? 26.843 -0.330 -18.601 1.00 91.56 339 ARG A CA 1
ATOM 2705 C C . ARG A 1 339 ? 25.714 -0.173 -17.586 1.00 91.56 339 ARG A C 1
ATOM 2707 O O . ARG A 1 339 ? 25.610 -0.955 -16.645 1.00 91.56 339 ARG A O 1
ATOM 2714 N N . THR A 1 340 ? 24.833 0.795 -17.814 1.00 89.56 340 THR A N 1
ATOM 2715 C CA . THR A 1 340 ? 23.632 1.024 -17.025 1.00 89.56 340 THR A CA 1
ATOM 2716 C C . THR A 1 340 ? 22.417 0.825 -17.913 1.00 89.56 340 THR A C 1
ATOM 2718 O O . THR A 1 340 ? 22.363 1.266 -19.063 1.00 89.56 340 THR A O 1
ATOM 2721 N N . LEU A 1 341 ? 21.436 0.101 -17.385 1.00 91.75 341 LEU A N 1
ATOM 2722 C CA . LEU A 1 341 ? 20.196 -0.163 -18.087 1.00 91.75 341 LEU A CA 1
ATOM 2723 C C . LEU A 1 341 ? 19.052 0.463 -17.306 1.00 91.75 341 LEU A C 1
ATOM 2725 O O . LEU A 1 341 ? 18.839 0.155 -16.139 1.00 91.75 341 LEU A O 1
ATOM 2729 N N . ARG A 1 342 ? 18.327 1.346 -17.982 1.00 91.62 342 ARG A N 1
ATOM 2730 C CA . ARG A 1 342 ? 17.069 1.908 -17.514 1.00 91.62 342 ARG A CA 1
ATOM 2731 C C . ARG A 1 342 ? 16.109 1.939 -18.690 1.00 91.62 342 ARG A C 1
ATOM 2733 O O . ARG A 1 342 ? 16.425 2.525 -19.727 1.00 91.62 342 ARG A O 1
ATOM 2740 N N . LEU A 1 343 ? 14.960 1.300 -18.534 1.00 90.50 343 LEU A N 1
ATOM 2741 C CA . LEU A 1 343 ? 13.886 1.298 -19.520 1.00 90.50 343 LEU A CA 1
ATOM 2742 C C . LEU A 1 343 ? 13.077 2.590 -19.430 1.00 90.50 343 LEU A C 1
ATOM 2744 O O . LEU A 1 343 ? 12.326 2.807 -18.481 1.00 90.50 343 LEU A O 1
ATOM 2748 N N . ALA A 1 344 ? 13.264 3.464 -20.411 1.00 91.69 344 ALA A N 1
ATOM 2749 C CA . ALA A 1 344 ? 12.555 4.738 -20.516 1.00 91.69 344 ALA A CA 1
ATOM 2750 C C . ALA A 1 344 ? 12.169 5.042 -21.975 1.00 91.69 344 ALA A C 1
ATOM 2752 O O . ALA A 1 344 ? 12.015 6.193 -22.373 1.00 91.69 344 ALA A O 1
ATOM 2753 N N . ASP A 1 345 ? 12.024 3.993 -22.784 1.00 93.25 345 ASP A N 1
ATOM 2754 C CA . ASP A 1 345 ? 11.758 4.069 -24.214 1.00 93.25 345 ASP A CA 1
ATOM 2755 C C . ASP A 1 345 ? 10.297 3.662 -24.463 1.00 93.25 345 ASP A C 1
ATOM 2757 O O . ASP A 1 345 ? 9.926 2.509 -24.245 1.00 93.25 345 ASP A O 1
ATOM 2761 N N . LYS A 1 346 ? 9.447 4.611 -24.891 1.00 92.69 346 LYS A N 1
ATOM 2762 C CA . LYS A 1 346 ? 7.971 4.472 -24.883 1.00 92.69 346 LYS A CA 1
ATOM 2763 C C . LYS A 1 346 ? 7.462 3.187 -25.531 1.00 92.69 346 LYS A C 1
ATOM 2765 O O . LYS A 1 346 ? 6.646 2.504 -24.929 1.00 92.69 346 LYS A O 1
ATOM 2770 N N . ALA A 1 347 ? 7.937 2.853 -26.730 1.00 91.69 347 ALA A N 1
ATOM 2771 C CA . ALA A 1 347 ? 7.464 1.669 -27.447 1.00 91.69 347 ALA A CA 1
ATOM 2772 C C . ALA A 1 347 ? 7.824 0.367 -26.707 1.00 91.69 347 ALA A C 1
ATOM 2774 O O . ALA A 1 347 ? 7.007 -0.545 -26.620 1.00 91.69 347 ALA A O 1
ATOM 2775 N N . LEU A 1 348 ? 9.022 0.301 -26.116 1.00 91.94 348 LEU A N 1
ATOM 2776 C CA . LEU A 1 348 ? 9.470 -0.862 -25.352 1.00 91.94 348 LEU A CA 1
ATOM 2777 C C . LEU A 1 348 ? 8.740 -0.976 -24.005 1.00 91.94 348 LEU A C 1
ATOM 2779 O O . LEU A 1 348 ? 8.299 -2.064 -23.641 1.00 91.94 348 LEU A O 1
ATOM 2783 N N . ASN A 1 349 ? 8.553 0.137 -23.292 1.00 94.56 349 ASN A N 1
ATOM 2784 C CA . ASN A 1 349 ? 7.758 0.168 -22.063 1.00 94.56 349 ASN A CA 1
ATOM 2785 C C . ASN A 1 349 ? 6.299 -0.231 -22.316 1.00 94.56 349 ASN A C 1
ATOM 2787 O O . ASN A 1 349 ? 5.754 -1.047 -21.573 1.00 94.56 349 ASN A O 1
ATOM 2791 N N . ASP A 1 350 ? 5.682 0.285 -23.380 1.00 95.19 350 ASP A N 1
ATOM 2792 C CA . ASP A 1 350 ? 4.319 -0.087 -23.756 1.00 95.19 350 ASP A CA 1
ATOM 2793 C C . ASP A 1 350 ? 4.225 -1.581 -24.068 1.00 95.19 350 ASP A C 1
ATOM 2795 O O . ASP A 1 350 ? 3.327 -2.251 -23.559 1.00 95.19 350 ASP A O 1
ATOM 2799 N N . TYR A 1 351 ? 5.177 -2.132 -24.825 1.00 93.81 351 TYR A N 1
ATOM 2800 C CA . TYR A 1 351 ? 5.232 -3.567 -25.109 1.00 93.81 351 TYR A CA 1
ATOM 2801 C C . TYR A 1 351 ? 5.313 -4.414 -23.825 1.00 93.81 351 TYR A C 1
ATOM 2803 O O . TYR A 1 351 ? 4.601 -5.414 -23.680 1.00 93.81 351 TYR A O 1
ATOM 2811 N N . ILE A 1 352 ? 6.150 -4.005 -22.866 1.00 96.12 352 ILE A N 1
ATOM 2812 C CA . ILE A 1 352 ? 6.316 -4.682 -21.570 1.00 96.12 352 ILE A CA 1
ATOM 2813 C C . ILE A 1 352 ? 5.003 -4.689 -20.787 1.00 96.12 352 ILE A C 1
ATOM 2815 O O . ILE A 1 352 ? 4.585 -5.740 -20.284 1.00 96.12 352 ILE A O 1
ATOM 2819 N N . VAL A 1 353 ? 4.321 -3.543 -20.720 1.00 97.88 353 VAL A N 1
ATOM 2820 C CA . VAL A 1 353 ? 3.024 -3.431 -20.045 1.00 97.88 353 VAL A CA 1
ATOM 2821 C C . VAL A 1 353 ? 1.974 -4.283 -20.756 1.00 97.88 353 VAL A C 1
ATOM 2823 O O . VAL A 1 353 ? 1.319 -5.092 -20.104 1.00 97.88 353 VAL A O 1
ATOM 2826 N N . ASN A 1 354 ? 1.836 -4.182 -22.079 1.00 97.12 354 ASN A N 1
ATOM 2827 C CA . ASN A 1 354 ? 0.863 -4.958 -22.857 1.00 97.12 354 ASN A CA 1
ATOM 2828 C C . ASN A 1 354 ? 1.070 -6.476 -22.713 1.00 97.12 354 ASN A C 1
ATOM 2830 O O . ASN A 1 354 ? 0.107 -7.231 -22.523 1.00 97.12 354 ASN A O 1
ATOM 2834 N N . SER A 1 355 ? 2.323 -6.930 -22.747 1.00 96.50 355 SER A N 1
ATOM 2835 C CA . SER A 1 355 ? 2.690 -8.335 -22.535 1.00 96.50 355 SER A CA 1
ATOM 2836 C C . SER A 1 355 ? 2.331 -8.805 -21.125 1.00 96.50 355 SER A C 1
ATOM 2838 O O . SER A 1 355 ? 1.684 -9.842 -20.964 1.00 96.50 355 SER A O 1
ATOM 2840 N N . THR A 1 356 ? 2.654 -7.999 -20.109 1.00 98.44 356 THR A N 1
ATOM 2841 C CA . THR A 1 356 ? 2.283 -8.260 -18.710 1.00 98.44 356 THR A CA 1
ATOM 2842 C C . THR A 1 356 ? 0.771 -8.353 -18.553 1.00 98.44 356 THR A C 1
ATOM 2844 O O . THR A 1 356 ? 0.267 -9.323 -17.994 1.00 98.44 356 THR A O 1
ATOM 2847 N N . MET A 1 357 ? 0.025 -7.390 -19.097 1.00 98.38 357 MET A N 1
ATOM 2848 C CA . MET A 1 357 ? -1.435 -7.351 -19.028 1.00 98.38 357 MET A CA 1
ATOM 2849 C C . MET A 1 357 ? -2.071 -8.595 -19.657 1.00 98.38 357 MET A C 1
ATOM 2851 O O . MET A 1 357 ? -3.020 -9.151 -19.096 1.00 98.38 357 MET A O 1
ATOM 2855 N N . ARG A 1 358 ? -1.527 -9.068 -20.787 1.00 97.31 358 ARG A N 1
ATOM 2856 C CA . ARG A 1 358 ? -1.974 -10.282 -21.484 1.00 97.31 358 ARG A CA 1
ATOM 2857 C C . ARG A 1 358 ? -1.739 -11.539 -20.646 1.00 97.31 358 ARG A C 1
ATOM 2859 O O . ARG A 1 358 ? -2.663 -12.336 -20.483 1.00 97.31 358 ARG A O 1
ATOM 2866 N N . VAL A 1 359 ? -0.525 -11.725 -20.123 1.00 97.69 359 VAL A N 1
ATOM 2867 C CA . VAL A 1 359 ? -0.164 -12.911 -19.326 1.00 97.69 359 VAL A CA 1
ATOM 2868 C C . VAL A 1 359 ? -0.900 -12.908 -17.987 1.00 97.69 359 VAL A C 1
ATOM 2870 O O . VAL A 1 359 ? -1.558 -13.889 -17.645 1.00 97.69 359 VAL A O 1
ATOM 2873 N N . ALA A 1 360 ? -0.892 -11.785 -17.268 1.00 98.38 360 ALA A N 1
ATOM 2874 C CA . ALA A 1 360 ? -1.565 -11.647 -15.980 1.00 98.38 360 ALA A CA 1
ATOM 2875 C C . ALA A 1 360 ? -3.070 -11.942 -16.080 1.00 98.38 360 ALA A C 1
ATOM 2877 O O . ALA A 1 360 ? -3.609 -12.680 -15.254 1.00 98.38 360 ALA A O 1
ATOM 2878 N N . GLY A 1 361 ? -3.733 -11.456 -17.138 1.00 97.94 361 GLY A N 1
ATOM 2879 C CA . GLY A 1 361 ? -5.138 -11.755 -17.421 1.00 97.94 361 GLY A CA 1
ATOM 2880 C C . GLY A 1 361 ? -5.410 -13.242 -17.645 1.00 97.94 361 GLY A C 1
ATOM 2881 O O . GLY A 1 361 ? -6.349 -13.781 -17.062 1.00 97.94 361 GLY A O 1
ATOM 2882 N N . LYS A 1 362 ? -4.568 -13.925 -18.436 1.00 97.81 362 LYS A N 1
ATOM 2883 C CA . LYS A 1 362 ? -4.669 -15.380 -18.663 1.00 97.81 362 LYS A CA 1
ATOM 2884 C C . LYS A 1 362 ? -4.474 -16.183 -17.374 1.00 97.81 362 LYS A C 1
ATOM 2886 O O . LYS A 1 362 ? -5.165 -17.176 -17.167 1.00 97.81 362 LYS A O 1
ATOM 2891 N N . CYS A 1 363 ? -3.564 -15.744 -16.508 1.00 97.44 363 CYS A N 1
ATOM 2892 C CA . CYS A 1 363 ? -3.221 -16.425 -15.257 1.00 97.44 363 CYS A CA 1
ATOM 2893 C C . CYS A 1 363 ? -4.066 -15.975 -14.049 1.00 97.44 363 CYS A C 1
ATOM 2895 O O . CYS A 1 363 ? -3.867 -16.469 -12.941 1.00 97.44 363 CYS A O 1
ATOM 2897 N N . GLY A 1 364 ? -4.990 -15.023 -14.226 1.00 97.44 364 GLY A N 1
ATOM 2898 C CA . GLY A 1 364 ? -5.845 -14.501 -13.155 1.00 97.44 364 GLY A CA 1
ATOM 2899 C C . GLY A 1 364 ? -5.133 -13.629 -12.108 1.00 97.44 364 GLY A C 1
ATOM 2900 O O . GLY A 1 364 ? -5.716 -13.371 -11.046 1.00 97.44 364 GLY A O 1
ATOM 2901 N N . LYS A 1 365 ? -3.911 -13.160 -12.396 1.00 98.50 365 LYS A N 1
ATOM 2902 C CA . LYS A 1 365 ? -3.100 -12.311 -11.509 1.00 98.50 365 LYS A CA 1
ATOM 2903 C C . LYS A 1 365 ? -3.446 -10.824 -11.717 1.00 98.50 365 LYS A C 1
ATOM 2905 O O . LYS A 1 365 ? -3.609 -10.395 -12.859 1.00 98.50 365 LYS A O 1
ATOM 2910 N N . PRO A 1 366 ? -3.588 -10.021 -10.650 1.00 98.81 366 PRO A N 1
ATOM 2911 C CA . PRO A 1 366 ? -3.713 -8.572 -10.767 1.00 98.81 366 PRO A CA 1
ATOM 2912 C C . PRO A 1 366 ? -2.401 -7.908 -11.207 1.00 98.81 366 PRO A C 1
ATOM 2914 O O . PRO A 1 366 ? -1.311 -8.400 -10.910 1.00 98.81 366 PRO A O 1
ATOM 2917 N N . VAL A 1 367 ? -2.530 -6.758 -11.872 1.00 98.94 367 VAL A N 1
ATOM 2918 C CA . VAL A 1 367 ? -1.425 -5.851 -12.199 1.00 98.94 367 VAL A CA 1
ATOM 2919 C C . VAL A 1 367 ? -1.647 -4.531 -11.472 1.00 98.94 367 VAL A C 1
ATOM 2921 O O . VAL A 1 367 ? -2.668 -3.865 -11.646 1.00 98.94 367 VAL A O 1
ATOM 2924 N N . GLN A 1 368 ? -0.694 -4.171 -10.629 1.00 98.94 368 GLN A N 1
ATOM 2925 C CA . GLN A 1 368 ? -0.638 -2.908 -9.922 1.00 98.94 368 GLN A CA 1
ATOM 2926 C C . GLN A 1 368 ? 0.035 -1.855 -10.798 1.00 98.94 368 GLN A C 1
ATOM 2928 O O . GLN A 1 368 ? 1.030 -2.142 -11.462 1.00 98.94 368 GLN A O 1
ATOM 2933 N N . PHE A 1 369 ? -0.469 -0.630 -10.763 1.00 98.88 369 PHE A N 1
ATOM 2934 C CA . PHE A 1 369 ? 0.160 0.514 -11.409 1.00 98.88 369 PHE A CA 1
ATOM 2935 C C . PHE A 1 369 ? 0.432 1.582 -10.368 1.00 98.88 369 PHE A C 1
ATOM 2937 O O . PHE A 1 369 ? -0.458 1.942 -9.595 1.00 98.88 369 PHE A O 1
ATOM 2944 N N . HIS A 1 370 ? 1.661 2.093 -10.376 1.00 98.69 370 HIS A N 1
ATOM 2945 C CA . HIS A 1 370 ? 1.964 3.340 -9.684 1.00 98.69 370 HIS A CA 1
ATOM 2946 C C . HIS A 1 370 ? 1.152 4.472 -10.310 1.00 98.69 370 HIS A C 1
ATOM 2948 O O . HIS A 1 370 ? 1.140 4.580 -11.537 1.00 98.69 370 HIS A O 1
ATOM 2954 N N . THR A 1 371 ? 0.484 5.307 -9.514 1.00 98.31 371 THR A N 1
ATOM 2955 C CA . THR A 1 371 ? -0.307 6.428 -10.036 1.00 98.31 371 THR A CA 1
ATOM 2956 C C . THR A 1 371 ? -0.197 7.645 -9.130 1.00 98.31 371 THR A C 1
ATOM 2958 O O . THR A 1 371 ? -0.294 7.513 -7.916 1.00 98.31 371 THR A O 1
ATOM 2961 N N . GLY A 1 372 ? -0.079 8.833 -9.720 1.00 96.12 372 GLY A N 1
ATOM 2962 C CA . GLY A 1 372 ? -0.048 10.080 -8.965 1.00 96.12 372 GLY A CA 1
ATOM 2963 C C . GLY A 1 372 ? 1.301 10.392 -8.307 1.00 96.12 372 GLY A C 1
ATOM 2964 O O . GLY A 1 372 ? 2.269 10.650 -9.025 1.00 96.12 372 GLY A O 1
ATOM 2965 N N . LEU A 1 373 ? 1.288 10.470 -6.974 1.00 94.62 373 LEU A N 1
ATOM 2966 C CA . LEU A 1 373 ? 2.346 10.926 -6.071 1.00 94.62 373 LEU A CA 1
ATOM 2967 C C . LEU A 1 373 ? 3.627 10.112 -6.282 1.00 94.62 373 LEU A C 1
ATOM 2969 O O . LEU A 1 373 ? 3.566 8.932 -6.590 1.00 94.62 373 LEU A O 1
ATOM 2973 N N . GLY A 1 374 ? 4.778 10.771 -6.210 1.00 93.31 374 GLY A N 1
ATOM 2974 C CA . GLY A 1 374 ? 6.089 10.178 -6.452 1.00 93.31 374 GLY A CA 1
ATOM 2975 C C . GLY A 1 374 ? 7.164 11.260 -6.519 1.00 93.31 374 GLY A C 1
ATOM 2976 O O . GLY A 1 374 ? 6.879 12.442 -6.291 1.00 93.31 374 GLY A O 1
ATOM 2977 N N . ASP A 1 375 ? 8.391 10.855 -6.831 1.00 92.69 375 ASP A N 1
ATOM 2978 C CA . ASP A 1 375 ? 9.551 11.743 -6.894 1.00 92.69 375 ASP A CA 1
ATOM 2979 C C . ASP A 1 375 ? 9.599 12.606 -8.178 1.00 92.69 375 ASP A C 1
ATOM 2981 O O . ASP A 1 375 ? 8.706 12.595 -9.034 1.00 92.69 375 ASP A O 1
ATOM 2985 N N . SER A 1 376 ? 10.678 13.381 -8.324 1.00 91.75 376 SER A N 1
ATOM 2986 C CA . SER A 1 376 ? 10.915 14.260 -9.477 1.00 91.75 376 SER A CA 1
ATOM 2987 C C . SER A 1 376 ? 11.184 13.541 -10.809 1.00 91.75 376 SER A C 1
ATOM 2989 O O . SER A 1 376 ? 11.296 14.214 -11.833 1.00 91.75 376 SER A O 1
ATOM 2991 N N . ASP A 1 377 ? 11.324 12.212 -10.821 1.00 92.44 377 ASP A N 1
ATOM 2992 C CA . ASP A 1 377 ? 11.470 11.398 -12.037 1.00 92.44 377 ASP A CA 1
ATOM 2993 C C . ASP A 1 377 ? 10.113 11.240 -12.758 1.00 92.44 377 ASP A C 1
ATOM 2995 O O . ASP A 1 377 ? 10.053 11.027 -13.971 1.00 92.44 377 ASP A O 1
ATOM 2999 N N . ILE A 1 378 ? 8.992 11.410 -12.041 1.00 94.25 378 ILE A N 1
ATOM 3000 C CA . ILE A 1 378 ? 7.649 11.373 -12.630 1.00 94.25 378 ILE A CA 1
ATOM 3001 C C . ILE A 1 378 ? 7.337 12.655 -13.413 1.00 94.25 378 ILE A C 1
ATOM 3003 O O . ILE A 1 378 ? 7.488 13.783 -12.945 1.00 94.25 378 ILE A O 1
ATOM 3007 N N . THR A 1 379 ? 6.716 12.484 -14.583 1.00 95.25 379 THR A N 1
ATOM 3008 C CA . THR A 1 379 ? 5.933 13.553 -15.219 1.00 95.25 379 THR A CA 1
ATOM 3009 C C . THR A 1 379 ? 4.495 13.525 -14.692 1.00 95.25 379 THR A C 1
ATOM 3011 O O . THR A 1 379 ? 3.696 12.703 -15.135 1.00 95.25 379 THR A O 1
ATOM 3014 N N . LEU A 1 380 ? 4.144 14.428 -13.764 1.00 94.25 380 LEU A N 1
ATOM 3015 C CA . LEU A 1 380 ? 2.858 14.407 -13.036 1.00 94.25 380 LEU A CA 1
ATOM 3016 C C . LEU A 1 380 ? 1.621 14.359 -13.954 1.00 94.25 380 LEU A C 1
ATOM 3018 O O . LEU A 1 380 ? 0.651 13.665 -13.672 1.00 94.25 380 LEU A O 1
ATOM 3022 N N . SER A 1 381 ? 1.637 15.059 -15.091 1.00 94.25 381 SER A N 1
ATOM 3023 C CA . SER A 1 381 ? 0.515 15.031 -16.047 1.00 94.25 381 SER A CA 1
ATOM 3024 C C . SER A 1 381 ? 0.312 13.665 -16.712 1.00 94.25 381 SER A C 1
ATOM 3026 O O . SER A 1 381 ? -0.788 13.362 -17.171 1.00 94.25 381 SER A O 1
ATOM 3028 N N . LEU A 1 382 ? 1.353 12.832 -16.749 1.00 96.38 382 LEU A N 1
ATOM 3029 C CA . LEU A 1 382 ? 1.323 11.469 -17.271 1.00 96.38 382 LEU A CA 1
ATOM 3030 C C . LEU A 1 382 ? 1.145 10.414 -16.166 1.00 96.38 382 LEU A C 1
ATOM 3032 O O . LEU A 1 382 ? 1.095 9.227 -16.490 1.00 96.38 382 LEU A O 1
ATOM 3036 N N . SER A 1 383 ? 1.023 10.821 -14.895 1.00 97.31 383 SER A N 1
ATOM 3037 C CA . SER A 1 383 ? 0.748 9.930 -13.758 1.00 97.31 383 SER A CA 1
ATOM 3038 C C . SER A 1 383 ? -0.731 9.845 -13.371 1.00 97.31 383 SER A C 1
ATOM 3040 O O . SER A 1 383 ? -1.095 9.084 -12.471 1.00 97.31 383 SER A O 1
ATOM 3042 N N . SER A 1 384 ? -1.602 10.575 -14.077 1.00 97.94 384 SER A N 1
ATOM 3043 C CA . SER A 1 384 ? -3.055 10.450 -13.944 1.00 97.94 384 SER A CA 1
ATOM 3044 C C . SER A 1 384 ? -3.530 9.058 -14.389 1.00 97.94 384 SER A C 1
ATOM 3046 O O . SER A 1 384 ? -3.184 8.605 -15.481 1.00 97.94 384 SER A O 1
ATOM 3048 N N . PRO A 1 385 ? -4.392 8.372 -13.619 1.00 98.12 385 PRO A N 1
ATOM 3049 C CA . PRO A 1 385 ? -4.953 7.096 -14.047 1.00 98.12 385 PRO A CA 1
ATOM 3050 C C . PRO A 1 385 ? -5.966 7.256 -15.196 1.00 98.12 385 PRO A C 1
ATOM 3052 O O . PRO A 1 385 ? -6.271 6.285 -15.889 1.00 98.12 385 PRO A O 1
ATOM 3055 N N . SER A 1 386 ? -6.491 8.464 -15.450 1.00 97.88 386 SER A N 1
ATOM 3056 C CA . SER A 1 386 ? -7.488 8.702 -16.508 1.00 97.88 386 SER A CA 1
ATOM 3057 C C . SER A 1 386 ? -6.965 8.378 -17.914 1.00 97.88 386 SER A C 1
ATOM 3059 O O . SER A 1 386 ? -7.730 7.930 -18.777 1.00 97.88 386 SER A O 1
ATOM 3061 N N . VAL A 1 387 ? -5.654 8.519 -18.141 1.00 98.00 387 VAL A N 1
ATOM 3062 C CA . VAL A 1 387 ? -5.029 8.184 -19.428 1.00 98.00 387 VAL A CA 1
ATOM 3063 C C . VAL A 1 387 ? -4.912 6.674 -19.661 1.00 98.00 387 VAL A C 1
ATOM 3065 O O . VAL A 1 387 ? -4.677 6.259 -20.792 1.00 98.00 387 VAL A O 1
ATOM 3068 N N . MET A 1 388 ? -5.160 5.840 -18.642 1.00 98.25 388 MET A N 1
ATOM 3069 C CA . MET A 1 388 ? -5.132 4.377 -18.753 1.00 98.25 388 MET A CA 1
ATOM 3070 C C . MET A 1 388 ? -6.406 3.784 -19.370 1.00 98.25 388 MET A C 1
ATOM 3072 O O . MET A 1 388 ? -6.459 2.580 -19.608 1.00 98.25 388 MET A O 1
ATOM 3076 N N . GLN A 1 389 ? -7.455 4.574 -19.636 1.00 98.00 389 GLN A N 1
ATOM 3077 C CA . GLN A 1 389 ? -8.722 4.047 -20.171 1.00 98.00 389 GLN A CA 1
ATOM 3078 C C . GLN A 1 389 ? -8.573 3.171 -21.431 1.00 98.00 389 GLN A C 1
ATOM 3080 O O . GLN A 1 389 ? -9.259 2.148 -21.493 1.00 98.00 389 GLN A O 1
ATOM 3085 N N . PRO A 1 390 ? -7.724 3.505 -22.429 1.00 97.44 390 PRO A N 1
ATOM 3086 C CA . PRO A 1 390 ? -7.486 2.615 -23.565 1.00 97.44 390 PRO A CA 1
ATOM 3087 C C . PRO A 1 390 ? -6.946 1.247 -23.131 1.00 97.44 390 PRO A C 1
ATOM 3089 O O . PRO A 1 390 ? -7.480 0.224 -23.555 1.00 97.44 390 PRO A O 1
ATOM 3092 N N . LEU A 1 391 ? -5.961 1.223 -22.226 1.00 97.88 391 LEU A N 1
ATOM 3093 C CA . LEU A 1 391 ? -5.380 -0.006 -21.680 1.00 97.88 391 LEU A CA 1
ATOM 3094 C C . LEU A 1 391 ? -6.412 -0.816 -20.884 1.00 97.88 391 LEU A C 1
ATOM 3096 O O . LEU A 1 391 ? -6.568 -2.014 -21.107 1.00 97.88 391 LEU A O 1
ATOM 3100 N N . ILE A 1 392 ? -7.176 -0.159 -20.007 1.00 98.44 392 ILE A N 1
ATOM 3101 C CA . ILE A 1 392 ? -8.237 -0.793 -19.210 1.00 98.44 392 ILE A CA 1
ATOM 3102 C C . ILE A 1 392 ? -9.252 -1.501 -20.121 1.00 98.44 392 ILE A C 1
ATOM 3104 O O . ILE A 1 392 ? -9.634 -2.640 -19.850 1.00 98.44 392 ILE A O 1
ATOM 3108 N N . LYS A 1 393 ? -9.669 -0.845 -21.214 1.00 97.56 393 LYS A N 1
ATOM 3109 C CA . LYS A 1 393 ? -10.628 -1.396 -22.187 1.00 97.56 393 LYS A CA 1
ATOM 3110 C C . LYS A 1 393 ? -10.053 -2.550 -23.005 1.00 97.56 393 LYS A C 1
ATOM 3112 O O . LYS A 1 393 ? -10.801 -3.464 -23.340 1.00 97.56 393 LYS A O 1
ATOM 3117 N N . ALA A 1 394 ? -8.762 -2.508 -23.329 1.00 97.19 394 ALA A N 1
ATOM 3118 C CA . ALA A 1 394 ? -8.096 -3.551 -24.105 1.00 97.19 394 ALA A CA 1
ATOM 3119 C C . ALA A 1 394 ? -7.931 -4.867 -23.321 1.00 97.19 394 ALA A C 1
ATOM 3121 O O . ALA A 1 394 ? -7.913 -5.940 -23.920 1.00 97.19 394 ALA A O 1
ATOM 3122 N N . TYR A 1 395 ? -7.872 -4.800 -21.985 1.00 97.75 395 TYR A N 1
ATOM 3123 C CA . TYR A 1 395 ? -7.621 -5.953 -21.114 1.00 97.75 395 TYR A CA 1
ATOM 3124 C C . TYR A 1 395 ? -8.728 -6.179 -20.067 1.00 97.75 395 TYR A C 1
ATOM 3126 O O . TYR A 1 395 ? -8.459 -6.159 -18.862 1.00 97.75 395 TYR A O 1
ATOM 3134 N N . PRO A 1 396 ? -9.982 -6.450 -20.481 1.00 97.38 396 PRO A N 1
ATOM 3135 C CA . PRO A 1 396 ? -11.121 -6.549 -19.562 1.00 97.38 396 PRO A CA 1
ATOM 3136 C C . PRO A 1 396 ? -11.033 -7.734 -18.583 1.00 97.38 396 PRO A C 1
ATOM 3138 O O . PRO A 1 396 ? -11.677 -7.713 -17.536 1.00 97.38 396 PRO A O 1
ATOM 3141 N N . SER A 1 397 ? -10.245 -8.768 -18.900 1.00 97.19 397 SER A N 1
ATOM 3142 C CA . SER A 1 397 ? -10.007 -9.929 -18.028 1.00 97.19 397 SER A CA 1
ATOM 3143 C C . SER A 1 397 ? -8.924 -9.696 -16.971 1.00 97.19 397 SER A C 1
ATOM 3145 O O . SER A 1 397 ? -8.813 -10.480 -16.030 1.00 97.19 397 SER A O 1
ATOM 3147 N N . THR A 1 398 ? -8.111 -8.649 -17.115 1.00 98.62 398 THR A N 1
ATOM 3148 C CA . THR A 1 398 ? -6.978 -8.378 -16.226 1.00 98.62 398 THR A CA 1
ATOM 3149 C C . THR A 1 398 ? -7.403 -7.402 -15.144 1.00 98.62 398 THR A C 1
ATOM 3151 O O . THR A 1 398 ? -7.866 -6.301 -15.442 1.00 98.62 398 THR A O 1
ATOM 3154 N N . LYS A 1 399 ? -7.253 -7.801 -13.877 1.00 98.88 399 LYS A N 1
ATOM 3155 C CA . LYS A 1 399 ? -7.534 -6.923 -12.735 1.00 98.88 399 LYS A CA 1
ATOM 3156 C C . LYS A 1 399 ? -6.427 -5.873 -12.635 1.00 98.88 399 LYS A C 1
ATOM 3158 O O . LYS A 1 399 ? -5.256 -6.233 -12.576 1.00 98.88 399 LYS A O 1
ATOM 3163 N N . ILE A 1 400 ? -6.805 -4.605 -12.581 1.00 98.94 400 ILE A N 1
ATOM 3164 C CA . ILE A 1 400 ? -5.907 -3.456 -12.471 1.00 98.94 400 ILE A CA 1
ATOM 3165 C C . ILE A 1 400 ? -6.082 -2.847 -11.088 1.00 98.94 400 ILE A C 1
ATOM 3167 O O . ILE A 1 400 ? -7.206 -2.549 -10.685 1.00 98.94 400 ILE A O 1
ATOM 3171 N N . VAL A 1 401 ? -4.981 -2.652 -10.372 1.00 98.94 401 VAL A N 1
ATOM 3172 C CA . VAL A 1 401 ? -4.969 -1.987 -9.067 1.00 98.94 401 VAL A CA 1
ATOM 3173 C C . VAL A 1 401 ? -4.245 -0.658 -9.214 1.00 98.94 401 VAL A C 1
ATOM 3175 O O . VAL A 1 401 ? -3.052 -0.634 -9.503 1.00 98.94 401 VAL A O 1
ATOM 3178 N N . LEU A 1 402 ? -4.974 0.440 -9.038 1.00 98.88 402 LEU A N 1
ATOM 3179 C CA . LEU A 1 402 ? -4.403 1.782 -8.988 1.00 98.88 402 LEU A CA 1
ATOM 3180 C C . LEU A 1 402 ? -3.868 2.001 -7.573 1.00 98.88 402 LEU A C 1
ATOM 3182 O O . LEU A 1 402 ? -4.640 1.911 -6.617 1.00 98.88 402 LEU A O 1
ATOM 3186 N N . LEU A 1 403 ? -2.561 2.204 -7.445 1.00 98.88 403 LEU A N 1
ATOM 3187 C CA . LEU A 1 403 ? -1.903 2.379 -6.155 1.00 98.88 403 LEU A CA 1
ATOM 3188 C C . LEU A 1 403 ? -1.815 3.850 -5.747 1.00 98.88 403 LEU A C 1
ATOM 3190 O O . LEU A 1 403 ? -1.953 4.748 -6.583 1.00 98.88 403 LEU A O 1
ATOM 3194 N N . HIS A 1 404 ? -1.525 4.073 -4.469 1.00 98.38 404 HIS A N 1
ATOM 3195 C CA . HIS A 1 404 ? -1.121 5.364 -3.917 1.00 98.38 404 HIS A CA 1
ATOM 3196 C C . HIS A 1 404 ? -2.250 6.405 -3.881 1.00 98.38 404 HIS A C 1
ATOM 3198 O O . HIS A 1 404 ? -2.060 7.610 -4.075 1.00 98.38 404 HIS A O 1
ATOM 3204 N N . SER A 1 405 ? -3.492 5.934 -3.711 1.00 98.25 405 SER A N 1
ATOM 3205 C CA . SER A 1 405 ? -4.714 6.752 -3.816 1.00 98.25 405 SER A CA 1
ATOM 3206 C C . SER A 1 405 ? -4.882 7.486 -5.152 1.00 98.25 405 SER A C 1
ATOM 3208 O O . SER A 1 405 ? -5.754 8.355 -5.271 1.00 98.25 405 SER A O 1
ATOM 3210 N N . SER A 1 406 ? -4.014 7.208 -6.127 1.00 98.25 406 SER A N 1
ATOM 3211 C CA . SER A 1 406 ? -3.769 8.052 -7.292 1.00 98.25 406 SER A CA 1
ATOM 3212 C C . SER A 1 406 ? -3.588 9.537 -6.969 1.00 98.25 406 SER A C 1
ATOM 3214 O O . SER A 1 406 ? -3.922 10.357 -7.814 1.00 98.25 406 SER A O 1
ATOM 3216 N N . TYR A 1 407 ? -3.133 9.929 -5.774 1.00 98.31 407 TYR A N 1
ATOM 3217 C CA . TYR A 1 407 ? -3.088 11.344 -5.373 1.00 98.31 407 TYR A CA 1
ATOM 3218 C C . TYR A 1 407 ? -2.204 12.167 -6.334 1.00 98.31 407 TYR A C 1
ATOM 3220 O O . TYR A 1 407 ? -1.094 11.737 -6.602 1.00 98.31 407 TYR A O 1
ATOM 3228 N N . PRO A 1 408 ? -2.619 13.337 -6.863 1.00 97.75 408 PRO A N 1
ATOM 3229 C CA . PRO A 1 408 ? -3.809 14.128 -6.527 1.00 97.75 408 PRO A CA 1
ATOM 3230 C C . PRO A 1 408 ? -5.065 13.802 -7.364 1.00 97.75 408 PRO A C 1
ATOM 3232 O O . PRO A 1 408 ? -6.076 14.496 -7.277 1.00 97.75 408 PRO A O 1
ATOM 3235 N N . PHE A 1 409 ? -5.028 12.746 -8.170 1.00 98.56 409 PHE A N 1
ATOM 3236 C CA . PHE A 1 409 ? -6.073 12.288 -9.090 1.00 98.56 409 PHE A CA 1
ATOM 3237 C C . PHE A 1 409 ? -7.067 11.283 -8.475 1.00 98.56 409 PHE A C 1
ATOM 3239 O O . PHE A 1 409 ? -7.723 10.532 -9.200 1.00 98.56 409 PHE A O 1
ATOM 3246 N N . THR A 1 410 ? -7.229 11.251 -7.149 1.00 98.75 410 THR A N 1
ATOM 3247 C CA . THR A 1 410 ? -8.084 10.272 -6.443 1.00 98.75 410 THR A CA 1
ATOM 3248 C C . THR A 1 410 ? -9.507 10.198 -7.001 1.00 98.75 410 THR A C 1
ATOM 3250 O O . THR A 1 410 ? -10.074 9.113 -7.139 1.00 98.75 410 THR A O 1
ATOM 3253 N N . ARG A 1 411 ? -10.088 11.338 -7.391 1.00 98.62 411 ARG A N 1
ATOM 3254 C CA . ARG A 1 411 ? -11.429 11.387 -7.999 1.00 98.62 411 ARG A CA 1
ATOM 3255 C C . ARG A 1 411 ? -11.505 10.693 -9.355 1.00 98.62 411 ARG A C 1
ATOM 3257 O O . ARG A 1 411 ? -12.495 10.025 -9.643 1.00 98.62 411 ARG A O 1
ATOM 3264 N N . GLU A 1 412 ? -10.467 10.827 -10.176 1.00 98.50 412 GLU A N 1
ATOM 3265 C CA . GLU A 1 412 ? -10.384 10.135 -11.464 1.00 98.50 412 GLU A CA 1
ATOM 3266 C C . GLU A 1 412 ? -10.318 8.626 -11.238 1.00 98.50 412 GLU A C 1
ATOM 3268 O O . GLU A 1 412 ? -11.055 7.872 -11.871 1.00 98.50 412 GLU A O 1
ATOM 3273 N N . ALA A 1 413 ? -9.516 8.185 -10.268 1.00 98.62 413 ALA A N 1
ATOM 3274 C CA . ALA A 1 413 ? -9.438 6.782 -9.884 1.00 98.62 413 ALA A CA 1
ATOM 3275 C C . ALA A 1 413 ? -10.789 6.238 -9.389 1.00 98.62 413 ALA A C 1
ATOM 3277 O O . ALA A 1 413 ? -11.224 5.173 -9.832 1.00 98.62 413 ALA A O 1
ATOM 3278 N N . GLY A 1 414 ? -11.494 6.993 -8.538 1.00 98.50 414 GLY A N 1
ATOM 3279 C CA . GLY A 1 414 ? -12.844 6.659 -8.075 1.00 98.50 414 GLY A CA 1
ATOM 3280 C C . GLY A 1 414 ? -13.862 6.541 -9.216 1.00 98.50 414 GLY A C 1
ATOM 3281 O O . GLY A 1 414 ? -14.688 5.630 -9.215 1.00 98.50 414 GLY A O 1
ATOM 3282 N N . TYR A 1 415 ? -13.777 7.404 -10.233 1.00 98.69 415 TYR A N 1
ATOM 3283 C CA . TYR A 1 415 ? -14.600 7.282 -11.438 1.00 98.69 415 TYR A CA 1
ATOM 3284 C C . TYR A 1 415 ? -14.290 5.991 -12.210 1.00 98.69 415 TYR A C 1
ATOM 3286 O O . TYR A 1 415 ? -15.205 5.248 -12.569 1.00 98.69 415 TYR A O 1
ATOM 3294 N N . LEU A 1 416 ? -13.007 5.680 -12.430 1.00 98.81 416 LEU A N 1
ATOM 3295 C CA . LEU A 1 416 ? -12.599 4.472 -13.154 1.00 98.81 416 LEU A CA 1
ATOM 3296 C C . LEU A 1 416 ? -13.060 3.193 -12.444 1.00 98.81 416 LEU A C 1
ATOM 3298 O O . LEU A 1 416 ? -13.550 2.274 -13.102 1.00 98.81 416 LEU A O 1
ATOM 3302 N N . THR A 1 417 ? -12.967 3.128 -11.113 1.00 98.75 417 THR A N 1
ATOM 3303 C CA . THR A 1 417 ? -13.433 1.955 -10.354 1.00 98.75 417 THR A CA 1
ATOM 3304 C C . THR A 1 417 ? -14.954 1.797 -10.391 1.00 98.75 417 THR A C 1
ATOM 3306 O O . THR A 1 417 ? -15.451 0.665 -10.340 1.00 98.75 417 THR A O 1
ATOM 3309 N N . ALA A 1 418 ? -15.703 2.896 -10.508 1.00 98.50 418 ALA A N 1
ATOM 3310 C CA . ALA A 1 418 ? -17.157 2.873 -10.623 1.00 98.50 418 ALA A CA 1
ATOM 3311 C C . ALA A 1 418 ? -17.629 2.337 -11.985 1.00 98.50 418 ALA A C 1
ATOM 3313 O O . ALA A 1 418 ? -18.629 1.620 -12.039 1.00 98.50 418 ALA A O 1
ATOM 3314 N N . VAL A 1 419 ? -16.906 2.635 -13.073 1.00 98.31 419 VAL A N 1
ATOM 3315 C CA .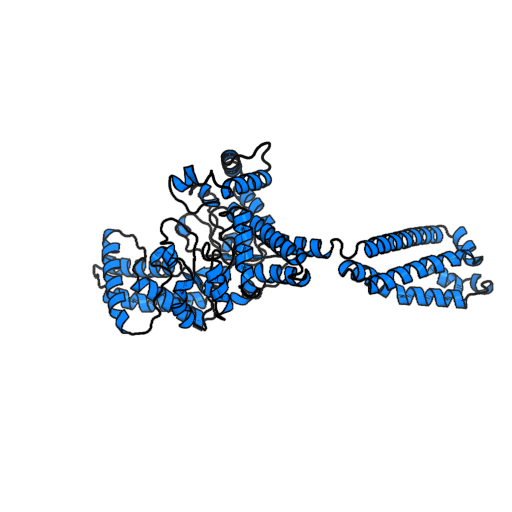 VAL A 1 419 ? -17.352 2.308 -14.442 1.00 98.31 419 VAL A CA 1
ATOM 3316 C C . VAL A 1 419 ? -16.682 1.074 -15.059 1.00 98.31 419 VAL A C 1
ATOM 3318 O O . VAL A 1 419 ? -17.273 0.456 -15.942 1.00 98.31 419 VAL A O 1
ATOM 3321 N N . TYR A 1 420 ? -15.494 0.665 -14.595 1.00 98.69 420 TYR A N 1
ATOM 3322 C CA . TYR A 1 420 ? -14.790 -0.516 -15.115 1.00 98.69 420 TYR A CA 1
ATOM 3323 C C . TYR A 1 420 ? -14.788 -1.672 -14.103 1.00 98.69 420 TYR A C 1
ATOM 3325 O O . TYR A 1 420 ? -14.325 -1.507 -12.970 1.00 98.69 420 TYR A O 1
ATOM 3333 N N . PRO A 1 421 ? -15.272 -2.879 -14.465 1.00 98.12 421 PRO A N 1
ATOM 3334 C CA . PRO A 1 421 ? -15.405 -4.001 -13.531 1.00 98.12 421 PRO A CA 1
ATOM 3335 C C . PRO A 1 421 ? -14.060 -4.518 -13.006 1.00 98.12 421 PRO A C 1
ATOM 3337 O O . PRO A 1 421 ? -13.999 -5.018 -11.884 1.00 98.12 421 PRO A O 1
ATOM 3340 N N . ASN A 1 422 ? -12.998 -4.367 -13.796 1.00 98.62 422 ASN A N 1
ATOM 3341 C CA . ASN A 1 422 ? -11.663 -4.886 -13.536 1.00 98.62 422 ASN A CA 1
ATOM 3342 C C . ASN A 1 422 ? -10.714 -3.885 -12.855 1.00 98.62 422 ASN A C 1
ATOM 3344 O O . ASN A 1 422 ? -9.568 -4.246 -12.619 1.00 98.62 422 ASN A O 1
ATOM 3348 N N . VAL A 1 423 ? -11.159 -2.670 -12.515 1.00 98.88 423 VAL A N 1
ATOM 3349 C CA . VAL A 1 423 ? -10.318 -1.651 -11.859 1.00 98.88 423 VAL A CA 1
ATOM 3350 C C . VAL A 1 423 ? -10.620 -1.572 -10.363 1.00 98.88 423 VAL A C 1
ATOM 3352 O O . VAL A 1 423 ? -11.784 -1.526 -9.960 1.00 98.88 423 VAL A O 1
ATOM 3355 N N . PHE A 1 424 ? -9.562 -1.543 -9.558 1.00 98.94 424 PHE A N 1
ATOM 3356 C CA . PHE A 1 424 ? -9.549 -1.468 -8.098 1.00 98.94 424 PHE A CA 1
ATOM 3357 C C . PHE A 1 424 ? -8.671 -0.296 -7.650 1.00 98.94 424 PHE A C 1
ATOM 3359 O O . PHE A 1 424 ? -7.790 0.129 -8.397 1.00 98.94 424 PHE A O 1
ATOM 3366 N N . LEU A 1 425 ? -8.904 0.210 -6.440 1.00 98.88 425 LEU A N 1
ATOM 3367 C CA . LEU A 1 425 ? -8.188 1.366 -5.904 1.00 98.88 425 LEU A CA 1
ATOM 3368 C C . LEU A 1 425 ? -7.641 1.052 -4.519 1.00 98.88 425 LEU A C 1
ATOM 3370 O O . LEU A 1 425 ? -8.400 0.709 -3.612 1.00 98.88 425 LEU A O 1
ATOM 3374 N N . ASP A 1 426 ? -6.334 1.181 -4.378 1.00 98.50 426 ASP A N 1
ATOM 3375 C CA . ASP A 1 426 ? -5.663 1.296 -3.093 1.00 98.50 426 ASP A CA 1
ATOM 3376 C C . ASP A 1 426 ? -5.684 2.765 -2.611 1.00 98.50 426 ASP A C 1
ATOM 3378 O O . ASP A 1 426 ? -5.684 3.684 -3.430 1.00 98.50 426 ASP A O 1
ATOM 3382 N N . PHE A 1 427 ? -5.721 2.994 -1.293 1.00 98.25 427 PHE A N 1
ATOM 3383 C CA . PHE A 1 427 ? -5.612 4.334 -0.696 1.00 98.25 427 PHE A CA 1
ATOM 3384 C C . PHE A 1 427 ? -4.324 4.551 0.133 1.00 98.25 427 PHE A C 1
ATOM 3386 O O . PHE A 1 427 ? -4.308 5.385 1.037 1.00 98.25 427 PHE A O 1
ATOM 3393 N N . GLY A 1 428 ? -3.258 3.793 -0.141 1.00 96.38 428 GLY A N 1
ATOM 3394 C CA . GLY A 1 428 ? -1.947 3.873 0.510 1.00 96.38 428 GLY A CA 1
ATOM 3395 C C . GLY A 1 428 ? -1.068 5.048 0.059 1.00 96.38 428 GLY A C 1
ATOM 3396 O O . GLY A 1 428 ? -1.554 5.967 -0.607 1.00 96.38 428 GLY A O 1
ATOM 3397 N N . GLU A 1 429 ? 0.213 5.013 0.464 1.00 96.00 429 GLU A N 1
ATOM 3398 C CA . GLU A 1 429 ? 1.312 5.997 0.258 1.00 96.00 429 GLU A CA 1
ATOM 3399 C C . GLU A 1 429 ? 1.072 7.407 0.820 1.00 96.00 429 GLU A C 1
ATOM 3401 O O . GLU A 1 429 ? 1.952 7.995 1.434 1.00 96.00 429 GLU A O 1
ATOM 3406 N N . ILE A 1 430 ? -0.150 7.943 0.763 1.00 98.06 430 ILE A N 1
ATOM 3407 C CA . ILE A 1 430 ? -0.493 9.258 1.340 1.00 98.06 430 ILE A CA 1
ATOM 3408 C C . ILE A 1 430 ? -0.243 9.346 2.862 1.00 98.06 430 ILE A C 1
ATOM 3410 O O . ILE A 1 430 ? -0.304 10.428 3.460 1.00 98.06 430 ILE A O 1
ATOM 3414 N N . PHE A 1 431 ? -0.001 8.198 3.498 1.00 97.88 431 PHE A N 1
ATOM 3415 C CA . PHE A 1 431 ? 0.394 8.040 4.887 1.00 97.88 431 PHE A CA 1
ATOM 3416 C C . PHE A 1 431 ? 1.891 7.678 4.939 1.00 97.88 431 PHE A C 1
ATOM 3418 O O . PHE A 1 431 ? 2.227 6.577 4.521 1.00 97.88 431 PHE A O 1
ATOM 3425 N N . PRO A 1 432 ? 2.790 8.513 5.493 1.00 96.81 432 PRO A N 1
ATOM 3426 C CA . PRO A 1 432 ? 2.555 9.767 6.214 1.00 96.81 432 PRO A CA 1
ATOM 3427 C C . PRO A 1 432 ? 2.735 11.060 5.390 1.00 96.81 432 PRO A C 1
ATOM 3429 O O . PRO A 1 432 ? 2.880 12.122 5.988 1.00 96.81 432 PRO A O 1
ATOM 3432 N N . PHE A 1 433 ? 2.714 11.001 4.057 1.00 97.62 433 PHE A N 1
ATOM 3433 C CA . PHE A 1 433 ? 3.120 12.098 3.161 1.00 97.62 433 PHE A CA 1
ATOM 3434 C C . PHE A 1 433 ? 2.181 13.314 3.157 1.00 97.62 433 PHE A C 1
ATOM 3436 O O . PHE A 1 433 ? 2.602 14.440 2.889 1.00 97.62 433 PHE A O 1
ATOM 3443 N N . LEU A 1 434 ? 0.896 13.123 3.466 1.00 98.25 434 LEU A N 1
ATOM 3444 C CA . LEU A 1 434 ? -0.074 14.216 3.554 1.00 98.25 434 LEU A CA 1
ATOM 3445 C C . LEU A 1 434 ? -0.317 14.670 4.997 1.00 98.25 434 LEU A C 1
ATOM 3447 O O . LEU A 1 434 ? -0.189 13.916 5.962 1.00 98.25 434 LEU A O 1
ATOM 3451 N N . SER A 1 435 ? -0.771 15.918 5.148 1.00 97.88 435 SER A N 1
ATOM 3452 C CA . SER A 1 435 ? -1.330 16.389 6.419 1.00 97.88 435 SER A CA 1
ATOM 3453 C C . SER A 1 435 ? -2.540 15.538 6.829 1.00 97.88 435 SER A C 1
ATOM 3455 O O . SER A 1 435 ? -3.205 14.937 5.986 1.00 97.88 435 SER A O 1
ATOM 3457 N N . ALA A 1 436 ? -2.882 15.518 8.121 1.00 97.56 436 ALA A N 1
ATOM 3458 C CA . ALA A 1 436 ? -4.026 14.737 8.607 1.00 97.56 436 ALA A CA 1
ATOM 3459 C C . ALA A 1 436 ? -5.348 15.082 7.893 1.00 97.56 436 ALA A C 1
ATOM 3461 O O . ALA A 1 436 ? -6.138 14.188 7.598 1.00 97.56 436 ALA A O 1
ATOM 3462 N N . GLU A 1 437 ? -5.570 16.362 7.578 1.00 97.56 437 GLU A N 1
ATOM 3463 C CA . GLU A 1 437 ? -6.754 16.789 6.825 1.00 97.56 437 GLU A CA 1
ATOM 3464 C C . GLU A 1 437 ? -6.661 16.396 5.346 1.00 97.56 437 GLU A C 1
ATOM 3466 O O . GLU A 1 437 ? -7.655 15.967 4.767 1.00 97.56 437 GLU A O 1
ATOM 3471 N N . GLY A 1 438 ? -5.468 16.465 4.742 1.00 98.44 438 GLY A N 1
ATOM 3472 C CA . GLY A 1 438 ? -5.241 15.977 3.380 1.00 98.44 438 GLY A CA 1
ATOM 3473 C C . GLY A 1 438 ? -5.573 14.491 3.247 1.00 98.44 438 GLY A C 1
ATOM 3474 O O . GLY A 1 438 ? -6.315 14.101 2.350 1.00 98.44 438 GLY A O 1
ATOM 3475 N N . GLN A 1 439 ? -5.125 13.675 4.202 1.00 98.69 439 GLN A N 1
ATOM 3476 C CA . GLN A 1 439 ? -5.459 12.250 4.267 1.00 98.69 439 GLN A CA 1
ATOM 3477 C C . GLN A 1 439 ? -6.967 12.011 4.400 1.00 98.69 439 GLN A C 1
ATOM 3479 O O . GLN A 1 439 ? -7.533 11.196 3.671 1.00 98.69 439 GLN A O 1
ATOM 3484 N N . ALA A 1 440 ? -7.639 12.736 5.301 1.00 98.69 440 ALA A N 1
ATOM 3485 C CA . ALA A 1 440 ? -9.089 12.640 5.456 1.00 98.69 440 ALA A CA 1
ATOM 3486 C C . ALA A 1 440 ? -9.827 13.051 4.173 1.00 98.69 440 ALA A C 1
ATOM 3488 O O . ALA A 1 440 ? -10.785 12.386 3.778 1.00 98.69 440 ALA A O 1
ATOM 3489 N N . GLY A 1 441 ? -9.359 14.103 3.498 1.00 98.75 441 GLY A N 1
ATOM 3490 C CA . GLY A 1 441 ? -9.871 14.554 2.208 1.00 98.75 441 GLY A CA 1
ATOM 3491 C C . GLY A 1 441 ? -9.743 13.490 1.121 1.00 98.75 441 GLY A C 1
ATOM 3492 O O . GLY A 1 441 ? -10.716 13.230 0.415 1.00 98.75 441 GLY A O 1
ATOM 3493 N N . VAL A 1 442 ? -8.594 12.818 1.026 1.00 98.81 442 VAL A N 1
ATOM 3494 C CA . VAL A 1 442 ? -8.384 11.725 0.065 1.00 98.81 442 VAL A CA 1
ATOM 3495 C C . VAL A 1 442 ? -9.301 10.540 0.362 1.00 98.81 442 VAL A C 1
ATOM 3497 O O . VAL A 1 442 ? -9.998 10.078 -0.536 1.00 98.81 442 VAL A O 1
ATOM 3500 N N . VAL A 1 443 ? -9.403 10.087 1.617 1.00 98.75 443 VAL A N 1
ATOM 3501 C CA . VAL A 1 443 ? -10.318 8.984 1.975 1.00 98.75 443 VAL A CA 1
ATOM 3502 C C . VAL A 1 443 ? -11.781 9.355 1.690 1.00 98.75 443 VAL A C 1
ATOM 3504 O O . VAL A 1 443 ? -12.540 8.518 1.201 1.00 98.75 443 VAL A O 1
ATOM 3507 N N . LYS A 1 444 ? -12.182 10.614 1.925 1.00 98.69 444 LYS A N 1
ATOM 3508 C CA . LYS A 1 444 ? -13.505 11.123 1.522 1.00 98.69 444 LYS A CA 1
ATOM 3509 C C . LYS A 1 444 ? -13.691 11.034 0.003 1.00 98.69 444 LYS A C 1
ATOM 3511 O O . LYS A 1 444 ? -14.709 10.505 -0.425 1.00 98.69 444 LYS A O 1
ATOM 3516 N N . GLN A 1 445 ? -12.704 11.452 -0.796 1.00 98.69 445 GLN A N 1
ATOM 3517 C CA . GLN A 1 445 ? -12.742 11.349 -2.264 1.00 98.69 445 GLN A CA 1
ATOM 3518 C C . GLN A 1 445 ? -12.803 9.902 -2.768 1.00 98.69 445 GLN A C 1
ATOM 3520 O O . GLN A 1 445 ? -13.546 9.615 -3.703 1.00 98.69 445 GLN A O 1
ATOM 3525 N N . VAL A 1 446 ? -12.088 8.967 -2.133 1.00 98.62 446 VAL A N 1
ATOM 3526 C CA . VAL A 1 446 ? -12.220 7.533 -2.437 1.00 98.62 446 VAL A CA 1
ATOM 3527 C C . VAL A 1 446 ? -13.676 7.094 -2.247 1.00 98.62 446 VAL A C 1
ATOM 3529 O O . VAL A 1 446 ? -14.246 6.448 -3.126 1.00 98.62 446 VAL A O 1
ATOM 3532 N N . LEU A 1 447 ? -14.303 7.480 -1.133 1.00 98.19 447 LEU A N 1
ATOM 3533 C CA . LEU A 1 447 ? -15.686 7.119 -0.805 1.00 98.19 447 LEU A CA 1
ATOM 3534 C C . LEU A 1 447 ? -16.752 7.872 -1.628 1.00 98.19 447 LEU A C 1
ATOM 3536 O O . LEU A 1 447 ? -17.908 7.455 -1.593 1.00 98.19 447 LEU A O 1
ATOM 3540 N N . GLU A 1 448 ? -16.399 8.928 -2.378 1.00 96.94 448 GLU A N 1
ATOM 3541 C CA . GLU A 1 448 ? -17.345 9.673 -3.234 1.00 96.94 448 GLU A CA 1
ATOM 3542 C C . GLU A 1 448 ? -17.937 8.777 -4.337 1.00 96.94 448 GLU A C 1
ATOM 3544 O O . GLU A 1 448 ? -19.136 8.846 -4.607 1.00 96.94 448 GLU A O 1
ATOM 3549 N N . LEU A 1 449 ? -17.107 7.940 -4.977 1.00 97.12 449 LEU A N 1
ATOM 3550 C CA . LEU A 1 449 ? -17.519 7.109 -6.120 1.00 97.12 449 LEU A CA 1
ATOM 3551 C C . LEU A 1 449 ? -17.035 5.658 -6.066 1.00 97.12 449 LEU A C 1
ATOM 3553 O O . LEU A 1 449 ? -17.667 4.796 -6.682 1.00 97.12 449 LEU A O 1
ATOM 3557 N N . CYS A 1 450 ? -15.939 5.354 -5.361 1.00 98.50 450 CYS A N 1
ATOM 3558 C CA . CYS A 1 450 ? -15.353 4.020 -5.424 1.00 98.50 450 CYS A CA 1
ATOM 3559 C C . CYS A 1 450 ? -16.269 2.985 -4.748 1.00 98.50 450 CYS A C 1
ATOM 3561 O O . CYS A 1 450 ? -16.593 3.121 -3.561 1.00 98.50 450 CYS A O 1
ATOM 3563 N N . PRO A 1 451 ? -16.657 1.898 -5.442 1.00 98.62 451 PRO A N 1
ATOM 3564 C CA . PRO A 1 451 ? -17.399 0.820 -4.810 1.00 98.62 451 PRO A CA 1
ATOM 3565 C C . PRO A 1 451 ? -16.607 0.230 -3.638 1.00 98.62 451 PRO A C 1
ATOM 3567 O O . PRO A 1 451 ? -15.464 -0.192 -3.788 1.00 98.62 451 PRO A O 1
ATOM 3570 N N . THR A 1 452 ? -17.220 0.128 -2.456 1.00 98.38 452 THR A N 1
ATOM 3571 C CA . THR A 1 452 ? -16.506 -0.314 -1.237 1.00 98.38 452 THR A CA 1
ATOM 3572 C C . THR A 1 452 ? -15.992 -1.764 -1.285 1.00 98.38 452 THR A C 1
ATOM 3574 O O . THR A 1 452 ? -15.233 -2.187 -0.416 1.00 98.38 452 THR A O 1
ATOM 3577 N N . ASN A 1 453 ? -16.387 -2.549 -2.290 1.00 98.56 453 ASN A N 1
ATOM 3578 C CA . ASN A 1 453 ? -15.838 -3.873 -2.603 1.00 98.56 453 ASN A CA 1
ATOM 3579 C C . ASN A 1 453 ? -14.630 -3.828 -3.565 1.00 98.56 453 ASN A C 1
ATOM 3581 O O . ASN A 1 453 ? -14.178 -4.878 -4.025 1.00 98.56 453 ASN A O 1
ATOM 3585 N N . LYS A 1 454 ? -14.129 -2.633 -3.892 1.00 98.88 454 LYS A N 1
ATOM 3586 C CA . LYS A 1 454 ? -12.961 -2.390 -4.748 1.00 98.88 454 LYS A CA 1
ATOM 3587 C C . LYS A 1 454 ? -11.873 -1.530 -4.094 1.00 98.88 454 LYS A C 1
ATOM 3589 O O . LYS A 1 454 ? -10.834 -1.325 -4.712 1.00 98.88 454 LYS A O 1
ATOM 3594 N N . ILE A 1 455 ? -12.113 -1.060 -2.870 1.00 98.81 455 ILE A N 1
ATOM 3595 C CA . ILE A 1 455 ? -11.156 -0.291 -2.067 1.00 98.81 455 ILE A CA 1
ATOM 3596 C C . ILE A 1 455 ? -10.215 -1.264 -1.354 1.00 98.81 455 ILE A C 1
ATOM 3598 O O . ILE A 1 455 ? -10.691 -2.195 -0.705 1.00 98.81 455 ILE A O 1
ATOM 3602 N N . MET A 1 456 ? -8.910 -1.065 -1.459 1.00 98.56 456 MET A N 1
ATOM 3603 C CA . MET A 1 456 ? -7.876 -1.816 -0.739 1.00 98.56 456 MET A CA 1
ATOM 3604 C C . MET A 1 456 ? -6.933 -0.841 -0.037 1.00 98.56 456 MET A C 1
ATOM 3606 O O . MET A 1 456 ? -7.078 0.367 -0.205 1.00 98.56 456 MET A O 1
ATOM 3610 N N . TRP A 1 457 ? -6.016 -1.350 0.773 1.00 98.75 457 TRP A N 1
ATOM 3611 C CA . TRP A 1 457 ? -5.094 -0.533 1.543 1.00 98.75 457 TRP A CA 1
ATOM 3612 C C . TRP A 1 457 ? -3.685 -1.109 1.507 1.00 98.75 457 TRP A C 1
ATOM 3614 O O . TRP A 1 457 ? -3.488 -2.310 1.725 1.00 98.75 457 TRP A O 1
ATOM 3624 N N . SER A 1 458 ? -2.714 -0.223 1.342 1.00 98.69 458 SER A N 1
ATOM 3625 C CA . SER A 1 458 ? -1.311 -0.522 1.525 1.00 98.69 458 SER A CA 1
ATOM 3626 C C . SER A 1 458 ? -0.590 0.528 2.366 1.00 98.69 458 SER A C 1
ATOM 3628 O O . SER A 1 458 ? -1.035 1.673 2.497 1.00 98.69 458 SER A O 1
ATOM 3630 N N . THR A 1 459 ? 0.534 0.137 2.964 1.00 98.69 459 THR A N 1
ATOM 3631 C CA . THR A 1 459 ? 1.444 1.101 3.599 1.00 98.69 459 THR A CA 1
ATOM 3632 C C . THR A 1 459 ? 2.304 1.809 2.568 1.00 98.69 459 THR A C 1
ATOM 3634 O O . THR A 1 459 ? 2.662 2.958 2.793 1.00 98.69 459 THR A O 1
ATOM 3637 N N . ASP A 1 460 ? 2.632 1.122 1.468 1.00 98.31 460 ASP A N 1
ATOM 3638 C CA . ASP A 1 460 ? 3.774 1.468 0.615 1.00 98.31 460 ASP A CA 1
ATOM 3639 C C . ASP A 1 460 ? 5.094 1.586 1.400 1.00 98.31 460 ASP A C 1
ATOM 3641 O O . ASP A 1 460 ? 6.030 2.301 1.042 1.00 98.31 460 ASP A O 1
ATOM 3645 N N . GLY A 1 461 ? 5.148 0.882 2.534 1.00 97.38 461 GLY A N 1
ATOM 3646 C CA . GLY A 1 461 ? 6.242 0.942 3.476 1.00 97.38 461 GLY A CA 1
ATOM 3647 C C . GLY A 1 461 ? 7.507 0.409 2.834 1.00 97.38 461 GLY A C 1
ATOM 3648 O O . GLY A 1 461 ? 7.545 -0.719 2.349 1.00 97.38 461 GLY A O 1
ATOM 3649 N N . HIS A 1 462 ? 8.552 1.218 2.847 1.00 96.31 462 HIS A N 1
ATOM 3650 C CA . HIS A 1 462 ? 9.854 0.882 2.304 1.00 96.31 462 HIS A CA 1
ATOM 3651 C C . HIS A 1 462 ? 10.954 1.307 3.272 1.00 96.31 462 HIS A C 1
ATOM 3653 O O . HIS A 1 462 ? 10.752 2.229 4.067 1.00 96.31 462 HIS A O 1
ATOM 3659 N N . TRP A 1 463 ? 12.100 0.622 3.195 1.00 97.88 463 TRP A N 1
ATOM 3660 C CA . TRP A 1 463 ? 13.371 0.896 3.881 1.00 97.88 463 TRP A CA 1
ATOM 3661 C C . TRP A 1 463 ? 13.357 0.887 5.422 1.00 97.88 463 TRP A C 1
ATOM 3663 O O . TRP A 1 463 ? 14.144 0.180 6.057 1.00 97.88 463 TRP A O 1
ATOM 3673 N N . TRP A 1 464 ? 12.476 1.662 6.041 1.00 98.38 464 TRP A N 1
ATOM 3674 C CA . TRP A 1 464 ? 12.400 1.915 7.473 1.00 98.38 464 TRP A CA 1
ATOM 3675 C C . TRP A 1 464 ? 11.160 1.260 8.084 1.00 98.38 464 TRP A C 1
ATOM 3677 O O . TRP A 1 464 ? 10.067 1.441 7.557 1.00 98.38 464 TRP A O 1
ATOM 3687 N N . PRO A 1 465 ? 11.257 0.550 9.220 1.00 98.44 465 PRO A N 1
ATOM 3688 C CA . PRO A 1 465 ? 10.074 -0.030 9.858 1.00 98.44 465 PRO A CA 1
ATOM 3689 C C . PRO A 1 465 ? 9.064 1.044 10.314 1.00 98.44 465 PRO A C 1
ATOM 3691 O O . PRO A 1 465 ? 7.865 0.780 10.420 1.00 98.44 465 PRO A O 1
ATOM 3694 N N . GLU A 1 466 ? 9.519 2.284 10.514 1.00 98.69 466 GLU A N 1
ATOM 3695 C CA . GLU A 1 466 ? 8.676 3.446 10.780 1.00 98.69 466 GLU A CA 1
ATOM 3696 C C . GLU A 1 466 ? 7.670 3.750 9.658 1.00 98.69 466 GLU A C 1
ATOM 3698 O O . GLU A 1 466 ? 6.592 4.269 9.960 1.00 98.69 466 GLU A O 1
ATOM 3703 N N . SER A 1 467 ? 7.975 3.421 8.394 1.00 98.50 467 SER A N 1
ATOM 3704 C CA . SER A 1 467 ? 7.066 3.668 7.261 1.00 98.50 467 SER A CA 1
ATOM 3705 C C . SER A 1 467 ? 5.815 2.795 7.371 1.00 98.50 467 SER A C 1
ATOM 3707 O O . SER A 1 467 ? 4.694 3.303 7.326 1.00 98.50 467 SER A O 1
ATOM 3709 N N . TYR A 1 468 ? 5.987 1.512 7.695 1.00 98.75 468 TYR A N 1
ATOM 3710 C CA . TYR A 1 468 ? 4.891 0.593 8.008 1.00 98.75 468 TYR A CA 1
ATOM 3711 C C . TYR A 1 468 ? 4.085 1.041 9.232 1.00 98.75 468 TYR A C 1
ATOM 3713 O O . TYR A 1 468 ? 2.847 1.007 9.220 1.00 98.75 468 TYR A O 1
ATOM 3721 N N . TYR A 1 469 ? 4.770 1.476 10.296 1.00 98.81 469 TYR A N 1
ATOM 3722 C CA . TYR A 1 469 ? 4.124 1.929 11.529 1.00 98.81 469 TYR A CA 1
ATOM 3723 C C . TYR A 1 469 ? 3.247 3.162 11.297 1.00 98.81 469 TYR A C 1
ATOM 3725 O O . TYR A 1 469 ? 2.057 3.146 11.631 1.00 98.81 469 TYR A O 1
ATOM 3733 N N . LEU A 1 470 ? 3.810 4.225 10.715 1.00 98.81 470 LEU A N 1
ATOM 3734 C CA . LEU A 1 470 ? 3.083 5.465 10.455 1.00 98.81 470 LEU A CA 1
ATOM 3735 C C . LEU A 1 470 ? 1.999 5.263 9.396 1.00 98.81 470 LEU A C 1
ATOM 3737 O O . LEU A 1 470 ? 0.873 5.720 9.612 1.00 98.81 470 LEU A O 1
ATOM 3741 N N . GLY A 1 471 ? 2.302 4.530 8.320 1.00 98.50 471 GLY A N 1
ATOM 3742 C CA . GLY A 1 471 ? 1.346 4.176 7.274 1.00 98.50 471 GLY A CA 1
ATOM 3743 C C . GLY A 1 471 ? 0.103 3.503 7.855 1.00 98.50 471 GLY A C 1
ATOM 3744 O O . GLY A 1 471 ? -1.027 3.941 7.633 1.00 98.50 471 GLY A O 1
ATOM 3745 N N . THR A 1 472 ? 0.303 2.504 8.718 1.00 98.62 472 THR A N 1
ATOM 3746 C CA . THR A 1 472 ? -0.795 1.777 9.368 1.00 98.62 472 THR A CA 1
ATOM 3747 C C . THR A 1 472 ? -1.546 2.618 10.395 1.00 98.62 472 THR A C 1
ATOM 3749 O O . THR A 1 472 ? -2.781 2.641 10.403 1.00 98.62 472 THR A O 1
ATOM 3752 N N . LEU A 1 473 ? -0.820 3.304 11.282 1.00 98.62 473 LEU A N 1
ATOM 3753 C CA . LEU A 1 473 ? -1.412 4.107 12.350 1.00 98.62 473 LEU A CA 1
ATOM 3754 C C . LEU A 1 473 ? -2.313 5.200 11.773 1.00 98.62 473 LEU A C 1
ATOM 3756 O O . LEU A 1 473 ? -3.465 5.351 12.191 1.00 98.62 473 LEU A O 1
ATOM 3760 N N . GLN A 1 474 ? -1.791 5.955 10.807 1.00 98.75 474 GLN A N 1
ATOM 3761 C CA . GLN A 1 474 ? -2.495 7.093 10.235 1.00 98.75 474 GLN A CA 1
ATOM 3762 C C . GLN A 1 474 ? -3.651 6.649 9.332 1.00 98.75 474 GLN A C 1
ATOM 3764 O O . GLN A 1 474 ? -4.721 7.258 9.406 1.00 98.75 474 GLN A O 1
ATOM 3769 N N . ALA A 1 475 ? -3.499 5.565 8.561 1.00 98.69 475 ALA A N 1
ATOM 3770 C CA . ALA A 1 475 ? -4.582 5.018 7.744 1.00 98.69 475 ALA A CA 1
ATOM 3771 C C . ALA A 1 475 ? -5.777 4.565 8.585 1.00 98.69 475 ALA A C 1
ATOM 3773 O O . ALA A 1 475 ? -6.912 4.973 8.329 1.00 98.69 475 ALA A O 1
ATOM 3774 N N . ARG A 1 476 ? -5.530 3.780 9.641 1.00 98.50 476 ARG A N 1
ATOM 3775 C CA . ARG A 1 476 ? -6.588 3.284 10.536 1.00 98.50 476 ARG A CA 1
ATOM 3776 C C . ARG A 1 476 ? -7.296 4.418 11.272 1.00 98.50 476 ARG A C 1
ATOM 3778 O O . ARG A 1 476 ? -8.525 4.415 11.360 1.00 98.50 476 ARG A O 1
ATOM 3785 N N . GLU A 1 477 ? -6.538 5.394 11.775 1.00 97.75 477 GLU A N 1
ATOM 3786 C CA . GLU A 1 477 ? -7.088 6.581 12.439 1.00 97.75 477 GLU A CA 1
ATOM 3787 C C . GLU A 1 477 ? -7.976 7.393 11.484 1.00 97.75 477 GLU A C 1
ATOM 3789 O O . GLU A 1 477 ? -9.088 7.784 11.846 1.00 97.75 477 GLU A O 1
ATOM 3794 N N . THR A 1 478 ? -7.503 7.625 10.260 1.00 98.62 478 THR A N 1
ATOM 3795 C CA . THR A 1 478 ? -8.205 8.431 9.254 1.00 98.62 478 THR A CA 1
ATOM 3796 C C . THR A 1 478 ? -9.471 7.733 8.776 1.00 98.62 478 THR A C 1
ATOM 3798 O O . THR A 1 478 ? -10.547 8.334 8.791 1.00 98.62 478 THR A O 1
ATOM 3801 N N . LEU A 1 479 ? -9.372 6.446 8.429 1.00 98.31 479 LEU A N 1
ATOM 3802 C CA . LEU A 1 479 ? -10.508 5.636 7.998 1.00 98.31 479 LEU A CA 1
ATOM 3803 C C . LEU A 1 479 ? -11.596 5.599 9.076 1.00 98.31 479 LEU A C 1
ATOM 3805 O O . LEU A 1 479 ? -12.768 5.820 8.779 1.00 98.31 479 LEU A O 1
ATOM 3809 N N . TRP A 1 480 ? -11.218 5.393 10.341 1.00 97.19 480 TRP A N 1
ATOM 3810 C CA . TRP A 1 480 ? -12.160 5.457 11.456 1.00 97.19 480 TRP A CA 1
ATOM 3811 C C . TRP A 1 480 ? -12.882 6.808 11.531 1.00 97.19 480 TRP A C 1
ATOM 3813 O O . TRP A 1 480 ? -14.113 6.826 11.576 1.00 97.19 480 TRP A O 1
ATOM 3823 N N . LYS A 1 481 ? -12.142 7.926 11.540 1.00 96.50 481 LYS A N 1
ATOM 3824 C CA . LYS A 1 481 ? -12.725 9.271 11.683 1.00 96.50 481 LYS A CA 1
ATOM 3825 C C . LYS A 1 481 ? -13.710 9.581 10.561 1.00 96.50 481 LYS A C 1
ATOM 3827 O O . LYS A 1 481 ? -14.830 9.999 10.844 1.00 96.50 481 LYS A O 1
ATOM 3832 N N . VAL A 1 482 ? -13.324 9.322 9.311 1.00 98.44 482 VAL A N 1
ATOM 3833 C CA . VAL A 1 482 ? -14.170 9.589 8.137 1.00 98.44 482 VAL A CA 1
ATOM 3834 C C . VAL A 1 482 ? -15.446 8.746 8.174 1.00 98.44 482 VAL A C 1
ATOM 3836 O O . VAL A 1 482 ? -16.545 9.263 7.957 1.00 98.44 482 VAL A O 1
ATOM 3839 N N . LEU A 1 483 ? -15.338 7.455 8.500 1.00 98.25 483 LEU A N 1
ATOM 3840 C CA . LEU A 1 483 ? -16.510 6.584 8.587 1.00 98.25 483 LEU A CA 1
ATOM 3841 C C . LEU A 1 483 ? -17.412 6.956 9.773 1.00 98.25 483 LEU A C 1
ATOM 3843 O O . LEU A 1 483 ? -18.631 6.938 9.629 1.00 98.25 483 LEU A O 1
ATOM 3847 N N . ALA A 1 484 ? -16.841 7.330 10.921 1.00 94.69 484 ALA A N 1
ATOM 3848 C CA . ALA A 1 484 ? -17.605 7.781 12.083 1.00 94.69 484 ALA A CA 1
ATOM 3849 C C . ALA A 1 484 ? -18.372 9.083 11.797 1.00 94.69 484 ALA A C 1
ATOM 3851 O O . ALA A 1 484 ? -19.529 9.206 12.194 1.00 94.69 484 ALA A O 1
ATOM 3852 N N . GLU A 1 485 ? -17.764 10.024 11.071 1.00 93.38 485 GLU A N 1
ATOM 3853 C CA . GLU A 1 485 ? -18.421 11.250 10.601 1.00 93.38 485 GLU A CA 1
ATOM 3854 C C . GLU A 1 485 ? -19.587 10.926 9.651 1.00 93.38 485 GLU A C 1
ATOM 3856 O O . GLU A 1 485 ? -20.690 11.445 9.814 1.00 93.38 485 GLU A O 1
ATOM 3861 N N . THR A 1 486 ? -19.375 10.001 8.712 1.00 95.00 486 THR A N 1
ATOM 3862 C CA . THR A 1 486 ? -20.401 9.549 7.752 1.00 95.00 486 THR A CA 1
ATOM 3863 C C . THR A 1 486 ? -21.589 8.879 8.458 1.00 95.00 486 THR A C 1
ATOM 3865 O O . THR A 1 486 ? -22.747 9.130 8.124 1.00 95.00 486 THR A O 1
ATOM 3868 N N . VAL A 1 487 ? -21.317 8.069 9.490 1.00 94.06 487 VAL A N 1
ATOM 3869 C CA . VAL A 1 487 ? -22.351 7.489 10.364 1.00 94.06 487 VAL A CA 1
ATOM 3870 C C . VAL A 1 487 ? -23.102 8.576 11.125 1.00 94.06 487 VAL A C 1
ATOM 3872 O O . VAL A 1 487 ? -24.330 8.553 11.182 1.00 94.06 487 VAL A O 1
ATOM 3875 N N . HIS A 1 488 ? -22.385 9.544 11.699 1.00 88.38 488 HIS A N 1
ATOM 3876 C CA . HIS A 1 488 ? -22.994 10.642 12.447 1.00 88.38 488 HIS A CA 1
ATOM 3877 C C . HIS A 1 488 ? -23.958 11.466 11.578 1.00 88.38 488 HIS A C 1
ATOM 3879 O O . HIS A 1 488 ? -25.024 11.855 12.053 1.00 88.38 488 HIS A O 1
ATOM 3885 N N . ARG A 1 489 ? -23.627 11.657 10.293 1.00 90.94 489 ARG A N 1
ATOM 3886 C CA . ARG A 1 489 ? -24.499 12.293 9.289 1.00 90.94 489 ARG A CA 1
ATOM 3887 C C . ARG A 1 489 ? -25.650 11.411 8.787 1.00 90.94 489 ARG A C 1
ATOM 3889 O O . ARG A 1 489 ? -26.445 11.875 7.980 1.00 90.94 489 ARG A O 1
ATOM 3896 N N . GLN A 1 490 ? -25.768 10.170 9.266 1.00 90.69 490 GLN A N 1
ATOM 3897 C CA . GLN A 1 490 ? -26.799 9.200 8.871 1.00 90.69 490 GLN A CA 1
ATOM 3898 C C . GLN A 1 490 ? -26.759 8.794 7.385 1.00 90.69 490 GLN A C 1
ATOM 3900 O O . GLN A 1 490 ? -27.733 8.263 6.857 1.00 90.69 490 GLN A O 1
ATOM 3905 N N . GLU A 1 491 ? -25.619 8.981 6.716 1.00 93.31 491 GLU A N 1
ATOM 3906 C CA . GLU A 1 491 ? -25.387 8.531 5.332 1.00 93.31 491 GLU A CA 1
ATOM 3907 C C . GLU A 1 491 ? -25.096 7.020 5.267 1.00 93.31 491 GLU A C 1
ATOM 3909 O O . GLU A 1 491 ? -25.235 6.384 4.223 1.00 93.31 491 GLU A O 1
ATOM 3914 N N . MET A 1 492 ? -24.690 6.430 6.396 1.00 93.44 492 MET A N 1
ATOM 3915 C CA . MET A 1 492 ? -24.317 5.026 6.524 1.00 93.44 492 MET A CA 1
ATOM 3916 C C . MET A 1 492 ? -24.584 4.525 7.949 1.00 93.44 492 MET A C 1
ATOM 3918 O O . MET A 1 492 ? -24.399 5.250 8.919 1.00 93.44 492 MET A O 1
ATOM 3922 N N . THR A 1 493 ? -24.981 3.263 8.097 1.00 92.44 493 THR A N 1
ATOM 3923 C CA . THR A 1 493 ? -25.106 2.608 9.415 1.00 92.44 493 THR A CA 1
ATOM 3924 C C . THR A 1 493 ? -23.743 2.160 9.955 1.00 92.44 493 THR A C 1
ATOM 3926 O O . THR A 1 493 ? -22.832 1.855 9.182 1.00 92.44 493 THR A O 1
ATOM 3929 N N . GLU A 1 494 ? -23.588 1.999 11.272 1.00 91.69 494 GLU A N 1
ATOM 3930 C CA . GLU A 1 494 ? -22.334 1.485 11.847 1.00 91.69 494 GLU A CA 1
ATOM 3931 C C . GLU A 1 494 ? -21.970 0.094 11.323 1.00 91.69 494 GLU A C 1
ATOM 3933 O O . GLU A 1 494 ? -20.797 -0.204 11.105 1.00 91.69 494 GLU A O 1
ATOM 3938 N N . ALA A 1 495 ? -22.966 -0.763 11.083 1.00 94.00 495 ALA A N 1
ATOM 3939 C CA . ALA A 1 495 ? -22.742 -2.094 10.529 1.00 94.00 495 ALA A CA 1
ATOM 3940 C C . ALA A 1 495 ? -22.142 -2.029 9.113 1.00 94.00 495 ALA A C 1
ATOM 3942 O O . ALA A 1 495 ? -21.230 -2.793 8.790 1.00 94.00 495 ALA A O 1
ATOM 3943 N N . GLN A 1 496 ? -22.617 -1.096 8.282 1.00 97.19 496 GLN A N 1
ATOM 3944 C CA . GLN A 1 496 ? -22.040 -0.843 6.963 1.00 97.19 496 GLN A CA 1
ATOM 3945 C C . GLN A 1 496 ? -20.623 -0.275 7.082 1.00 97.19 496 GLN A C 1
ATOM 3947 O O . GLN A 1 496 ? -19.737 -0.781 6.397 1.00 97.19 496 GLN A O 1
ATOM 3952 N N . ALA A 1 497 ? -20.384 0.679 7.988 1.00 98.06 497 ALA A N 1
ATOM 3953 C CA . ALA A 1 497 ? -19.059 1.252 8.235 1.00 98.06 497 ALA A CA 1
ATOM 3954 C C . ALA A 1 497 ? -18.039 0.183 8.665 1.00 98.06 497 ALA A C 1
ATOM 3956 O O . ALA A 1 497 ? -16.950 0.094 8.103 1.00 98.06 497 ALA A O 1
ATOM 3957 N N . ILE A 1 498 ? -18.421 -0.703 9.591 1.00 97.50 498 ILE A N 1
ATOM 3958 C CA . ILE A 1 498 ? -17.624 -1.875 9.986 1.00 97.50 498 ILE A CA 1
ATOM 3959 C C . ILE A 1 498 ? -17.336 -2.768 8.771 1.00 97.50 498 ILE A C 1
ATOM 3961 O O . ILE A 1 498 ? -16.216 -3.247 8.608 1.00 97.50 498 ILE A O 1
ATOM 3965 N N . GLY A 1 499 ? -18.328 -2.981 7.902 1.00 98.25 499 GLY A N 1
ATOM 3966 C CA . GLY A 1 499 ? -18.153 -3.722 6.654 1.00 98.25 499 GLY A CA 1
ATOM 3967 C C . GLY A 1 499 ? -17.162 -3.063 5.690 1.00 98.25 499 GLY A C 1
ATOM 3968 O O . GLY A 1 499 ? -16.380 -3.773 5.064 1.00 98.25 499 GLY A O 1
ATOM 3969 N N . VAL A 1 500 ? -17.157 -1.729 5.587 1.00 98.69 500 VAL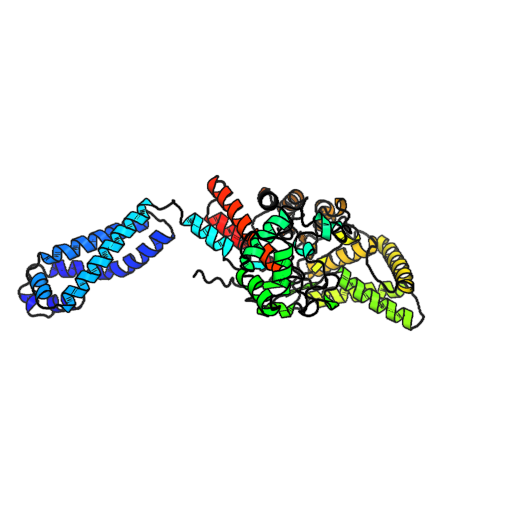 A N 1
ATOM 3970 C CA . VAL A 1 500 ? -16.181 -0.982 4.774 1.00 98.69 500 VAL A CA 1
ATOM 3971 C C . VAL A 1 500 ? -14.771 -1.181 5.314 1.00 98.69 500 VAL A C 1
ATOM 3973 O O . VAL A 1 500 ? -13.887 -1.519 4.535 1.00 98.69 500 VAL A O 1
ATOM 3976 N N . VAL A 1 501 ? -14.570 -1.064 6.631 1.00 98.56 501 VAL A N 1
ATOM 3977 C CA . VAL A 1 501 ? -13.258 -1.297 7.258 1.00 98.56 501 VAL A CA 1
ATOM 3978 C C . VAL A 1 501 ? -12.724 -2.689 6.927 1.00 98.56 501 VAL A C 1
ATOM 3980 O O . VAL A 1 501 ? -11.595 -2.815 6.465 1.00 98.56 501 VAL A O 1
ATOM 3983 N N . LYS A 1 502 ? -13.525 -3.740 7.138 1.00 98.56 502 LYS A N 1
ATOM 3984 C CA . LYS A 1 502 ? -13.079 -5.121 6.892 1.00 98.56 502 LYS A CA 1
ATOM 3985 C C . LYS A 1 502 ? -12.711 -5.359 5.430 1.00 98.56 502 LYS A C 1
ATOM 3987 O O . LYS A 1 502 ? -11.672 -5.951 5.147 1.00 98.56 502 LYS A O 1
ATOM 3992 N N . ARG A 1 503 ? -13.526 -4.831 4.512 1.00 98.62 503 ARG A N 1
ATOM 3993 C CA . ARG A 1 503 ? -13.273 -4.916 3.072 1.00 98.62 503 ARG A CA 1
ATOM 3994 C C . ARG A 1 503 ? -12.000 -4.189 2.663 1.00 98.62 503 ARG A C 1
ATOM 3996 O O . ARG A 1 503 ? -11.185 -4.787 1.969 1.00 98.62 503 ARG A O 1
ATOM 4003 N N . ALA A 1 504 ? -11.841 -2.944 3.105 1.00 98.62 504 ALA A N 1
ATOM 4004 C CA . ALA A 1 504 ? -10.708 -2.097 2.756 1.00 98.62 504 ALA A CA 1
ATOM 4005 C C . ALA A 1 504 ? -9.387 -2.636 3.317 1.00 98.62 504 ALA A C 1
ATOM 4007 O O . ALA A 1 504 ? -8.403 -2.703 2.591 1.00 98.62 504 ALA A O 1
ATOM 4008 N N . MET A 1 505 ? -9.383 -3.073 4.581 1.00 98.56 505 MET A N 1
ATOM 4009 C CA . MET A 1 505 ? -8.163 -3.539 5.241 1.00 98.56 505 MET A CA 1
ATOM 4010 C C . MET A 1 505 ? -7.800 -4.986 4.885 1.00 98.56 505 MET A C 1
ATOM 4012 O O . MET A 1 505 ? -6.633 -5.334 4.981 1.00 98.56 505 MET A O 1
ATOM 4016 N N . PHE A 1 506 ? -8.757 -5.853 4.527 1.00 98.75 506 PHE A N 1
ATOM 4017 C CA . PHE A 1 506 ? -8.492 -7.292 4.384 1.00 98.75 506 PHE A CA 1
ATOM 4018 C C . PHE A 1 506 ? -9.248 -7.944 3.220 1.00 98.75 506 PHE A C 1
ATOM 4020 O O . PHE A 1 506 ? -8.631 -8.466 2.291 1.00 98.75 506 PHE A O 1
ATOM 4027 N N . ASP A 1 507 ? -10.586 -7.937 3.250 1.00 98.75 507 ASP A N 1
ATOM 4028 C CA . ASP A 1 507 ? -11.376 -8.882 2.447 1.00 98.75 507 ASP A CA 1
ATOM 4029 C C . ASP A 1 507 ? -11.222 -8.649 0.932 1.00 98.75 507 ASP A C 1
ATOM 4031 O O . ASP A 1 507 ? -11.208 -9.605 0.150 1.00 98.75 507 ASP A O 1
ATOM 4035 N N . ASN A 1 508 ? -11.087 -7.389 0.497 1.00 98.88 508 ASN A N 1
ATOM 4036 C CA . ASN A 1 508 ? -10.923 -7.078 -0.922 1.00 98.88 508 ASN A CA 1
ATOM 4037 C C . ASN A 1 508 ? -9.559 -7.538 -1.441 1.00 98.88 508 ASN A C 1
ATOM 4039 O O . ASN A 1 508 ? -9.524 -8.210 -2.470 1.00 98.88 508 ASN A O 1
ATOM 4043 N N . ALA A 1 509 ? -8.467 -7.255 -0.724 1.00 98.81 509 ALA A N 1
ATOM 4044 C CA . ALA A 1 509 ? -7.136 -7.723 -1.107 1.00 98.81 509 ALA A CA 1
ATOM 4045 C C . ALA A 1 509 ? -7.072 -9.260 -1.103 1.00 98.81 509 ALA A C 1
ATOM 4047 O O . ALA A 1 509 ? -6.680 -9.868 -2.099 1.00 98.81 509 ALA A O 1
ATOM 4048 N N . ASN A 1 510 ? -7.587 -9.907 -0.053 1.00 98.81 510 ASN A N 1
ATOM 4049 C CA . ASN A 1 510 ? -7.649 -11.368 0.038 1.00 98.81 510 ASN A CA 1
ATOM 4050 C C . ASN A 1 510 ? -8.308 -12.004 -1.202 1.00 98.81 510 ASN A C 1
ATOM 4052 O O . ASN A 1 510 ? -7.794 -12.966 -1.774 1.00 98.81 510 ASN A O 1
ATOM 4056 N N . ARG A 1 511 ? -9.425 -11.420 -1.663 1.00 98.69 511 ARG A N 1
ATOM 4057 C CA . ARG A 1 511 ? -10.168 -11.870 -2.849 1.00 98.69 511 ARG A CA 1
ATOM 4058 C C . ARG A 1 511 ? -9.472 -11.526 -4.167 1.00 98.69 511 ARG A C 1
ATOM 4060 O O . ARG A 1 511 ? -9.461 -12.349 -5.079 1.00 98.69 511 ARG A O 1
ATOM 4067 N N . VAL A 1 512 ? -8.957 -10.306 -4.314 1.00 98.75 512 VAL A N 1
ATOM 4068 C CA . VAL A 1 512 ? -8.373 -9.818 -5.577 1.00 98.75 512 VAL A CA 1
ATOM 4069 C C . VAL A 1 512 ? -7.102 -10.589 -5.926 1.00 98.75 512 VAL A C 1
ATOM 4071 O O . VAL A 1 512 ? -6.971 -11.014 -7.081 1.00 98.75 512 VAL A O 1
ATOM 4074 N N . TYR A 1 513 ? -6.245 -10.826 -4.928 1.00 98.75 513 TYR A N 1
ATOM 4075 C CA . TYR A 1 513 ? -4.970 -11.541 -5.048 1.00 98.75 513 TYR A CA 1
ATOM 4076 C C . TYR A 1 513 ? -5.088 -13.061 -4.829 1.00 98.75 513 TYR A C 1
ATOM 4078 O O . TYR A 1 513 ? -4.112 -13.779 -5.016 1.00 98.75 513 TYR A O 1
ATOM 4086 N N . GLY A 1 514 ? -6.272 -13.573 -4.465 1.00 98.00 514 GLY A N 1
ATOM 4087 C CA . GLY A 1 514 ? -6.519 -15.014 -4.326 1.00 98.00 514 GLY A CA 1
ATOM 4088 C C . GLY A 1 514 ? -5.738 -15.672 -3.184 1.00 98.00 514 GLY A C 1
ATOM 4089 O O . GLY A 1 514 ? -5.264 -16.795 -3.339 1.00 98.00 514 GLY A O 1
ATOM 4090 N N . LEU A 1 515 ? -5.585 -14.975 -2.053 1.00 98.38 515 LEU A N 1
ATOM 4091 C CA . LEU A 1 515 ? -4.715 -15.412 -0.952 1.00 98.38 515 LEU A CA 1
ATOM 4092 C C . LEU A 1 515 ? -5.344 -16.515 -0.085 1.00 98.38 515 LEU A C 1
ATOM 4094 O O . LEU A 1 515 ? -4.621 -17.250 0.582 1.00 98.38 515 LEU A O 1
ATOM 4098 N N . ASN A 1 516 ? -6.677 -16.648 -0.104 1.00 97.38 516 ASN A N 1
ATOM 4099 C CA . ASN A 1 516 ? -7.440 -17.640 0.667 1.00 97.38 516 ASN A CA 1
ATOM 4100 C C . ASN A 1 516 ? -7.112 -17.633 2.174 1.00 97.38 516 ASN A C 1
ATOM 4102 O O . ASN A 1 516 ? -7.043 -18.680 2.816 1.00 97.38 516 ASN A O 1
ATOM 4106 N N . LEU A 1 517 ? -6.892 -16.443 2.737 1.00 98.06 517 LEU A N 1
ATOM 4107 C CA . LEU A 1 517 ? -6.602 -16.258 4.154 1.00 98.06 517 LEU A CA 1
ATOM 4108 C C . LEU A 1 517 ? -7.889 -16.029 4.950 1.00 98.06 517 LEU A C 1
ATOM 4110 O O . LEU A 1 517 ? -8.768 -15.281 4.526 1.00 98.06 517 LEU A O 1
ATOM 4114 N N . GLU A 1 518 ? -7.956 -16.601 6.147 1.00 97.12 518 GLU A N 1
ATOM 4115 C CA . GLU A 1 518 ? -8.961 -16.240 7.149 1.00 97.12 518 GLU A CA 1
ATOM 4116 C C . GLU A 1 518 ? -8.394 -15.151 8.076 1.00 97.12 518 GLU A C 1
ATOM 4118 O O . GLU A 1 518 ? -7.236 -15.263 8.505 1.00 97.12 518 GLU A O 1
ATOM 4123 N N . PRO A 1 519 ? -9.167 -14.100 8.408 1.00 96.50 519 PRO A N 1
ATOM 4124 C CA . PRO A 1 519 ? -8.695 -13.018 9.262 1.00 96.50 519 PRO A CA 1
ATOM 4125 C C . PRO A 1 519 ? -8.426 -13.527 10.684 1.00 96.50 519 PRO A C 1
ATOM 4127 O O . PRO A 1 519 ? -9.337 -13.931 11.412 1.00 96.50 519 PRO A O 1
ATOM 4130 N N . ARG A 1 520 ? -7.163 -13.467 11.117 1.00 93.88 520 ARG A N 1
ATOM 4131 C CA . ARG A 1 520 ? -6.733 -13.834 12.473 1.00 93.88 520 ARG A CA 1
ATOM 4132 C C . ARG A 1 520 ? -6.952 -12.661 13.419 1.00 93.88 520 ARG A C 1
ATOM 4134 O O . ARG A 1 520 ? -6.059 -11.857 13.667 1.00 93.88 520 ARG A O 1
ATOM 4141 N N . TRP A 1 521 ? -8.175 -12.546 13.928 1.00 90.56 521 TRP A N 1
ATOM 4142 C CA . TRP A 1 521 ? -8.573 -11.462 14.823 1.00 90.56 521 TRP A CA 1
ATOM 4143 C C . TRP A 1 521 ? -9.016 -12.001 16.182 1.00 90.56 521 TRP A C 1
ATOM 4145 O O . TRP A 1 521 ? -10.068 -12.631 16.295 1.00 90.56 521 TRP A O 1
ATOM 4155 N N . HIS A 1 522 ? -8.230 -11.716 17.220 1.00 78.94 522 HIS A N 1
ATOM 4156 C CA . HIS A 1 522 ? -8.608 -11.962 18.610 1.00 78.94 522 HIS A CA 1
ATOM 4157 C C . HIS A 1 522 ? -9.179 -10.662 19.193 1.00 78.94 522 HIS A C 1
ATOM 4159 O O . HIS A 1 522 ? -8.434 -9.694 19.331 1.00 78.94 522 HIS A O 1
ATOM 4165 N N . PRO A 1 523 ? -10.492 -10.586 19.488 1.00 59.25 523 PRO A N 1
ATOM 4166 C CA . PRO A 1 523 ? -11.141 -9.341 19.908 1.00 59.25 523 PRO A CA 1
ATOM 4167 C C . PRO A 1 523 ? -10.841 -8.900 21.351 1.00 59.25 523 PRO A C 1
ATOM 4169 O O . PRO A 1 523 ? -11.579 -8.045 21.850 1.00 59.25 523 PRO A O 1
ATOM 4172 N N . GLU A 1 524 ? -9.871 -9.530 22.022 1.00 49.84 524 GLU A N 1
ATOM 4173 C CA . GLU A 1 524 ? -9.576 -9.350 23.453 1.00 49.84 524 GLU A CA 1
ATOM 4174 C C . GLU A 1 524 ? -8.678 -8.144 23.731 1.00 49.84 524 GLU A C 1
ATOM 4176 O O . GLU A 1 524 ? -7.699 -7.931 22.976 1.00 49.84 524 GLU A O 1
#

Secondary structure (DSSP, 8-state):
-HHHHHHHHHSGGGGT-TTHHHHHHHHHHHHHHHHHHHHHHHHHHHTT-HHHHHHHHHHHHHHHHHHHHGGG-HHHHHHHHH-HHHHHHHHHHHHHHHHHHHHHHHHHHHTTSSHHHHHHHHHHHHS-EEEEEE-PBBPGGGTTSS-GGGGS----THIIIIIGGGSHHHHHHHHHHHHHTT--SS--HHHHHHHHHHS-HHHHHHHHHGGG-EEEEEEETTSTTHHHHB--GGGGGGG-SS--EEEEEHHHHHHHHHHHHHHHHHHTT---HHHHHHHHHHHHHHHHHHHHH-TTEEEEEE-GGGTT-S-PPP---GGGHHHHHHHHHHHHHHHHHH-------HHHHHHHHHHHHHHHHHHT--EEE--S---TTS-GGG--GGGGHHHHHH-TTS-EEE-GGGTT-HHHHHHHHHH-TTEEEE--SHHHHS-HHHHHHHHHHHHHHS-TTSEE------BSHHHHHHHHHHHHHHHHHHHHHHHHTTSS-HHHHHHHHHIIIIIHHHHHTT--PPP-----

InterPro domains:
  IPR006680 Amidohydrolase-related [PF04909] (325-515)
  IPR032466 Metal-dependent hydrolase [SSF51556] (251-515)